Protein AF-0000000072579033 (afdb_homodimer)

InterPro domains:
  IPR009057 Homedomain-like superfamily [SSF46689] (209-259)
  IPR009057 Homedomain-like superfamily [SSF46689] (262-310)
  IPR018060 AraC-like, DNA binding HTH domain [PF12833] (231-309)
  IPR018060 AraC-like, DNA binding HTH domain [PS01124] (212-310)
  IPR018060 AraC-like, DNA binding HTH domain [SM00342] (225-308)
  IPR018062 HTH domain AraC-type, conserved site [PS00041] (262-304)
  IPR032783 AraC-type transcription regulator, ligand-binding domain [PF12852] (5-193)
  IPR050204 AraC/XylS family transcriptional regulators [PTHR46796] (37-311)

Organism: Streptomyces coelicolor (strain ATCC BAA-471 / A3(2) / M145) (NCBI:txid100226)

Solvent-accessible surface area (backbone atoms only — not comparable to full-atom values): 32380 Å² total; per-residue (Å²): 113,86,36,49,46,67,53,22,48,29,48,42,52,53,36,39,61,78,43,51,74,42,47,34,46,49,67,80,55,34,31,37,38,42,65,46,50,33,60,34,34,36,43,32,26,71,29,55,52,29,22,35,34,40,74,88,61,53,74,44,79,43,36,60,42,25,34,34,41,38,51,41,45,66,47,35,36,39,21,56,46,75,85,48,64,87,39,90,40,56,72,40,55,52,31,61,69,51,70,46,74,78,41,35,63,53,60,56,68,69,24,54,75,62,81,62,75,78,82,32,30,29,38,40,38,34,42,26,45,71,47,80,63,47,39,56,60,45,55,68,73,47,64,66,60,49,76,41,76,53,54,69,66,60,50,52,49,52,50,50,42,49,56,44,37,73,65,64,42,80,30,23,63,42,38,40,20,26,46,49,39,28,48,49,48,52,50,50,48,50,48,48,60,70,40,50,89,72,32,56,37,73,60,50,38,44,70,30,83,52,46,16,50,25,48,48,52,39,36,40,41,60,32,54,87,77,42,70,56,59,37,13,56,57,34,73,48,51,46,68,60,40,48,52,51,38,24,71,64,53,74,43,47,63,67,60,52,50,50,51,51,34,49,52,52,44,50,43,45,50,66,74,43,86,68,51,66,52,57,48,18,45,64,43,38,31,93,38,41,64,63,34,38,52,52,42,22,71,74,69,72,40,44,60,68,57,49,30,53,58,70,76,103,112,86,36,50,44,68,52,23,48,30,47,43,53,55,36,39,60,78,44,49,72,43,46,34,47,49,68,80,55,35,31,38,38,43,65,43,50,34,59,33,35,36,43,32,26,72,30,55,51,27,22,33,34,41,73,88,63,54,73,43,78,44,37,61,43,25,34,35,40,36,50,40,45,66,46,34,37,39,20,53,46,76,85,47,63,88,39,91,40,57,75,40,56,52,34,63,67,50,70,46,73,78,42,36,62,52,58,57,69,71,26,51,75,63,82,61,76,78,83,32,32,28,39,41,39,37,43,26,44,71,44,79,62,47,40,56,61,47,55,69,73,46,63,65,60,49,76,42,76,53,54,71,66,60,50,52,50,53,51,52,41,47,55,43,38,73,64,64,43,77,30,22,63,43,38,40,20,26,45,49,39,27,48,48,48,52,51,51,49,52,47,47,61,70,41,51,87,74,32,58,36,73,62,50,39,45,69,30,84,51,46,17,51,25,47,47,52,39,35,41,42,60,33,54,86,77,44,68,57,58,36,12,56,57,34,72,48,52,48,68,58,40,48,51,51,38,24,69,62,53,73,43,47,64,67,59,50,50,49,52,51,35,48,51,51,42,51,43,46,50,66,72,43,85,68,51,64,51,56,48,17,44,64,42,38,32,93,38,42,65,65,33,37,54,51,40,21,72,72,70,73,40,44,60,69,57,50,32,54,59,70,76,102

Nearest PDB structures (foldsee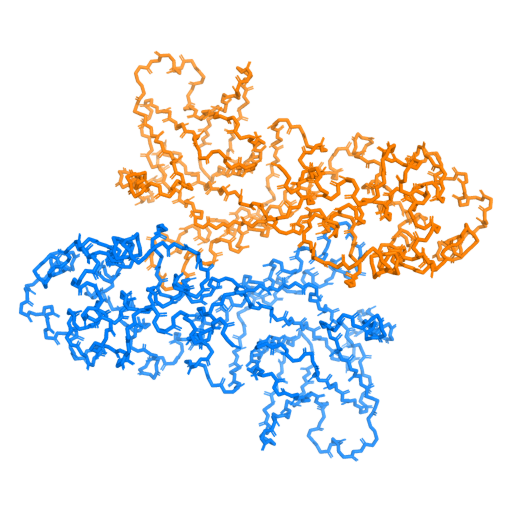k):
  3lsg-assembly1_A  TM=9.582E-01  e=4.135E-07  Fusobacterium nucleatum subsp. nucleatum
  6swi-assembly1_A  TM=9.623E-01  e=2.199E-06  Geobacillus stearothermophilus
  3oio-assembly1_A  TM=8.817E-01  e=1.012E-06  Chromobacterium violaceum
  3w6v-assembly1_A  TM=8.799E-01  e=3.895E-07  Streptomyces griseus
  1bl0-assembly1_A  TM=8.733E-01  e=1.002E-04  Escherichia coli

pLDDT: mean 82.52, std 15.99, range [35.56, 97.94]

Radius of gyration: 25.85 Å; Cα contacts (8 Å, |Δi|>4): 1168; chains: 2; bounding box: 72×71×66 Å

Sequence (626 aa):
MTGVDPLSSLLSGIRAEGSVVSHAVLTAPWTIRFTDGAPLTMVSVLRGGGTLLLPDGTPRAVGVGDTALVRGPAPFLLADRPATVDRPHTEYEIACFTADPECTAQDLGGIRWGTDPDGATALIVGAYRASGHRHERLLRTLPSVLVVNEDVEVRAWLETAAADAARLSAGSQALMDRLLDWALVCTLRNWFDQAGADAPSWYRGLADPVLGPALHAFHGRPAQPWTVASLAGRAGVSRALFAKRFTELMGRPPLAYLTECRMADAEALLIDTDLSIARIARAVGYADAFGFSAAFKRHRSQSPSTFRAEAAAMTGVDPLSSLLSGIRAEGSVVSHAVLTAPWTIRFTDGAPLTMVSVLRGGGTLLLPDGTPRAVGVGDTALVRGPAPFLLADRPATVDRPHTEYEIACFTADPECTAQDLGGIRWGTDPDGATALIVGAYRASGHRHERLLRTLPSVLVVNEDVEVRAWLETAAADAARLSAGSQALMDRLLDWALVCTLRNWFDQAGADAPSWYRGLADPVLGPALHAFHGRPAQPWTVASLAGRAGVSRALFAKRFTELMGRPPLAYLTECRMADAEALLIDTDLSIARIARAVGYADAFGFSAAFKRHRSQSPSTFRAEAAA

Secondary structure (DSSP, 8-state):
-----HHHHHTTTEEE-S-B------PSSEEEEE-S--SEEEEEEEESEEEEE-TTS-EEEEETTEEEEEE-SS-EEEESSGGGTTS--EEEEE--S-S-TTS----GGGS------SS--EEEEEEEEE-SSHHHHHHHHS-SEEEEE--HHHHHHHHHHHHHHHTT-TTHHHHHHHHHHHHHHHHHHHHHHHHGGGS-HHHHHHHSTTHHHHHHHHHH-TTS---HHHHHHHHTS-HHHHHHHHHHHHSS-HHHHHHHHHHHHHHHHHHH----HHHHHHHTT-SSHHHHHHHHHHHHSS-HHHHHHHHH-/-----HHHHHTTTEEE-S-EEE----PSSEEEEE-S--SEEEEEEEESEEEEE-TTS-EEEEETTEEEEEE-SS-EEEESSGGGTTS--EEEEE--S---TTS----GGGS------SS--EEEEEEEEE-SSHHHHHHHHS-SEEEEE--HHHHHHHHHHHHHHHTT-TTHHHHHHHHHHHHHHHHHHHHHHHHGGGS-HHHHHHHSTTHHHHHHHHHH-TTS---HHHHHHHHTS-HHHHHHHHHHHHSS-HHHHHHHHHHHHHHHHHHH----HHHHHHHTT-SSHHHHHHHHHHHHSS-HHHHHHHHH-

Foldseek 3Di:
DQFFALVVVLLPQKFFDQFDQQFAQFDPWAKEKEQQQFQKKKKAWQAAWWWKQFPVRDIDTDHHQKIKMAGDRDMIMTGNYPVCPVPDHPYHYQNRDDPPPVNPRPCSPVRPPDPPVPPGIGMTMTGIHGDFDSNVVVSVQDDRMDMDRHDPVLSVVLVVLSVQVVVVDVCSNVVNRVSVSVVVSVRVVVVLVVCVLPHALSNVQCVDLQSVQLSRVCSSPQQDPDDLQVSNVSSVHHSVVSQVVCCVRNVDGDVVVSLVVLLVQLLRCLAVHPDDLQVSCNRRHHPGSVVVQVSNCVVVVDGSVVSSVVNVD/DQFFALVVVLLPQKFFDQWDQQFAQFDPWAKEKEQQQFQKKKKAWQAAWWWKQFPVRDIDTDHHQKIKMAGDRDMIMTTNYPVCPVPDHPYHYQNRDDPPPVVPRPCSPVRDPDPPVPPGIGMTMTGIHGDFDSNVVVSVQDDRMDMDRHDPVLSVVLVVLSVQVVVVDVCSNVVNRVSVSVVVSVRVVVVLVVCVLPHALSNVQCVDLQSVQLSRVCSSPQQDPDDLQVSNVSSVHHSVVSQVVCCVRNVDGDVVVSLVVLLVQLLRCLAVHPDDLQVSCNRRHHPGSVVVQVSNCVVVVDGSVVSSVVNVD

Structure (mmCIF, N/CA/C/O backbone):
data_AF-0000000072579033-model_v1
#
loop_
_entity.id
_entity.type
_entity.pdbx_description
1 polymer 'AraC-like transcriptional regulator'
#
loop_
_atom_site.group_PDB
_atom_site.id
_atom_site.type_symbol
_atom_site.label_atom_id
_atom_site.label_alt_id
_atom_site.label_comp_id
_atom_site.label_asym_id
_atom_site.label_entity_id
_atom_site.label_seq_id
_atom_site.pdbx_PDB_ins_code
_atom_site.Cartn_x
_atom_site.Cartn_y
_atom_site.Cartn_z
_atom_site.occupancy
_atom_site.B_iso_or_equiv
_atom_site.auth_seq_id
_atom_site.auth_comp_id
_atom_site.auth_asym_id
_atom_site.auth_atom_id
_atom_site.pdbx_PDB_model_num
ATOM 1 N N . MET A 1 1 ? 7.199 -5.258 -17.031 1 42.25 1 MET A N 1
ATOM 2 C CA . MET A 1 1 ? 6.773 -5.414 -15.648 1 42.25 1 MET A CA 1
ATOM 3 C C . MET A 1 1 ? 7.453 -6.617 -15 1 42.25 1 MET A C 1
ATOM 5 O O . MET A 1 1 ? 7.445 -7.715 -15.562 1 42.25 1 MET A O 1
ATOM 9 N N . THR A 1 2 ? 8.531 -6.418 -14.258 1 51.38 2 THR A N 1
ATOM 10 C CA . THR A 1 2 ? 9.172 -7.551 -13.594 1 51.38 2 THR A CA 1
ATOM 11 C C . THR A 1 2 ? 8.133 -8.422 -12.891 1 51.38 2 THR A C 1
ATOM 13 O O . THR A 1 2 ? 7.242 -7.906 -12.211 1 51.38 2 THR A O 1
ATOM 16 N N . GLY A 1 3 ? 7.961 -9.648 -13.43 1 65.12 3 GLY A N 1
ATOM 17 C CA . GLY A 1 3 ? 6.969 -10.602 -12.961 1 65.12 3 GLY A CA 1
ATOM 18 C C . GLY A 1 3 ? 7.215 -11.062 -11.531 1 65.12 3 GLY A C 1
ATOM 19 O O . GLY A 1 3 ? 8.352 -11.055 -11.062 1 65.12 3 GLY A O 1
ATOM 20 N N . VAL A 1 4 ? 6.297 -11.055 -10.719 1 76.56 4 VAL A N 1
ATOM 21 C CA . VAL A 1 4 ? 6.316 -11.555 -9.352 1 76.56 4 VAL A CA 1
ATOM 22 C C . VAL A 1 4 ? 5.453 -12.812 -9.25 1 76.56 4 VAL A C 1
ATOM 24 O O . VAL A 1 4 ? 4.82 -13.219 -10.227 1 76.56 4 VAL A O 1
ATOM 27 N N . ASP A 1 5 ? 5.668 -13.492 -8.148 1 82.88 5 ASP A N 1
ATOM 28 C CA . ASP A 1 5 ? 4.875 -14.703 -7.941 1 82.88 5 ASP A CA 1
ATOM 29 C C . ASP A 1 5 ? 3.383 -14.398 -8.047 1 82.88 5 ASP A C 1
ATOM 31 O O . ASP A 1 5 ? 2.959 -13.258 -7.871 1 82.88 5 ASP A O 1
ATOM 35 N N . PRO A 1 6 ? 2.578 -15.438 -8.312 1 84.25 6 PRO A N 1
ATOM 36 C CA . PRO A 1 6 ? 1.157 -15.242 -8.609 1 84.25 6 PRO A CA 1
ATOM 37 C C . PRO A 1 6 ? 0.409 -14.539 -7.48 1 84.25 6 PRO A C 1
ATOM 39 O O . PRO A 1 6 ? -0.411 -13.656 -7.738 1 84.25 6 PRO A O 1
ATOM 42 N N . LEU A 1 7 ? 0.668 -14.945 -6.27 1 87.88 7 LEU A N 1
ATOM 43 C CA . LEU A 1 7 ? -0.062 -14.312 -5.18 1 87.88 7 LEU A CA 1
ATOM 44 C C . LEU A 1 7 ? 0.274 -12.828 -5.09 1 87.88 7 LEU A C 1
ATOM 46 O O . LEU A 1 7 ? -0.618 -11.992 -4.926 1 87.88 7 LEU A O 1
ATOM 50 N N . SER A 1 8 ? 1.531 -12.516 -5.141 1 88 8 SER A N 1
ATOM 51 C CA . SER A 1 8 ? 1.942 -11.117 -5.141 1 88 8 SER A CA 1
ATOM 52 C C . SER A 1 8 ? 1.294 -10.352 -6.289 1 88 8 SER A C 1
ATOM 54 O O . SER A 1 8 ? 0.864 -9.211 -6.113 1 88 8 SER A O 1
ATOM 56 N N . SER A 1 9 ? 1.241 -10.977 -7.395 1 85.5 9 SER A N 1
ATOM 57 C CA . SER A 1 9 ? 0.626 -10.352 -8.555 1 85.5 9 SER A CA 1
ATOM 58 C C . SER A 1 9 ? -0.86 -10.094 -8.328 1 85.5 9 SER A C 1
ATOM 60 O O . SER A 1 9 ? -1.363 -9.008 -8.633 1 85.5 9 SER A O 1
ATOM 62 N N . LEU A 1 10 ? -1.54 -11.094 -7.84 1 86.12 10 LEU A N 1
ATOM 63 C CA . LEU A 1 10 ? -2.979 -11 -7.613 1 86.12 10 LEU A CA 1
ATOM 64 C C . LEU A 1 10 ? -3.303 -9.938 -6.574 1 86.12 10 LEU A C 1
ATOM 66 O O . LEU A 1 10 ? -4.375 -9.328 -6.617 1 86.12 10 LEU A O 1
ATOM 70 N N . LEU A 1 11 ? -2.389 -9.711 -5.707 1 88.75 11 LEU A N 1
ATOM 71 C CA . LEU A 1 11 ? -2.605 -8.766 -4.621 1 88.75 11 LEU A CA 1
ATOM 72 C C . LEU A 1 11 ? -2.24 -7.348 -5.055 1 88.75 11 LEU A C 1
ATOM 74 O O . LEU A 1 11 ? -2.527 -6.383 -4.344 1 88.75 11 LEU A O 1
ATOM 78 N N . SER A 1 12 ? -1.705 -7.391 -6.266 1 82.75 12 SER A N 1
ATOM 79 C CA . SER A 1 12 ? -1.289 -6.078 -6.758 1 82.75 12 SER A CA 1
ATOM 80 C C . SER A 1 12 ? -2.486 -5.152 -6.945 1 82.75 12 SER A C 1
ATOM 82 O O . SER A 1 12 ? -3.551 -5.59 -7.391 1 82.75 12 SER A O 1
ATOM 84 N N . GLY A 1 13 ? -2.58 -4.008 -6.398 1 79.88 13 GLY A N 1
ATOM 85 C CA . GLY A 1 13 ? -3.611 -3 -6.598 1 79.88 13 GLY A CA 1
ATOM 86 C C . GLY A 1 13 ? -4.645 -2.975 -5.488 1 79.88 13 GLY A C 1
ATOM 87 O O . GLY A 1 13 ? -5.551 -2.141 -5.496 1 79.88 13 GLY A O 1
ATOM 88 N N . ILE A 1 14 ? -4.625 -4.074 -4.711 1 87.62 14 ILE A N 1
ATOM 89 C CA . ILE A 1 14 ? -5.539 -4.082 -3.576 1 87.62 14 ILE A CA 1
ATOM 90 C C . ILE A 1 14 ? -4.914 -3.334 -2.402 1 87.62 14 ILE A C 1
ATOM 92 O O . ILE A 1 14 ? -3.867 -3.734 -1.89 1 87.62 14 ILE A O 1
ATOM 96 N N . ARG A 1 15 ? -5.574 -2.283 -2.023 1 87.94 15 ARG A N 1
ATOM 97 C CA . ARG A 1 15 ? -5.012 -1.45 -0.967 1 87.94 15 ARG A CA 1
ATOM 98 C C . ARG A 1 15 ? -6.09 -0.996 0.008 1 87.94 15 ARG A C 1
ATOM 100 O O . ARG A 1 15 ? -7.238 -0.78 -0.386 1 87.94 15 ARG A O 1
ATOM 107 N N . ALA A 1 16 ? -5.539 -0.889 1.196 1 82.12 16 ALA A N 1
ATOM 108 C CA . ALA A 1 16 ? -6.387 -0.265 2.209 1 82.12 16 ALA A CA 1
ATOM 109 C C . ALA A 1 16 ? -6.297 1.257 2.141 1 82.12 16 ALA A C 1
ATOM 111 O O . ALA A 1 16 ? -5.203 1.813 2.002 1 82.12 16 ALA A O 1
ATOM 112 N N . GLU A 1 17 ? -7.277 1.931 1.793 1 72 17 GLU A N 1
ATOM 113 C CA . GLU A 1 17 ? -7.277 3.391 1.838 1 72 17 GLU A CA 1
ATOM 114 C C . GLU A 1 17 ? -8.477 3.92 2.613 1 72 17 GLU A C 1
ATOM 116 O O . GLU A 1 17 ? -9.625 3.613 2.275 1 72 17 GLU A O 1
ATOM 121 N N . GLY A 1 18 ? -8.156 4.762 3.557 1 62.44 18 GLY A N 1
ATOM 122 C CA . GLY A 1 18 ? -9.211 5.379 4.352 1 62.44 18 GLY A CA 1
ATOM 123 C C . GLY A 1 18 ? -9.891 4.406 5.297 1 62.44 18 GLY A C 1
ATOM 124 O O . GLY A 1 18 ? -11.102 4.477 5.5 1 62.44 18 GLY A O 1
ATOM 125 N N . SER A 1 19 ? -9.047 3.371 5.668 1 59.75 19 SER A N 1
ATOM 126 C CA . SER A 1 19 ? -9.578 2.346 6.555 1 59.75 19 SER A CA 1
ATOM 127 C C . SER A 1 19 ? -10 2.939 7.898 1 59.75 19 SER A C 1
ATOM 129 O O . SER A 1 19 ? -9.438 3.945 8.336 1 59.75 19 SER A O 1
ATOM 131 N N . VAL A 1 20 ? -11.203 2.488 8.234 1 56.16 20 VAL A N 1
ATOM 132 C CA . VAL A 1 20 ? -11.75 2.947 9.516 1 56.16 20 VAL A CA 1
ATOM 133 C C . VAL A 1 20 ? -11.266 2.033 10.641 1 56.16 20 VAL A C 1
ATOM 135 O O . VAL A 1 20 ? -11.242 0.81 10.484 1 56.16 20 VAL A O 1
ATOM 138 N N . VA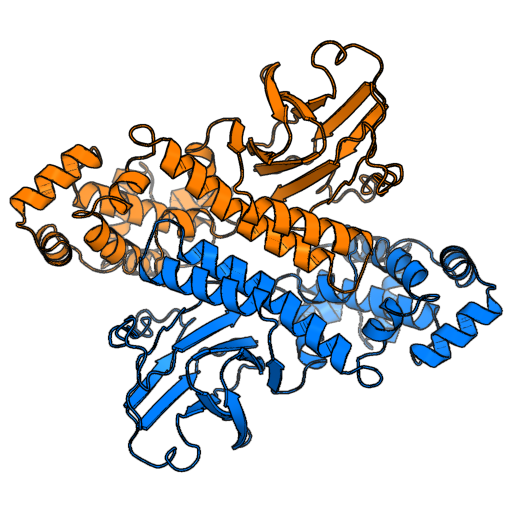L A 1 21 ? -10.242 2.496 11.438 1 55.91 21 VAL A N 1
ATOM 139 C CA . VAL A 1 21 ? -9.984 1.756 12.672 1 55.91 21 VAL A CA 1
ATOM 140 C C . VAL A 1 21 ? -11.031 2.123 13.719 1 55.91 21 VAL A C 1
ATOM 142 O O . VAL A 1 21 ? -11.242 3.303 14.008 1 55.91 21 VAL A O 1
ATOM 145 N N . SER A 1 22 ? -12.094 1.319 13.805 1 53.41 22 SER A N 1
ATOM 146 C CA . SER A 1 22 ? -13.109 1.629 14.805 1 53.41 22 SER A CA 1
ATOM 147 C C . SER A 1 22 ? -12.883 0.825 16.078 1 53.41 22 SER A C 1
ATOM 149 O O . SER A 1 22 ? -12.523 -0.352 16.031 1 53.41 22 SER A O 1
ATOM 151 N N . HIS A 1 23 ? -12.141 1.498 17.094 1 53.91 23 HIS A N 1
ATOM 152 C CA . HIS A 1 23 ? -12.289 0.891 18.406 1 53.91 23 HIS A CA 1
ATOM 153 C C . HIS A 1 23 ? -13.688 1.14 18.969 1 53.91 23 HIS A C 1
ATOM 155 O O . HIS A 1 23 ? -14.102 2.291 19.125 1 53.91 23 HIS A O 1
ATOM 161 N N . ALA A 1 24 ? -14.594 0.274 18.781 1 54.97 24 ALA A N 1
ATOM 162 C CA . ALA A 1 24 ? -15.953 0.502 19.281 1 54.97 24 ALA A CA 1
ATOM 163 C C . ALA A 1 24 ? -16.156 -0.144 20.641 1 54.97 24 ALA A C 1
ATOM 165 O O . ALA A 1 24 ? -15.664 -1.249 20.891 1 54.97 24 ALA A O 1
ATOM 166 N N . VAL A 1 25 ? -16.234 0.655 21.703 1 54.53 25 VAL A N 1
ATOM 167 C CA . VAL A 1 25 ? -16.766 0.095 22.938 1 54.53 25 VAL A CA 1
ATOM 168 C C . VAL A 1 25 ? -18.297 0.035 22.859 1 54.53 25 VAL A C 1
ATOM 170 O O . VAL A 1 25 ? -18.969 1.069 22.891 1 54.53 25 VAL A O 1
ATOM 173 N N . LEU A 1 26 ? -18.766 -1.105 22.406 1 60.38 26 LEU A N 1
ATOM 174 C CA . LEU A 1 26 ? -20.203 -1.297 22.203 1 60.38 26 LEU A CA 1
ATOM 175 C C . LEU A 1 26 ? -20.812 -2.109 23.344 1 60.38 26 LEU A C 1
ATOM 177 O O . LEU A 1 26 ? -20.25 -3.133 23.75 1 60.38 26 LEU A O 1
ATOM 181 N N . THR A 1 27 ? -21.594 -1.463 24.094 1 62.69 27 THR A N 1
ATOM 182 C CA . THR A 1 27 ? -22.375 -2.244 25.047 1 62.69 27 THR A CA 1
ATOM 183 C C . THR A 1 27 ? -23.469 -3.014 24.344 1 62.69 27 THR A C 1
ATOM 185 O O . THR A 1 27 ? -24.234 -2.439 23.547 1 62.69 27 THR A O 1
ATOM 188 N N . ALA A 1 28 ? -23.438 -4.328 24.562 1 70.75 28 ALA A N 1
ATOM 189 C CA . ALA A 1 28 ? -24.469 -5.156 23.938 1 70.75 28 ALA A CA 1
ATOM 190 C C . ALA A 1 28 ? -25.859 -4.711 24.375 1 70.75 28 ALA A C 1
ATOM 192 O O . ALA A 1 28 ? -26.047 -4.246 25.5 1 70.75 28 ALA A O 1
ATOM 193 N N . PRO A 1 29 ? -26.766 -4.758 23.406 1 75.19 29 PRO A N 1
ATOM 194 C CA . PRO A 1 29 ? -26.75 -5.359 22.078 1 75.19 29 PRO A CA 1
ATOM 195 C C . PRO A 1 29 ? -26.344 -4.363 20.984 1 75.19 29 PRO A C 1
ATOM 197 O O . PRO A 1 29 ? -26.719 -3.193 21.047 1 75.19 29 PRO A O 1
ATOM 200 N N . TRP A 1 30 ? -25.562 -4.781 20.094 1 76.62 30 TRP A N 1
ATOM 201 C CA . TRP A 1 30 ? -25.141 -3.918 19 1 76.62 30 TRP A CA 1
ATOM 202 C C . TRP A 1 30 ? -25.016 -4.711 17.703 1 76.62 30 TRP A C 1
ATOM 204 O O . TRP A 1 30 ? -24.859 -5.934 17.734 1 76.62 30 TRP A O 1
ATOM 214 N N . THR A 1 31 ? -25.281 -4.02 16.594 1 80.06 31 THR A N 1
ATOM 215 C CA . THR A 1 31 ? -25 -4.531 15.25 1 80.06 31 THR A CA 1
ATOM 216 C C . THR A 1 31 ? -24.234 -3.498 14.43 1 80.06 31 THR A C 1
ATOM 218 O O . THR A 1 31 ? -24.453 -2.295 14.562 1 80.06 31 THR A O 1
ATOM 221 N N . ILE A 1 32 ? -23.25 -3.967 13.805 1 80.25 32 ILE A N 1
ATOM 222 C CA . ILE A 1 32 ? -22.547 -3.131 12.836 1 80.25 32 ILE A CA 1
ATOM 223 C C . ILE A 1 32 ? -22.859 -3.6 11.422 1 80.25 32 ILE A C 1
ATOM 225 O O . ILE A 1 32 ? -22.656 -4.766 11.086 1 80.25 32 ILE A O 1
ATOM 229 N N . ARG A 1 33 ? -23.406 -2.689 10.633 1 83.81 33 ARG A N 1
ATOM 230 C CA . ARG A 1 33 ? -23.719 -2.992 9.234 1 83.81 33 ARG A CA 1
ATOM 231 C C . ARG A 1 33 ? -22.609 -2.486 8.32 1 83.81 33 ARG A C 1
ATOM 233 O O . ARG A 1 33 ? -22.156 -1.345 8.445 1 83.81 33 ARG A O 1
ATOM 240 N N . PHE A 1 34 ? -22.047 -3.352 7.496 1 83.12 34 PHE A N 1
ATOM 241 C CA . PHE A 1 34 ? -21.047 -2.986 6.504 1 83.12 34 PHE A CA 1
ATOM 242 C C . PHE A 1 34 ? -21.672 -2.83 5.125 1 83.12 34 PHE A C 1
ATOM 244 O O . PHE A 1 34 ? -22.078 -3.816 4.508 1 83.12 34 PHE A O 1
ATOM 251 N N . THR A 1 35 ? -21.75 -1.583 4.598 1 78.69 35 THR A N 1
ATOM 252 C CA . THR A 1 35 ? -22.438 -1.298 3.344 1 78.69 35 THR A CA 1
ATOM 253 C C . THR A 1 35 ? -21.531 -0.519 2.395 1 78.69 35 THR A C 1
ATOM 255 O O . THR A 1 35 ? -22.016 0.202 1.519 1 78.69 35 THR A O 1
ATOM 258 N N . ASP A 1 36 ? -20.25 -0.649 2.551 1 72.19 36 ASP A N 1
ATOM 259 C CA . ASP A 1 36 ? -19.312 0.182 1.801 1 72.19 36 ASP A CA 1
ATOM 260 C C . ASP A 1 36 ? -19.141 -0.323 0.369 1 72.19 36 ASP A C 1
ATOM 262 O O . ASP A 1 36 ? -18.625 0.389 -0.492 1 72.19 36 ASP A O 1
ATOM 266 N N . GLY A 1 37 ? -19.609 -1.568 0.057 1 79.38 37 GLY A N 1
ATOM 267 C CA . GLY A 1 37 ? -19.531 -2.115 -1.288 1 79.38 37 GLY A CA 1
ATOM 268 C C . GLY A 1 37 ? -18.109 -2.461 -1.703 1 79.38 37 GLY A C 1
ATOM 269 O O . GLY A 1 37 ? -17.844 -2.666 -2.887 1 79.38 37 GLY A O 1
ATOM 270 N N . ALA A 1 38 ? -17.219 -2.477 -0.742 1 84.19 38 ALA A N 1
ATOM 271 C CA . ALA A 1 38 ? -15.828 -2.82 -1.055 1 84.19 38 ALA A CA 1
ATOM 272 C C . ALA A 1 38 ? -15.711 -4.27 -1.521 1 84.19 38 ALA A C 1
ATOM 274 O O . ALA A 1 38 ? -16.438 -5.141 -1.031 1 84.19 38 ALA A O 1
ATOM 275 N N . PRO A 1 39 ? -14.836 -4.492 -2.51 1 88.88 39 PRO A N 1
ATOM 276 C CA . PRO A 1 39 ? -14.664 -5.875 -2.957 1 88.88 39 PRO A CA 1
ATOM 277 C C . PRO A 1 39 ? -14.164 -6.797 -1.847 1 88.88 39 PRO A C 1
ATOM 279 O O . PRO A 1 39 ? -14.398 -8.008 -1.894 1 88.88 39 PRO A O 1
ATOM 282 N N . LEU A 1 40 ? -13.492 -6.25 -0.88 1 91.31 40 LEU A N 1
ATOM 283 C CA . LEU A 1 40 ? -12.945 -7.027 0.226 1 91.31 40 LEU A CA 1
ATOM 284 C C . LEU A 1 40 ? -12.93 -6.207 1.511 1 91.31 40 LEU A C 1
ATOM 286 O O . LEU A 1 40 ? -12.555 -5.031 1.495 1 91.31 40 LEU A O 1
ATOM 290 N N . THR A 1 41 ? -13.367 -6.77 2.623 1 90.38 41 THR A N 1
ATOM 291 C CA . THR A 1 41 ? -13.336 -6.145 3.939 1 90.38 41 THR A CA 1
ATOM 292 C C . THR A 1 41 ? -12.656 -7.051 4.957 1 90.38 41 THR A C 1
ATOM 294 O O . THR A 1 41 ? -12.922 -8.258 5 1 90.38 41 THR A O 1
ATOM 297 N N . MET A 1 42 ? -11.781 -6.512 5.672 1 91.62 42 MET A N 1
ATOM 298 C CA . MET A 1 42 ? -11.102 -7.25 6.734 1 91.62 42 MET A CA 1
ATOM 299 C C . MET A 1 42 ? -11.586 -6.797 8.109 1 91.62 42 MET A C 1
ATOM 301 O O . MET A 1 42 ? -11.609 -5.598 8.398 1 91.62 42 MET A O 1
ATOM 305 N N . VAL A 1 43 ? -12 -7.715 8.961 1 89.5 43 VAL A N 1
ATOM 306 C CA . VAL A 1 43 ? -12.422 -7.465 10.336 1 89.5 43 VAL A CA 1
ATOM 307 C C . VAL A 1 43 ? -11.516 -8.227 11.305 1 89.5 43 VAL A C 1
ATOM 309 O O . VAL A 1 43 ? -11.539 -9.461 11.336 1 89.5 43 VAL A O 1
ATOM 312 N N . SER A 1 44 ? -10.773 -7.504 12.055 1 89.31 44 SER A N 1
ATOM 313 C CA . SER A 1 44 ? -9.898 -8.109 13.055 1 89.31 44 SER A CA 1
ATOM 314 C C . SER A 1 44 ? -10.406 -7.828 14.469 1 89.31 44 SER A C 1
ATOM 316 O O . SER A 1 44 ? -10.586 -6.668 14.852 1 89.31 44 SER A O 1
ATOM 318 N N . VAL A 1 45 ? -10.516 -8.898 15.25 1 87.94 45 VAL A N 1
ATOM 319 C CA . VAL A 1 45 ? -11.023 -8.766 16.609 1 87.94 45 VAL A CA 1
ATOM 320 C C . VAL A 1 45 ? -9.867 -8.68 17.594 1 87.94 45 VAL A C 1
ATOM 322 O O . VAL A 1 45 ? -9.117 -9.648 17.766 1 87.94 45 VAL A O 1
ATOM 325 N N . LEU A 1 46 ? -9.766 -7.582 18.172 1 82.62 46 LEU A N 1
ATOM 326 C CA . LEU A 1 46 ? -8.703 -7.383 19.156 1 82.62 46 LEU A CA 1
ATOM 327 C C . LEU A 1 46 ? -9.172 -7.781 20.547 1 82.62 46 LEU A C 1
ATOM 329 O O . LEU A 1 46 ? -8.391 -8.32 21.344 1 82.62 46 LEU A O 1
ATOM 333 N N . ARG A 1 47 ? -10.312 -7.547 20.875 1 81.69 47 ARG A N 1
ATOM 334 C CA . ARG A 1 47 ? -10.969 -7.898 22.125 1 81.69 47 ARG A CA 1
ATOM 335 C C . ARG A 1 47 ? -12.438 -8.25 21.906 1 81.69 47 ARG A C 1
ATOM 337 O O . ARG A 1 47 ? -13.07 -7.711 20.984 1 81.69 47 ARG A O 1
ATOM 344 N N . GLY A 1 48 ? -12.953 -9.156 22.766 1 82.69 48 GLY A N 1
ATOM 345 C CA . GLY A 1 48 ? -14.344 -9.555 22.656 1 82.69 48 GLY A CA 1
ATOM 346 C C . GLY A 1 48 ? -14.594 -10.516 21.5 1 82.69 48 GLY A C 1
ATOM 347 O O . GLY A 1 48 ? -13.906 -11.531 21.375 1 82.69 48 GLY A O 1
ATOM 348 N N . GLY A 1 49 ? -15.758 -10.203 20.812 1 85.94 49 GLY A N 1
ATOM 349 C CA . GLY A 1 49 ? -16.156 -11.062 19.703 1 85.94 49 GLY A CA 1
ATOM 350 C C . GLY A 1 49 ? -17.516 -10.719 19.141 1 85.94 49 GLY A C 1
ATOM 351 O O . GLY A 1 49 ? -18.016 -9.609 19.344 1 85.94 49 GLY A O 1
ATOM 352 N N . GLY A 1 50 ? -17.938 -11.617 18.297 1 89.06 50 GLY A N 1
ATOM 353 C CA . GLY A 1 50 ? -19.234 -11.453 17.656 1 89.06 50 GLY A CA 1
ATOM 354 C C . GLY A 1 50 ? -19.531 -12.516 16.609 1 89.06 50 GLY A C 1
ATOM 355 O O . GLY A 1 50 ? -18.859 -13.555 16.562 1 89.06 50 GLY A O 1
ATOM 356 N N . THR A 1 51 ? -20.656 -12.211 16.016 1 92.5 51 THR A N 1
ATOM 357 C CA . THR A 1 51 ? -21.047 -13.117 14.945 1 92.5 51 THR A CA 1
ATOM 358 C C . THR A 1 51 ? -21.281 -12.352 13.648 1 92.5 51 THR A C 1
ATOM 360 O O . THR A 1 51 ? -22.062 -11.398 13.609 1 92.5 51 THR A O 1
ATOM 363 N N . LEU A 1 52 ? -20.516 -12.766 12.648 1 93.38 52 LEU A N 1
ATOM 364 C CA . LEU A 1 52 ? -20.75 -12.227 11.312 1 93.38 52 LEU A CA 1
ATOM 365 C C . LEU A 1 52 ? -21.984 -12.859 10.68 1 93.38 52 LEU A C 1
ATOM 367 O O . LEU A 1 52 ? -22.172 -14.078 10.75 1 93.38 52 LEU A O 1
ATOM 371 N N . LEU A 1 53 ? -22.828 -12.062 10.156 1 92.5 53 LEU A N 1
ATOM 372 C CA . LEU A 1 53 ? -23.938 -12.539 9.328 1 92.5 53 LEU A CA 1
ATOM 373 C C . LEU A 1 53 ? -23.688 -12.203 7.855 1 92.5 53 LEU A C 1
ATOM 375 O O . LEU A 1 53 ? -23.828 -11.047 7.445 1 92.5 53 LEU A O 1
ATOM 379 N N . LEU A 1 54 ? -23.438 -13.195 7.086 1 93.44 54 LEU A N 1
ATOM 380 C CA . LEU A 1 54 ? -23.094 -13.031 5.68 1 93.44 54 LEU A CA 1
ATOM 381 C C . LEU A 1 54 ? -24.328 -12.734 4.84 1 93.44 54 LEU A C 1
ATOM 383 O O . LEU A 1 54 ? -25.453 -12.852 5.328 1 93.44 54 LEU A O 1
ATOM 387 N N . PRO A 1 55 ? -24.109 -12.336 3.627 1 88.5 55 PRO A N 1
ATOM 388 C CA . PRO A 1 55 ? -25.266 -11.977 2.789 1 88.5 55 PRO A CA 1
ATOM 389 C C . PRO A 1 55 ? -26.234 -13.141 2.584 1 88.5 55 PRO A C 1
ATOM 391 O O . PRO A 1 55 ? -27.422 -12.922 2.402 1 88.5 55 PRO A O 1
ATOM 394 N N . ASP A 1 56 ? -25.703 -14.281 2.568 1 90.19 56 ASP A N 1
ATOM 395 C CA . ASP A 1 56 ? -26.562 -15.438 2.355 1 90.19 56 ASP A CA 1
ATOM 396 C C . ASP A 1 56 ? -27.219 -15.891 3.662 1 90.19 56 ASP A C 1
ATOM 398 O O . ASP A 1 56 ? -27.906 -16.906 3.697 1 90.19 56 ASP A O 1
ATOM 402 N N . GLY A 1 57 ? -26.906 -15.227 4.715 1 87.38 57 GLY A N 1
ATOM 403 C CA . GLY A 1 57 ? -27.516 -15.523 5.996 1 87.38 57 GLY A CA 1
ATOM 404 C C . GLY A 1 57 ? -26.672 -16.422 6.875 1 87.38 57 GLY A C 1
ATOM 405 O O . GLY A 1 57 ? -27 -16.641 8.039 1 87.38 57 GLY A O 1
ATOM 406 N N . THR A 1 58 ? -25.594 -16.891 6.406 1 91 58 THR A N 1
ATOM 407 C CA . THR A 1 58 ? -24.734 -17.781 7.16 1 91 58 THR A CA 1
ATOM 408 C C . THR A 1 58 ? -24.016 -17.031 8.281 1 91 58 THR A C 1
ATOM 410 O O . THR A 1 58 ? -23.406 -15.984 8.039 1 91 58 THR A O 1
ATOM 413 N N . PRO A 1 59 ? -24.156 -17.609 9.484 1 92.94 59 PRO A N 1
ATOM 414 C CA . PRO A 1 59 ? -23.422 -16.984 10.594 1 92.94 59 PRO A CA 1
ATOM 415 C C . PRO A 1 59 ? -22 -17.547 10.75 1 92.94 59 PRO A C 1
ATOM 417 O O . PRO A 1 59 ? -21.781 -18.734 10.516 1 92.94 59 PRO A O 1
ATOM 420 N N . ARG A 1 60 ? -21.094 -16.688 11.094 1 94.5 60 ARG A N 1
ATOM 421 C CA . ARG A 1 60 ? -19.719 -17.062 11.406 1 94.5 60 ARG A CA 1
ATOM 422 C C . ARG A 1 60 ? -19.234 -16.375 12.672 1 94.5 60 ARG A C 1
ATOM 424 O O . ARG A 1 60 ? -19.094 -15.148 12.695 1 94.5 60 ARG A O 1
ATOM 431 N N . ALA A 1 61 ? -18.969 -17.172 13.688 1 94.06 61 ALA A N 1
ATOM 432 C CA . ALA A 1 61 ? -18.484 -16.594 14.938 1 94.06 61 ALA A CA 1
ATOM 433 C C . ALA A 1 61 ? -17.031 -16.141 14.805 1 94.06 61 ALA A C 1
ATOM 435 O O . ALA A 1 61 ? -16.219 -16.797 14.133 1 94.06 61 ALA A O 1
ATOM 436 N N . VAL A 1 62 ? -16.734 -15 15.43 1 93.94 62 VAL A N 1
ATOM 437 C CA . VAL A 1 62 ? -15.359 -14.508 15.5 1 93.94 62 VAL A CA 1
ATOM 438 C C . VAL A 1 62 ? -15.039 -14.086 16.938 1 93.94 62 VAL A C 1
ATOM 440 O O . VAL A 1 62 ? -15.898 -13.539 17.625 1 93.94 62 VAL A O 1
ATOM 443 N N . GLY A 1 63 ? -13.82 -14.383 17.375 1 91.19 63 GLY A N 1
ATOM 444 C CA . GLY A 1 63 ? -13.352 -14.023 18.703 1 91.19 63 GLY A CA 1
ATOM 445 C C . GLY A 1 63 ? -11.977 -13.383 18.688 1 91.19 63 GLY A C 1
ATOM 446 O O . GLY A 1 63 ? -11.438 -13.062 17.625 1 91.19 63 GLY A O 1
ATOM 447 N N . VAL A 1 64 ? -11.469 -13.219 19.906 1 86.75 64 VAL A N 1
ATOM 448 C CA . VAL A 1 64 ? -10.188 -12.539 20.094 1 86.75 64 VAL A CA 1
ATOM 449 C C . VAL A 1 64 ? -9.109 -13.234 19.25 1 86.75 64 VAL A C 1
ATOM 451 O O . VAL A 1 64 ? -8.945 -14.453 19.328 1 86.75 64 VAL A O 1
ATOM 454 N N . GLY A 1 65 ? -8.469 -12.375 18.391 1 89.69 65 GLY A N 1
ATOM 455 C CA . GLY A 1 65 ? -7.375 -12.906 17.594 1 89.69 65 GLY A CA 1
ATOM 456 C C . GLY A 1 65 ? -7.797 -13.336 16.203 1 89.69 65 GLY A C 1
ATOM 457 O O . GLY A 1 65 ? -6.949 -13.57 15.336 1 89.69 65 GLY A O 1
ATOM 458 N N . ASP A 1 66 ? -9.109 -13.383 15.984 1 94.19 66 ASP A N 1
ATOM 459 C CA . ASP A 1 66 ? -9.594 -13.766 14.664 1 94.19 66 ASP A CA 1
ATOM 460 C C . ASP A 1 66 ? -9.57 -12.57 13.703 1 94.19 66 ASP A C 1
ATOM 462 O O . ASP A 1 66 ? -9.898 -11.453 14.094 1 94.19 66 ASP A O 1
ATOM 466 N N . THR A 1 67 ? -9.164 -12.805 12.539 1 95.12 67 THR A N 1
ATOM 467 C CA . THR A 1 67 ? -9.336 -11.898 11.414 1 95.12 67 THR A CA 1
ATOM 468 C C . THR A 1 67 ? -10.203 -12.531 10.336 1 95.12 67 THR A C 1
ATOM 470 O O . THR A 1 67 ? -9.914 -13.633 9.867 1 95.12 67 THR A O 1
ATOM 473 N N . ALA A 1 68 ? -11.258 -11.867 10.008 1 95.94 68 ALA A N 1
ATOM 474 C CA . ALA A 1 68 ? -12.156 -12.336 8.953 1 95.94 68 ALA A CA 1
ATOM 475 C C . ALA A 1 68 ? -11.992 -11.484 7.691 1 95.94 68 ALA A C 1
ATOM 477 O O . ALA A 1 68 ? -11.891 -10.258 7.766 1 95.94 68 ALA A O 1
ATOM 478 N N . LEU A 1 69 ? -11.859 -12.102 6.586 1 95.56 69 LEU A N 1
ATOM 479 C CA . LEU A 1 69 ? -11.961 -11.461 5.277 1 95.56 69 LEU A CA 1
ATOM 480 C C . LEU A 1 69 ? -13.297 -11.789 4.613 1 95.56 69 LEU A C 1
ATOM 482 O O . LEU A 1 69 ? -13.617 -12.961 4.391 1 95.56 69 LEU A O 1
ATOM 486 N N . VAL A 1 70 ? -14.023 -10.781 4.352 1 94.44 70 VAL A N 1
ATOM 487 C CA . VAL A 1 70 ? -15.344 -10.953 3.756 1 94.44 70 VAL A CA 1
ATOM 488 C C . VAL A 1 70 ? -15.352 -10.391 2.336 1 94.44 70 VAL A C 1
ATOM 490 O O . VAL A 1 70 ? -15.008 -9.227 2.123 1 94.44 70 VAL A O 1
ATOM 493 N N . ARG A 1 71 ? -15.703 -11.227 1.444 1 93.69 71 ARG A N 1
ATOM 494 C CA . ARG A 1 71 ? -15.797 -10.797 0.054 1 93.69 71 ARG A CA 1
ATOM 495 C C . ARG A 1 71 ? -17.062 -9.977 -0.183 1 93.69 71 ARG A C 1
ATOM 497 O O . ARG A 1 71 ? -18.141 -10.336 0.288 1 93.69 71 ARG A O 1
ATOM 504 N N . GLY A 1 72 ? -16.906 -8.82 -0.788 1 89 72 GLY A N 1
ATOM 505 C CA . GLY A 1 72 ? -18.031 -7.98 -1.168 1 89 72 GLY A CA 1
ATOM 506 C C . GLY A 1 72 ? -18.5 -8.227 -2.588 1 89 72 GLY A C 1
ATOM 507 O O . GLY A 1 72 ? -18.203 -9.266 -3.178 1 89 72 GLY A O 1
ATOM 508 N N . PRO A 1 73 ? -19.328 -7.375 -3.064 1 88.62 73 PRO A N 1
ATOM 509 C CA . PRO A 1 73 ? -19.703 -6.066 -2.523 1 88.62 73 PRO A CA 1
ATOM 510 C C . PRO A 1 73 ? -20.969 -6.129 -1.668 1 88.62 73 PRO A C 1
ATOM 512 O O . PRO A 1 73 ? -21.422 -5.105 -1.148 1 88.62 73 PRO A O 1
ATOM 515 N N . ALA A 1 74 ? -21.594 -7.297 -1.54 1 90.75 74 ALA A N 1
ATOM 516 C CA . ALA A 1 74 ? -22.859 -7.398 -0.805 1 90.75 74 ALA A CA 1
ATOM 517 C C . ALA A 1 74 ? -22.672 -7 0.656 1 90.75 74 ALA A C 1
ATOM 519 O O . ALA A 1 74 ? -21.656 -7.332 1.274 1 90.75 74 ALA A O 1
ATOM 520 N N . PRO A 1 75 ? -23.656 -6.316 1.192 1 89.69 75 PRO A N 1
ATOM 521 C CA . PRO A 1 75 ? -23.562 -5.902 2.596 1 89.69 75 PRO A CA 1
ATOM 522 C C . PRO A 1 75 ? -23.625 -7.086 3.561 1 89.69 75 PRO A C 1
ATOM 524 O O . PRO A 1 75 ? -24.203 -8.125 3.236 1 89.69 75 PRO A O 1
ATOM 527 N N . PHE A 1 76 ? -23.047 -6.93 4.699 1 90.88 76 PHE A N 1
ATOM 528 C CA . PHE A 1 76 ? -23.078 -7.93 5.762 1 90.88 76 PHE A CA 1
ATOM 529 C C . PHE A 1 76 ? -23.078 -7.258 7.129 1 90.88 76 PHE A C 1
ATOM 531 O O . PHE A 1 76 ? -23.031 -6.031 7.227 1 90.88 76 PHE A O 1
ATOM 538 N N . LEU A 1 77 ? -23.266 -8.156 8.219 1 88.38 77 LEU A N 1
ATOM 539 C CA . LEU A 1 77 ? -23.406 -7.594 9.555 1 88.38 77 LEU A CA 1
ATOM 540 C C . LEU A 1 77 ? -22.484 -8.297 10.539 1 88.38 77 LEU A C 1
ATOM 542 O O . LEU A 1 77 ? -22.094 -9.445 10.32 1 88.38 77 LEU A O 1
ATOM 546 N N . LEU A 1 78 ? -22.109 -7.539 11.508 1 88.06 78 LEU A N 1
ATOM 547 C CA . LEU A 1 78 ? -21.5 -8.086 12.711 1 88.06 78 LEU A CA 1
ATOM 548 C C . LEU A 1 78 ? -22.359 -7.793 13.938 1 88.06 78 LEU A C 1
ATOM 550 O O . LEU A 1 78 ? -22.734 -6.641 14.18 1 88.06 78 LEU A O 1
ATOM 554 N N . ALA A 1 79 ? -22.734 -8.836 14.641 1 86.69 79 ALA A N 1
ATOM 555 C CA . ALA A 1 79 ? -23.578 -8.688 15.828 1 86.69 79 ALA A CA 1
ATOM 556 C C . ALA A 1 79 ? -22.875 -9.227 17.062 1 86.69 79 ALA A C 1
ATOM 558 O O . ALA A 1 79 ? -22 -10.086 16.969 1 86.69 79 ALA A O 1
ATOM 559 N N . ASP A 1 80 ? -23.172 -8.695 18.266 1 80.88 80 ASP A N 1
ATOM 560 C CA . ASP A 1 80 ? -22.609 -9.188 19.516 1 80.88 80 ASP A CA 1
ATOM 561 C C . ASP A 1 80 ? -23.016 -10.648 19.766 1 80.88 80 ASP A C 1
ATOM 563 O O . ASP A 1 80 ? -22.172 -11.477 20.109 1 80.88 80 ASP A O 1
ATOM 567 N N . ARG A 1 81 ? -24.375 -11.008 19.75 1 72.31 81 ARG A N 1
ATOM 568 C CA . ARG A 1 81 ? -24.906 -12.359 19.844 1 72.31 81 ARG A CA 1
ATOM 569 C C . ARG A 1 81 ? -25.891 -12.641 18.703 1 72.31 81 ARG A C 1
ATOM 571 O O . ARG A 1 81 ? -26.625 -11.75 18.281 1 72.31 81 ARG A O 1
ATOM 578 N N . PRO A 1 82 ? -25.578 -13.812 18.016 1 61.88 82 PRO A N 1
ATOM 579 C CA . PRO A 1 82 ? -26.516 -14.133 16.922 1 61.88 82 PRO A CA 1
ATOM 580 C C . PRO A 1 82 ? -27.969 -13.898 17.312 1 61.88 82 PRO A C 1
ATOM 582 O O . PRO A 1 82 ? -28.781 -13.484 16.469 1 61.88 82 PRO A O 1
ATOM 585 N N . ALA A 1 83 ? -28.25 -14.258 18.516 1 59.53 83 ALA A N 1
ATOM 586 C CA . ALA A 1 83 ? -29.672 -14.344 18.875 1 59.53 83 ALA A CA 1
ATOM 587 C C . ALA A 1 83 ? -30.312 -12.961 18.938 1 59.53 83 ALA A C 1
ATOM 589 O O . ALA A 1 83 ? -31.531 -12.836 18.922 1 59.53 83 ALA A O 1
ATOM 590 N N . THR A 1 84 ? -29.484 -11.977 19.062 1 56.28 84 THR A N 1
ATOM 591 C CA . THR A 1 84 ? -30.109 -10.688 19.312 1 56.28 84 THR A CA 1
ATOM 592 C C . THR A 1 84 ? -30.141 -9.852 18.031 1 56.28 84 THR A C 1
ATOM 594 O O . THR A 1 84 ? -30.391 -8.641 18.078 1 56.28 84 THR A O 1
ATOM 597 N N . VAL A 1 85 ? -29.828 -10.445 16.953 1 58.97 85 VAL A N 1
ATOM 598 C CA . VAL A 1 85 ? -29.766 -9.664 15.727 1 58.97 85 VAL A CA 1
ATOM 599 C C . VAL A 1 85 ? -31.141 -9.062 15.438 1 58.97 85 VAL A C 1
ATOM 601 O O . VAL A 1 85 ? -31.25 -7.945 14.914 1 58.97 85 VAL A O 1
ATOM 604 N N . ASP A 1 86 ? -32.156 -9.773 15.828 1 55.97 86 ASP A N 1
ATOM 605 C CA . ASP A 1 86 ? -33.531 -9.305 15.562 1 55.97 86 ASP A CA 1
ATOM 606 C C . ASP A 1 86 ? -33.969 -8.305 16.625 1 55.97 86 ASP A C 1
ATOM 608 O O . ASP A 1 86 ? -35.062 -7.75 16.531 1 55.97 86 ASP A O 1
ATOM 612 N N . ARG A 1 87 ? -33.125 -8.125 17.672 1 57.59 87 ARG A N 1
ATOM 613 C CA . ARG A 1 87 ? -33.531 -7.176 18.703 1 57.59 87 ARG A CA 1
ATOM 614 C C . ARG A 1 87 ? -32.969 -5.785 18.406 1 57.59 87 ARG A C 1
ATOM 616 O O . ARG A 1 87 ? -32.031 -5.637 17.609 1 57.59 87 ARG A O 1
ATOM 623 N N . PRO A 1 88 ? -33.719 -4.855 18.953 1 51.44 88 PRO A N 1
ATOM 624 C CA . PRO A 1 88 ? -33.219 -3.496 18.719 1 51.44 88 PRO A CA 1
ATOM 625 C C . PRO A 1 88 ? -31.75 -3.332 19.078 1 51.44 88 PRO A C 1
ATOM 627 O O . PRO A 1 88 ? -31.328 -3.727 20.172 1 51.44 88 PRO A O 1
ATOM 630 N N . HIS A 1 89 ? -30.906 -3.248 18.156 1 59.09 89 HIS A N 1
ATOM 631 C CA . HIS A 1 89 ? -29.469 -3.029 18.297 1 59.09 89 HIS A CA 1
ATOM 632 C C . HIS A 1 89 ? -29.109 -1.575 18.016 1 59.09 89 HIS A C 1
ATOM 634 O O . HIS A 1 89 ? -29.812 -0.882 17.281 1 59.09 89 HIS A O 1
ATOM 640 N N . THR A 1 90 ? -28.297 -1.145 19 1 57.94 90 THR A N 1
ATOM 641 C CA . THR A 1 90 ? -27.641 0.055 18.484 1 57.94 90 THR A CA 1
ATOM 642 C C . THR A 1 90 ? -26.953 -0.232 17.156 1 57.94 90 THR A C 1
ATOM 644 O O . THR A 1 90 ? -26.156 -1.167 17.047 1 57.94 90 THR A O 1
ATOM 647 N N . GLU A 1 91 ? -27.453 0.351 16.062 1 59.22 91 GLU A N 1
ATOM 648 C CA . GLU A 1 91 ? -26.953 0.105 14.703 1 59.22 91 GLU A CA 1
ATOM 649 C C . GLU A 1 91 ? -25.828 1.067 14.344 1 59.22 91 GLU A C 1
ATOM 651 O O . GLU A 1 91 ? -25.969 2.281 14.516 1 59.22 91 GLU A O 1
ATOM 656 N N . TYR A 1 92 ? -24.766 0.394 14.289 1 63.91 92 TYR A N 1
ATOM 657 C CA . TYR A 1 92 ? -23.656 1.176 13.75 1 63.91 92 TYR A CA 1
ATOM 658 C C . TYR A 1 92 ? -23.406 0.835 12.281 1 63.91 92 TYR A C 1
ATOM 660 O O . TYR A 1 92 ? -23.734 -0.262 11.828 1 63.91 92 TYR A O 1
ATOM 668 N N . GLU A 1 93 ? -23.141 1.979 11.445 1 60.16 93 GLU A N 1
ATOM 669 C CA . GLU A 1 93 ? -22.828 1.736 10.039 1 60.16 93 GLU A CA 1
ATOM 670 C C . GLU A 1 93 ? -21.406 2.182 9.703 1 60.16 93 GLU A C 1
ATOM 672 O O . GLU A 1 93 ? -20.969 3.254 10.133 1 60.16 93 GLU A O 1
ATOM 677 N N . ILE A 1 94 ? -20.656 1.322 9.508 1 57.78 94 ILE A N 1
ATOM 678 C CA . ILE A 1 94 ? -19.359 1.675 8.914 1 57.78 94 ILE A CA 1
ATOM 679 C C . ILE A 1 94 ? -19.531 1.829 7.402 1 57.78 94 ILE A C 1
ATOM 681 O O . ILE A 1 94 ? -19.812 0.857 6.699 1 57.78 94 ILE A O 1
ATOM 685 N N . ALA A 1 95 ? -19.859 3.086 6.934 1 48.22 95 ALA A N 1
ATOM 686 C CA . ALA A 1 95 ? -19.938 3.381 5.504 1 48.22 95 ALA A CA 1
ATOM 687 C C . ALA A 1 95 ? -18.609 3.918 4.98 1 48.22 95 ALA A C 1
ATOM 689 O O . ALA A 1 95 ? -18.203 5.023 5.336 1 48.22 95 ALA A O 1
ATOM 690 N N . CYS A 1 96 ? -17.688 3.129 5.16 1 47.31 96 CYS A N 1
ATOM 691 C CA . CYS A 1 96 ? -16.359 3.621 4.828 1 47.31 96 CYS A CA 1
ATOM 692 C C . CYS A 1 96 ? -16.406 4.531 3.609 1 47.31 96 CYS A C 1
ATOM 694 O O . CYS A 1 96 ? -15.906 5.66 3.652 1 47.31 96 CYS A O 1
ATOM 696 N N . PHE A 1 97 ? -16.406 4.016 2.293 1 39.53 97 PHE A N 1
ATOM 697 C CA . PHE A 1 97 ? -15.914 4.527 1.021 1 39.53 97 PHE A CA 1
ATOM 698 C C . PHE A 1 97 ? -16.938 5.449 0.374 1 39.53 97 PHE A C 1
ATOM 700 O O . PHE A 1 97 ? -16.844 5.762 -0.815 1 39.53 97 PHE A O 1
ATOM 707 N N . THR A 1 98 ? -18.031 5.766 0.895 1 36.84 98 THR A N 1
ATOM 708 C CA . THR A 1 98 ? -18.875 6.504 -0.034 1 36.84 98 THR A CA 1
ATOM 709 C C . THR A 1 98 ? -18.438 7.965 -0.126 1 36.84 98 THR A C 1
ATOM 711 O O . THR A 1 98 ? -17.859 8.508 0.82 1 36.84 98 THR A O 1
ATOM 714 N N . ALA A 1 99 ? -18.25 8.367 -1.345 1 38.47 99 ALA A N 1
ATOM 715 C CA . ALA A 1 99 ? -18.062 9.773 -1.681 1 38.47 99 ALA A CA 1
ATOM 716 C C . ALA A 1 99 ? -19.078 10.648 -0.958 1 38.47 99 ALA A C 1
ATOM 718 O O . ALA A 1 99 ? -19.062 11.875 -1.097 1 38.47 99 ALA A O 1
ATOM 719 N N . ASP A 1 100 ? -20.094 10.031 -0.642 1 35.59 100 ASP A N 1
ATOM 720 C CA . ASP A 1 100 ? -21.125 10.875 -0.051 1 35.59 100 ASP A CA 1
ATOM 721 C C . ASP A 1 100 ? -20.656 11.453 1.281 1 35.59 100 ASP A C 1
ATOM 723 O O . ASP A 1 100 ? -20.25 10.719 2.18 1 35.59 100 ASP A O 1
ATOM 727 N N . PRO A 1 101 ? -20.375 12.641 1.206 1 36.94 101 PRO A N 1
ATOM 728 C CA . PRO A 1 101 ? -20.031 13.406 2.408 1 36.94 101 PRO A CA 1
ATOM 729 C C . PRO A 1 101 ? -20.828 12.953 3.637 1 36.94 101 PRO A C 1
ATOM 731 O O . PRO A 1 101 ? -20.359 13.133 4.77 1 36.94 101 PRO A O 1
ATOM 734 N N . GLU A 1 102 ? -22.062 12.586 3.34 1 36.22 102 GLU A N 1
ATOM 735 C CA . GLU A 1 102 ? -22.906 12.188 4.457 1 36.22 102 GLU A CA 1
ATOM 736 C C . GLU A 1 102 ? -22.484 10.836 5.02 1 36.22 102 GLU A C 1
ATOM 738 O O . GLU A 1 102 ? -22.969 10.414 6.074 1 36.22 102 GLU A O 1
ATOM 743 N N . CYS A 1 103 ? -22.141 10.133 4.203 1 36.81 103 CYS A N 1
ATOM 744 C CA . CYS A 1 103 ? -21.625 8.875 4.73 1 36.81 103 CYS A CA 1
ATOM 745 C C . CYS A 1 103 ? -20.375 9.102 5.566 1 36.81 103 CYS A C 1
ATOM 747 O O . CYS A 1 103 ? -19.266 9.086 5.043 1 36.81 103 CYS A O 1
ATOM 749 N N . THR A 1 104 ? -20.297 10.367 5.965 1 35.91 104 THR A N 1
ATOM 750 C CA . THR A 1 104 ? -19.328 10.664 7.008 1 35.91 104 THR A CA 1
ATOM 751 C C . THR A 1 104 ? -19.062 9.438 7.871 1 35.91 104 THR A C 1
ATOM 753 O O . THR A 1 104 ? -19.953 8.602 8.062 1 35.91 104 THR A O 1
ATOM 756 N N . ALA A 1 105 ? -17.828 9.078 7.828 1 38.69 105 ALA A N 1
ATOM 757 C CA . ALA A 1 105 ? -17.5 8.203 8.953 1 38.69 105 ALA A CA 1
ATOM 758 C C . ALA A 1 105 ? -18.516 8.367 10.086 1 38.69 105 ALA A C 1
ATOM 760 O O . ALA A 1 105 ? -18.594 9.422 10.711 1 38.69 105 ALA A O 1
ATOM 761 N N . GLN A 1 106 ? -19.75 8.195 9.836 1 38.06 106 GLN A N 1
ATOM 762 C CA . GLN A 1 106 ? -20.375 8.172 11.156 1 38.06 106 GLN A CA 1
ATOM 763 C C . GLN A 1 106 ? -19.359 7.809 12.242 1 38.06 106 GLN A C 1
ATOM 765 O O . GLN A 1 106 ? -18.625 6.832 12.109 1 38.06 106 GLN A O 1
ATOM 770 N N . ASP A 1 107 ? -18.938 8.938 12.758 1 38.59 107 ASP A N 1
ATOM 771 C CA . ASP A 1 107 ? -18.125 8.977 13.969 1 38.59 107 ASP A CA 1
ATOM 772 C C . ASP A 1 107 ? -18.328 7.723 14.812 1 38.59 107 ASP A C 1
ATOM 774 O O . ASP A 1 107 ? -19.453 7.441 15.258 1 38.59 107 ASP A O 1
ATOM 778 N N . LEU A 1 108 ? -17.938 6.715 14.312 1 42.84 108 LEU A N 1
ATOM 779 C CA . LEU A 1 108 ? -17.797 5.844 15.477 1 42.84 108 LEU A CA 1
ATOM 780 C C . LEU A 1 108 ? -17.531 6.656 16.734 1 42.84 108 LEU A C 1
ATOM 782 O O . LEU A 1 108 ? -16.953 6.141 17.703 1 42.84 108 LEU A O 1
ATOM 786 N N . GLY A 1 109 ? -17.656 7.934 16.594 1 41.12 109 GLY A N 1
ATOM 787 C CA . GLY A 1 109 ? -17.422 8.914 17.641 1 41.12 109 GLY A CA 1
ATOM 788 C C . GLY A 1 109 ? -17.984 8.484 18.984 1 41.12 109 GLY A C 1
ATOM 789 O O . GLY A 1 109 ? -17.609 9.039 20.016 1 41.12 109 GLY A O 1
ATOM 790 N N . GLY A 1 110 ? -18.906 7.672 18.812 1 41.16 110 GLY A N 1
ATOM 791 C CA . GLY A 1 110 ? -19.344 7.238 20.125 1 41.16 110 GLY A CA 1
ATOM 792 C C . GLY A 1 110 ? -18.516 6.086 20.672 1 41.16 110 GLY A C 1
ATOM 793 O O . GLY A 1 110 ? -18.844 5.52 21.719 1 41.16 110 GLY A O 1
ATOM 794 N N . ILE A 1 111 ? -17.859 5.664 19.812 1 43.88 111 ILE A N 1
ATOM 795 C CA . ILE A 1 111 ? -16.984 4.598 20.266 1 43.88 111 ILE A CA 1
ATOM 796 C C . ILE A 1 111 ? -15.867 5.188 21.125 1 43.88 111 ILE A C 1
ATOM 798 O O . ILE A 1 111 ? -15.125 6.066 20.688 1 43.88 111 ILE A O 1
ATOM 802 N N . ARG A 1 112 ? -16.141 5.223 22.438 1 44.41 112 ARG A N 1
ATOM 803 C CA . ARG A 1 112 ? -15.078 5.559 23.391 1 44.41 112 ARG A CA 1
ATOM 804 C C . ARG A 1 112 ? -13.891 4.613 23.25 1 44.41 112 ARG A C 1
ATOM 806 O O . ARG A 1 112 ? -14.07 3.395 23.172 1 44.41 112 ARG A O 1
ATOM 813 N N . TRP A 1 113 ? -12.938 5.195 22.625 1 41.59 113 TRP A N 1
ATOM 814 C CA . TRP A 1 113 ? -11.625 4.559 22.672 1 41.59 113 TRP A CA 1
ATOM 815 C C . TRP A 1 113 ? -11.039 4.637 24.078 1 41.59 113 TRP A C 1
ATOM 817 O O . TRP A 1 113 ? -10.984 5.711 24.688 1 41.59 113 TRP A O 1
ATOM 827 N N . GLY A 1 114 ? -11.227 3.619 24.906 1 44.41 114 GLY A N 1
ATOM 828 C CA . GLY A 1 114 ? -10.695 3.543 26.266 1 44.41 114 GLY A CA 1
ATOM 829 C C . GLY A 1 114 ? -10.352 2.129 26.688 1 44.41 114 GLY A C 1
ATOM 830 O O . GLY A 1 114 ? -10.547 1.18 25.938 1 44.41 114 GLY A O 1
ATOM 831 N N . THR A 1 115 ? -9.312 2.125 27.438 1 44.28 115 THR A N 1
ATOM 832 C CA . THR A 1 115 ? -8.812 0.975 28.172 1 44.28 115 THR A CA 1
ATOM 833 C C . THR A 1 115 ? -9.922 0.325 28.984 1 44.28 115 THR A C 1
ATOM 835 O O . THR A 1 115 ? -9.656 -0.447 29.906 1 44.28 115 THR A O 1
ATOM 838 N N . ASP A 1 116 ? -10.992 0.743 28.703 1 47.06 116 ASP A N 1
ATOM 839 C CA . ASP A 1 116 ? -11.836 0.019 29.641 1 47.06 116 ASP A CA 1
ATOM 840 C C . ASP A 1 116 ? -11.906 -1.466 29.297 1 47.06 116 ASP A C 1
ATOM 842 O O . ASP A 1 116 ? -12.383 -1.837 28.234 1 47.06 116 ASP A O 1
ATOM 846 N N . PRO A 1 117 ? -11.023 -2.211 29.891 1 50.22 117 PRO A N 1
ATOM 847 C CA . PRO A 1 117 ? -10.914 -3.666 29.734 1 50.22 117 PRO A CA 1
ATOM 848 C C . PRO A 1 117 ? -12.273 -4.359 29.75 1 50.22 117 PRO A C 1
ATOM 850 O O . PRO A 1 117 ? -12.438 -5.43 29.156 1 50.22 117 PRO A O 1
ATOM 853 N N . ASP A 1 118 ? -13.195 -3.9 30.484 1 52.31 118 ASP A N 1
ATOM 854 C CA . ASP A 1 118 ? -14.289 -4.809 30.812 1 52.31 118 ASP A CA 1
ATOM 855 C C . ASP A 1 118 ? -15.406 -4.727 29.766 1 52.31 118 ASP A C 1
ATOM 857 O O . ASP A 1 118 ? -15.953 -3.652 29.516 1 52.31 118 ASP A O 1
ATOM 861 N N . GLY A 1 119 ? -15.742 -5.773 29.031 1 58.31 119 GLY A N 1
ATOM 862 C CA . GLY A 1 119 ? -16.875 -6.199 28.219 1 58.31 119 GLY A CA 1
ATOM 863 C C . GLY A 1 119 ? -16.891 -5.551 26.844 1 58.31 119 GLY A C 1
ATOM 864 O O . GLY A 1 119 ? -17.781 -5.828 26.047 1 58.31 119 GLY A O 1
ATOM 865 N N . ALA A 1 120 ? -15.852 -4.656 26.516 1 67.19 120 ALA A N 1
ATOM 866 C CA . ALA A 1 120 ? -15.984 -3.934 25.25 1 67.19 120 ALA A CA 1
ATOM 867 C C . ALA A 1 120 ? -15.273 -4.672 24.125 1 67.19 120 ALA A C 1
ATOM 869 O O . ALA A 1 120 ? -14.242 -5.316 24.344 1 67.19 120 ALA A O 1
ATOM 870 N N . THR A 1 121 ? -16.078 -4.793 22.984 1 77.38 121 THR A N 1
ATOM 871 C CA . THR A 1 121 ? -15.492 -5.34 21.766 1 77.38 121 THR A CA 1
ATOM 872 C C . THR A 1 121 ? -14.641 -4.293 21.062 1 77.38 121 THR A C 1
ATOM 874 O O . THR A 1 121 ? -15.055 -3.143 20.922 1 77.38 121 THR A O 1
ATOM 877 N N . ALA A 1 122 ? -13.344 -4.695 20.781 1 78.38 122 ALA A N 1
ATOM 878 C CA . ALA A 1 122 ? -12.445 -3.857 20 1 78.38 122 ALA A CA 1
ATOM 879 C C . ALA A 1 122 ? -12.094 -4.52 18.672 1 78.38 122 ALA A C 1
ATOM 881 O O . ALA A 1 122 ? -11.648 -5.668 18.641 1 78.38 122 ALA A O 1
ATOM 882 N N . LEU A 1 123 ? -12.367 -3.695 17.547 1 82.88 123 LEU A N 1
ATOM 883 C CA . LEU A 1 123 ? -12.148 -4.254 16.219 1 82.88 123 LEU A CA 1
ATOM 884 C C . LEU A 1 123 ? -11.391 -3.27 15.336 1 82.88 123 LEU A C 1
ATOM 886 O O . LEU A 1 123 ? -11.477 -2.057 15.539 1 82.88 123 LEU A O 1
ATOM 890 N N . ILE A 1 124 ? -10.664 -3.779 14.445 1 83.38 124 ILE A N 1
ATOM 891 C CA . ILE A 1 124 ? -10.125 -3.016 13.328 1 83.38 124 ILE A CA 1
ATOM 892 C C . ILE A 1 124 ? -10.773 -3.477 12.023 1 83.38 124 ILE A C 1
ATOM 894 O O . ILE A 1 124 ? -10.836 -4.676 11.75 1 83.38 124 ILE A O 1
ATOM 898 N N . VAL A 1 125 ? -11.32 -2.535 11.305 1 84.75 125 VAL A N 1
ATOM 899 C CA . VAL A 1 125 ? -11.945 -2.848 10.023 1 84.75 125 VAL A CA 1
ATOM 900 C C . VAL A 1 125 ? -11.195 -2.137 8.898 1 84.75 125 VAL A C 1
ATOM 902 O O . VAL A 1 125 ? -10.93 -0.938 8.984 1 84.75 125 VAL A O 1
ATOM 905 N N . GLY A 1 126 ? -10.812 -2.883 7.93 1 85.38 126 GLY A N 1
ATOM 906 C CA . GLY A 1 126 ? -10.234 -2.354 6.703 1 85.38 126 GLY A CA 1
ATOM 907 C C . GLY A 1 126 ? -11.023 -2.711 5.465 1 85.38 126 GLY A C 1
ATOM 908 O O . GLY A 1 126 ? -11.211 -3.893 5.16 1 85.38 126 GLY A O 1
ATOM 909 N N . ALA A 1 127 ? -11.516 -1.674 4.793 1 86.62 127 ALA A N 1
ATOM 910 C CA . ALA A 1 127 ? -12.125 -1.866 3.477 1 86.62 127 ALA A CA 1
ATOM 911 C C . ALA A 1 127 ? -11.102 -1.646 2.365 1 86.62 127 ALA A C 1
ATOM 913 O O . ALA A 1 127 ? -10.414 -0.619 2.336 1 86.62 127 ALA A O 1
ATOM 914 N N . TYR A 1 128 ? -10.992 -2.609 1.52 1 88.81 128 TYR A N 1
ATOM 915 C CA . TYR A 1 128 ? -9.969 -2.543 0.486 1 88.81 128 TYR A CA 1
ATOM 916 C C . TYR A 1 128 ? -10.562 -2.117 -0.85 1 88.81 128 TYR A C 1
ATOM 918 O O . TYR A 1 128 ? -11.617 -2.619 -1.257 1 88.81 128 TYR A O 1
ATOM 926 N N . ARG A 1 129 ? -9.812 -1.191 -1.383 1 84.75 129 ARG A N 1
ATOM 927 C CA . ARG A 1 129 ? -10.117 -0.815 -2.762 1 84.75 129 ARG A CA 1
ATOM 928 C C . ARG A 1 129 ? -9.273 -1.624 -3.744 1 84.75 129 ARG A C 1
ATOM 930 O O . ARG A 1 129 ? -8.211 -2.125 -3.391 1 84.75 129 ARG A O 1
ATOM 937 N N . ALA A 1 130 ? -9.844 -1.793 -4.871 1 85.06 130 ALA A N 1
ATOM 938 C CA . ALA A 1 130 ? -9.125 -2.543 -5.895 1 85.06 130 ALA A CA 1
ATOM 939 C C . ALA A 1 130 ? -9 -1.732 -7.18 1 85.06 130 ALA A C 1
ATOM 941 O O . ALA A 1 130 ? -9.945 -1.054 -7.59 1 85.06 130 ALA A O 1
ATOM 942 N N . SER A 1 131 ? -7.793 -1.65 -7.57 1 79.19 131 SER A N 1
ATOM 943 C CA . SER A 1 131 ? -7.539 -1.049 -8.875 1 79.19 131 SER A CA 1
ATOM 944 C C . SER A 1 131 ? -7.164 -2.105 -9.906 1 79.19 131 SER A C 1
ATOM 946 O O . SER A 1 131 ? -6.586 -3.139 -9.562 1 79.19 131 SER A O 1
ATOM 948 N N . GLY A 1 132 ? -7.594 -1.865 -11.086 1 76.12 132 GLY A N 1
ATOM 949 C CA . GLY A 1 132 ? -7.328 -2.83 -12.141 1 76.12 132 GLY A CA 1
ATOM 950 C C . GLY A 1 132 ? -8.25 -4.035 -12.094 1 76.12 132 GLY A C 1
ATOM 951 O O . GLY A 1 132 ? -9.344 -3.967 -11.523 1 76.12 132 GLY A O 1
ATOM 952 N N . HIS A 1 133 ? -7.812 -5.156 -12.836 1 76.44 133 HIS A N 1
ATOM 953 C CA . HIS A 1 133 ? -8.727 -6.285 -12.961 1 76.44 133 HIS A CA 1
ATOM 954 C C . HIS A 1 133 ? -8.125 -7.547 -12.344 1 76.44 133 HIS A C 1
ATOM 956 O O . HIS A 1 133 ? -8.812 -8.562 -12.219 1 76.44 133 HIS A O 1
ATOM 962 N N . ARG A 1 134 ? -6.945 -7.457 -11.891 1 78.62 134 ARG A N 1
ATOM 963 C CA . ARG A 1 134 ? -6.281 -8.633 -11.336 1 78.62 134 ARG A CA 1
ATOM 964 C C . ARG A 1 134 ? -6.945 -9.07 -10.031 1 78.62 134 ARG A C 1
ATOM 966 O O . ARG A 1 134 ? -6.961 -10.258 -9.703 1 78.62 134 ARG A O 1
ATOM 973 N N . HIS A 1 135 ? -7.566 -8.125 -9.328 1 82.06 135 HIS A N 1
ATOM 974 C CA . HIS A 1 135 ? -8.164 -8.438 -8.039 1 82.06 135 HIS A CA 1
ATOM 975 C C . HIS A 1 135 ? -9.32 -9.422 -8.195 1 82.06 135 HIS A C 1
ATOM 977 O O . HIS A 1 135 ? -9.602 -10.211 -7.285 1 82.06 135 HIS A O 1
ATOM 983 N N . GLU A 1 136 ? -9.898 -9.414 -9.32 1 83.38 136 GLU A N 1
ATOM 984 C CA . GLU A 1 136 ? -11.039 -10.305 -9.547 1 83.38 136 GLU A CA 1
ATOM 985 C C . GLU A 1 136 ? -10.609 -11.766 -9.531 1 83.38 136 GLU A C 1
ATOM 987 O O . GLU A 1 136 ? -11.344 -12.625 -9.039 1 83.38 136 GLU A O 1
ATOM 992 N N . ARG A 1 137 ? -9.477 -11.992 -10.047 1 82.38 137 ARG A N 1
ATOM 993 C CA . ARG A 1 137 ? -8.961 -13.352 -10.039 1 82.38 137 ARG A CA 1
ATOM 994 C C . ARG A 1 137 ? -8.688 -13.828 -8.617 1 82.38 137 ARG A C 1
ATOM 996 O O . ARG A 1 137 ? -8.945 -14.992 -8.289 1 82.38 137 ARG A O 1
ATOM 1003 N N . LEU A 1 138 ? -8.172 -12.977 -7.797 1 87.5 138 LEU A N 1
ATOM 1004 C CA . LEU A 1 138 ? -7.957 -13.32 -6.395 1 87.5 138 LEU A CA 1
ATOM 1005 C C . LEU A 1 138 ? -9.281 -13.617 -5.695 1 87.5 138 LEU A C 1
ATOM 1007 O O . LEU A 1 138 ? -9.414 -14.633 -5.016 1 87.5 138 LEU A O 1
ATOM 1011 N N . LEU A 1 139 ? -10.227 -12.75 -5.922 1 88.75 139 LEU A N 1
ATOM 1012 C CA . LEU A 1 139 ? -11.5 -12.859 -5.227 1 88.75 139 LEU A CA 1
ATOM 1013 C C . LEU A 1 139 ? -12.227 -14.133 -5.617 1 88.75 139 LEU A C 1
ATOM 1015 O O . LEU A 1 139 ? -12.922 -14.734 -4.793 1 88.75 139 LEU A O 1
ATOM 1019 N N . ARG A 1 140 ? -12 -14.578 -6.812 1 86.06 140 ARG A N 1
ATOM 1020 C CA . ARG A 1 140 ? -12.648 -15.805 -7.277 1 86.06 140 ARG A CA 1
ATOM 1021 C C . ARG A 1 140 ? -12.078 -17.031 -6.574 1 86.06 140 ARG A C 1
ATOM 1023 O O . ARG A 1 140 ? -12.719 -18.078 -6.516 1 86.06 140 ARG A O 1
ATOM 1030 N N . THR A 1 141 ? -10.93 -16.938 -6.129 1 86.75 141 THR A N 1
ATOM 1031 C CA . THR A 1 141 ? -10.281 -18.062 -5.449 1 86.75 141 THR A CA 1
ATOM 1032 C C . THR A 1 141 ? -10.68 -18.094 -3.977 1 86.75 141 THR A C 1
ATOM 1034 O O . THR A 1 141 ? -10.492 -19.109 -3.307 1 86.75 141 THR A O 1
ATOM 1037 N N . LEU A 1 142 ? -11.25 -17.062 -3.459 1 90.94 142 LEU A N 1
ATOM 1038 C CA . LEU A 1 142 ? -11.562 -16.953 -2.039 1 90.94 142 LEU A CA 1
ATOM 1039 C C . LEU A 1 142 ? -13.016 -17.344 -1.774 1 90.94 142 LEU A C 1
ATOM 1041 O O . LEU A 1 142 ? -13.891 -17.109 -2.613 1 90.94 142 LEU A O 1
ATOM 1045 N N . PRO A 1 143 ? -13.25 -18.016 -0.652 1 92.06 143 PRO A N 1
ATOM 1046 C CA . PRO A 1 143 ? -14.648 -18.172 -0.235 1 92.06 143 PRO A CA 1
ATOM 1047 C C . PRO A 1 143 ? -15.312 -16.844 0.129 1 92.06 143 PRO A C 1
ATOM 1049 O O . PRO A 1 143 ? -14.648 -15.805 0.142 1 92.06 143 PRO A O 1
ATOM 1052 N N . SER A 1 144 ? -16.625 -16.891 0.381 1 92.88 144 SER A N 1
ATOM 1053 C CA . SER A 1 144 ? -17.344 -15.688 0.75 1 92.88 144 SER A CA 1
ATOM 1054 C C . SER A 1 144 ? -16.781 -15.07 2.025 1 92.88 144 SER A C 1
ATOM 1056 O O . SER A 1 144 ? -16.797 -13.844 2.191 1 92.88 144 SER A O 1
ATOM 1058 N N . VAL A 1 145 ? -16.312 -16 2.926 1 95.56 145 VAL A N 1
ATOM 1059 C CA . VAL A 1 145 ? -15.648 -15.531 4.145 1 95.56 145 VAL A CA 1
ATOM 1060 C C . VAL A 1 145 ? -14.562 -16.531 4.559 1 95.56 145 VAL A C 1
ATOM 1062 O O . VAL A 1 145 ? -14.734 -17.734 4.422 1 95.56 145 VAL A O 1
ATOM 1065 N N . LEU A 1 146 ? -13.461 -16 4.934 1 95.06 146 LEU A N 1
ATOM 1066 C CA . LEU A 1 146 ? -12.453 -16.828 5.598 1 95.06 146 LEU A CA 1
ATOM 1067 C C . LEU A 1 146 ? -12.039 -16.203 6.93 1 95.06 146 LEU A C 1
ATOM 1069 O O . LEU A 1 146 ? -12.055 -14.977 7.082 1 95.06 146 LEU A O 1
ATOM 1073 N N . VAL A 1 147 ? -11.789 -17.047 7.918 1 95.75 147 VAL A N 1
ATOM 1074 C CA . VAL A 1 147 ? -11.367 -16.625 9.25 1 95.75 147 VAL A CA 1
ATOM 1075 C C . VAL A 1 147 ? -10.039 -17.281 9.609 1 95.75 147 VAL A C 1
ATOM 1077 O O . VAL A 1 147 ? -9.891 -18.5 9.484 1 95.75 147 VAL A O 1
ATOM 1080 N N . VAL A 1 148 ? -9.133 -16.438 9.961 1 95.12 148 VAL A N 1
ATOM 1081 C CA . VAL A 1 148 ? -7.824 -16.922 10.383 1 95.12 148 VAL A CA 1
ATOM 1082 C C . VAL A 1 148 ? -7.523 -16.422 11.797 1 95.12 148 VAL A C 1
ATOM 1084 O O . VAL A 1 148 ? -7.809 -15.266 12.125 1 95.12 148 VAL A O 1
ATOM 1087 N N . ASN A 1 149 ? -7.035 -17.312 12.578 1 93.06 149 ASN A N 1
ATOM 1088 C CA . ASN A 1 149 ? -6.496 -16.875 13.859 1 93.06 149 ASN A CA 1
ATOM 1089 C C . ASN A 1 149 ? -5.078 -16.328 13.719 1 93.06 149 ASN A C 1
ATOM 1091 O O . ASN A 1 149 ? -4.156 -17.078 13.375 1 93.06 149 ASN A O 1
ATOM 1095 N N . GLU A 1 150 ? -4.941 -15.039 13.906 1 87.31 150 GLU A N 1
ATOM 1096 C CA . GLU A 1 150 ? -3.664 -14.375 13.648 1 87.31 150 GLU A CA 1
ATOM 1097 C C . GLU A 1 150 ? -2.617 -14.781 14.68 1 87.31 150 GLU A C 1
ATOM 1099 O O . GLU A 1 150 ? -2.945 -15.031 15.844 1 87.31 150 GLU A O 1
ATOM 1104 N N . ASP A 1 151 ? -1.438 -14.789 14.227 1 82.81 151 ASP A N 1
ATOM 1105 C CA . ASP A 1 151 ? -0.35 -15.023 15.172 1 82.81 151 ASP A CA 1
ATOM 1106 C C . ASP A 1 151 ? -0.233 -13.883 16.172 1 82.81 151 ASP A C 1
ATOM 1108 O O . ASP A 1 151 ? -0.733 -12.781 15.922 1 82.81 151 ASP A O 1
ATOM 1112 N N . VAL A 1 152 ? 0.37 -14.102 17.234 1 80.25 152 VAL A N 1
ATOM 1113 C CA . VAL A 1 152 ? 0.486 -13.172 18.359 1 80.25 152 VAL A CA 1
ATOM 1114 C C . VAL A 1 152 ? 1.185 -11.898 17.906 1 80.25 152 VAL A C 1
ATOM 1116 O O . VAL A 1 152 ? 0.807 -10.797 18.328 1 80.25 152 VAL A O 1
ATOM 1119 N N . GLU A 1 153 ? 2.074 -12.062 17.047 1 76.25 153 GLU A N 1
ATOM 1120 C CA . GLU A 1 153 ? 2.855 -10.914 16.594 1 76.25 153 GLU A CA 1
ATOM 1121 C C . GLU A 1 153 ? 2.008 -9.969 15.758 1 76.25 153 GLU A C 1
ATOM 1123 O O . GLU A 1 153 ? 2.043 -8.75 15.961 1 76.25 153 GLU A O 1
ATOM 1128 N N . VAL A 1 154 ? 1.252 -10.508 14.859 1 79.31 154 VAL A N 1
ATOM 1129 C CA . VAL A 1 154 ? 0.389 -9.695 14.016 1 79.31 154 VAL A CA 1
ATOM 1130 C C . VAL A 1 154 ? -0.65 -8.977 14.867 1 79.31 154 VAL A C 1
ATOM 1132 O O . VAL A 1 154 ? -0.9 -7.781 14.68 1 79.31 154 VAL A O 1
ATOM 1135 N N . ARG A 1 155 ? -1.146 -9.664 15.789 1 82.12 155 ARG A N 1
ATOM 1136 C CA . ARG A 1 155 ? -2.141 -9.07 16.672 1 82.12 155 ARG A CA 1
ATOM 1137 C C . ARG A 1 155 ? -1.549 -7.902 17.469 1 82.12 155 ARG A C 1
ATOM 1139 O O . ARG A 1 155 ? -2.182 -6.852 17.594 1 82.12 155 ARG A O 1
ATOM 1146 N N . ALA A 1 156 ? -0.396 -8.094 17.984 1 81.25 156 ALA A N 1
ATOM 1147 C CA . ALA A 1 156 ? 0.273 -7.047 18.75 1 81.25 156 ALA A CA 1
ATOM 1148 C C . ALA A 1 156 ? 0.511 -5.809 17.891 1 81.25 156 ALA A C 1
ATOM 1150 O O . ALA A 1 156 ? 0.338 -4.68 18.359 1 81.25 156 ALA A O 1
ATOM 1151 N N . TRP A 1 157 ? 0.791 -6.023 16.719 1 80.88 157 TRP A N 1
ATOM 1152 C CA . TRP A 1 157 ? 1.05 -4.906 15.805 1 80.88 157 TRP A CA 1
ATOM 1153 C C . TRP A 1 157 ? -0.236 -4.148 15.492 1 80.88 157 TRP A C 1
ATOM 1155 O O . TRP A 1 157 ? -0.244 -2.916 15.461 1 80.88 157 TRP A O 1
ATOM 1165 N N . LEU A 1 158 ? -1.248 -4.871 15.266 1 81.44 158 LEU A N 1
ATOM 1166 C CA . LEU A 1 158 ? -2.535 -4.238 14.992 1 81.44 158 LEU A CA 1
ATOM 1167 C C . LEU A 1 158 ? -3.004 -3.424 16.188 1 81.44 158 LEU A C 1
ATOM 1169 O O . LEU A 1 158 ? -3.51 -2.312 16.031 1 81.44 158 LEU A O 1
ATOM 1173 N N . GLU A 1 159 ? -2.725 -3.947 17.344 1 80 159 GLU A N 1
ATOM 1174 C CA . GLU A 1 159 ? -3.1 -3.238 18.562 1 80 159 GLU A CA 1
ATOM 1175 C C . GLU A 1 159 ? -2.301 -1.947 18.719 1 80 159 GLU A C 1
ATOM 1177 O O . GLU A 1 159 ? -2.859 -0.903 19.062 1 80 159 GLU A O 1
ATOM 1182 N N . THR A 1 160 ? -1.063 -2.072 18.453 1 78.56 160 THR A N 1
ATOM 1183 C CA . THR A 1 160 ? -0.201 -0.899 18.547 1 78.56 160 THR A CA 1
ATOM 1184 C C . THR A 1 160 ? -0.609 0.157 17.531 1 78.56 160 THR A C 1
ATOM 1186 O O . THR A 1 160 ? -0.684 1.345 17.844 1 78.56 160 THR A O 1
ATOM 1189 N N . ALA A 1 161 ? -0.873 -0.266 16.391 1 78.38 161 ALA A N 1
ATOM 1190 C CA . ALA A 1 161 ? -1.283 0.661 15.336 1 78.38 161 ALA A CA 1
ATOM 1191 C C . ALA A 1 161 ? -2.625 1.308 15.672 1 78.38 161 ALA A C 1
ATOM 1193 O O . ALA A 1 161 ? -2.828 2.496 15.414 1 78.38 161 ALA A O 1
ATOM 1194 N N . ALA A 1 162 ? -3.471 0.507 16.219 1 76.5 162 ALA A N 1
ATOM 1195 C CA . ALA A 1 162 ? -4.773 1.033 16.625 1 76.5 162 ALA A CA 1
ATOM 1196 C C . ALA A 1 162 ? -4.625 2.092 17.703 1 76.5 162 ALA A C 1
ATOM 1198 O O . ALA A 1 162 ? -5.297 3.127 17.672 1 76.5 162 ALA A O 1
ATOM 1199 N N . ALA A 1 163 ? -3.777 1.843 18.656 1 76.81 163 ALA A N 1
ATOM 1200 C CA . ALA A 1 163 ? -3.521 2.805 19.719 1 76.81 163 ALA A CA 1
ATOM 1201 C C . ALA A 1 163 ? -2.941 4.102 19.172 1 76.81 163 ALA A C 1
ATOM 1203 O O . ALA A 1 163 ? -3.314 5.195 19.609 1 76.81 163 ALA A O 1
ATOM 1204 N N . ASP A 1 164 ? -2.121 3.994 18.25 1 77.88 164 ASP A N 1
ATOM 1205 C CA . ASP A 1 164 ? -1.526 5.168 17.609 1 77.88 164 ASP A CA 1
ATOM 1206 C C . ASP A 1 164 ? -2.572 5.953 16.828 1 77.88 164 ASP A C 1
ATOM 1208 O O . ASP A 1 164 ? -2.605 7.184 16.891 1 77.88 164 ASP A O 1
ATOM 1212 N N . ALA A 1 165 ? -3.373 5.293 16.125 1 75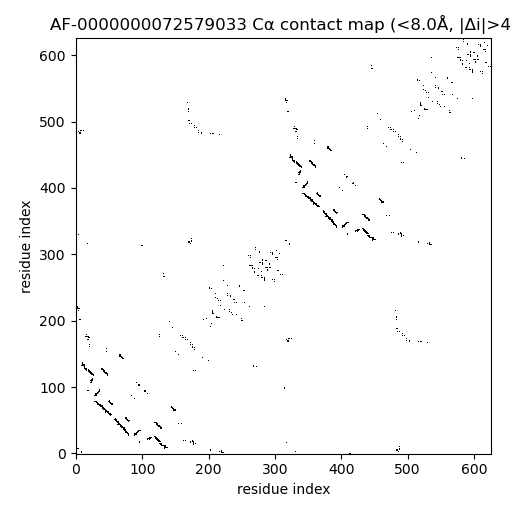.94 165 ALA A N 1
ATOM 1213 C CA . ALA A 1 165 ? -4.43 5.93 15.344 1 75.94 165 ALA A CA 1
ATOM 1214 C C . ALA A 1 165 ? -5.414 6.664 16.25 1 75.94 165 ALA A C 1
ATOM 1216 O O . ALA A 1 165 ? -5.91 7.738 15.898 1 75.94 165 ALA A O 1
ATOM 1217 N N . ALA A 1 166 ? -5.656 6.066 17.375 1 71.88 166 ALA A N 1
ATOM 1218 C CA . ALA A 1 166 ? -6.578 6.664 18.328 1 71.88 166 ALA A CA 1
ATOM 1219 C C . ALA A 1 166 ? -6.043 7.996 18.844 1 71.88 166 ALA A C 1
ATOM 1221 O O . ALA A 1 166 ? -6.82 8.875 19.234 1 71.88 166 ALA A O 1
ATOM 1222 N N . ARG A 1 167 ? -4.777 8.133 18.781 1 73.19 167 ARG A N 1
ATOM 1223 C CA . ARG A 1 167 ? -4.16 9.367 19.266 1 73.19 167 ARG A CA 1
ATOM 1224 C C . ARG A 1 167 ? -4.145 10.438 18.172 1 73.19 167 ARG A C 1
ATOM 1226 O O . ARG A 1 167 ? -3.695 11.555 18.391 1 73.19 167 ARG A O 1
ATOM 1233 N N . LEU A 1 168 ? -4.629 10.07 17 1 75.25 168 LEU A N 1
ATOM 1234 C CA . LEU A 1 168 ? -4.734 10.984 15.867 1 75.25 168 LEU A CA 1
ATOM 1235 C C . LEU A 1 168 ? -3.408 11.688 15.609 1 75.25 168 LEU A C 1
ATOM 1237 O O . LEU A 1 168 ? -3.385 12.891 15.328 1 75.25 168 LEU A O 1
ATOM 1241 N N . SER A 1 169 ? -2.342 10.992 15.766 1 80 169 SER A N 1
ATOM 1242 C CA . SER A 1 169 ? -1.022 11.555 15.508 1 80 169 SER A CA 1
ATOM 1243 C C . SER A 1 169 ? -0.765 11.703 14.016 1 80 169 SER A C 1
ATOM 1245 O O . SER A 1 169 ? -1.451 11.078 13.203 1 80 169 SER A O 1
ATOM 1247 N N . ALA A 1 170 ? 0.188 12.602 13.688 1 87 170 ALA A N 1
ATOM 1248 C CA . ALA A 1 170 ? 0.527 12.82 12.281 1 87 170 ALA A CA 1
ATOM 1249 C C . ALA A 1 170 ? 0.936 11.516 11.609 1 87 170 ALA A C 1
ATOM 1251 O O . ALA A 1 170 ? 1.775 10.781 12.125 1 87 170 ALA A O 1
ATOM 1252 N N . GLY A 1 171 ? 0.245 11.195 10.5 1 88.5 171 GLY A N 1
ATOM 1253 C CA . GLY A 1 171 ? 0.592 10.023 9.711 1 88.5 171 GLY A CA 1
ATOM 1254 C C . GLY A 1 171 ? -0.043 8.75 10.234 1 88.5 171 GLY A C 1
ATOM 1255 O O . GLY A 1 171 ? 0.185 7.672 9.68 1 88.5 171 GLY A O 1
ATOM 1256 N N . SER A 1 172 ? -0.791 8.828 11.312 1 84.62 172 SER A N 1
ATOM 1257 C CA . SER A 1 172 ? -1.315 7.633 11.953 1 84.62 172 SER A CA 1
ATOM 1258 C C . SER A 1 172 ? -2.246 6.867 11.016 1 84.62 172 SER A C 1
ATOM 1260 O O . SER A 1 172 ? -2.26 5.633 11.016 1 84.62 172 SER A O 1
ATOM 1262 N N . GLN A 1 173 ? -3.01 7.594 10.211 1 84.25 173 GLN A N 1
ATOM 1263 C CA . GLN A 1 173 ? -3.896 6.906 9.273 1 84.25 173 GLN A CA 1
ATOM 1264 C C . GLN A 1 173 ? -3.1 6.176 8.195 1 84.25 173 GLN A C 1
ATOM 1266 O O . GLN A 1 173 ? -3.412 5.031 7.855 1 84.25 173 GLN A O 1
ATOM 1271 N N . ALA A 1 174 ? -2.164 6.855 7.668 1 88.38 174 ALA A N 1
ATOM 1272 C CA . ALA A 1 174 ? -1.309 6.207 6.676 1 88.38 174 ALA A CA 1
ATOM 1273 C C . ALA A 1 174 ? -0.662 4.949 7.246 1 88.38 174 ALA A C 1
ATOM 1275 O O . ALA A 1 174 ? -0.604 3.914 6.578 1 88.38 174 ALA A O 1
ATOM 1276 N N . LEU A 1 175 ? -0.155 5.078 8.477 1 87.62 175 LEU A N 1
ATOM 1277 C CA . LEU A 1 175 ? 0.466 3.941 9.148 1 87.62 175 LEU A CA 1
ATOM 1278 C C . LEU A 1 175 ? -0.514 2.779 9.266 1 87.62 175 LEU A C 1
ATOM 1280 O O . LEU A 1 175 ? -0.163 1.634 8.969 1 87.62 175 LEU A O 1
ATOM 1284 N N . MET A 1 176 ? -1.659 3.068 9.609 1 84.81 176 MET A N 1
ATOM 1285 C CA . MET A 1 176 ? -2.693 2.047 9.758 1 84.81 176 MET A CA 1
ATOM 1286 C C . MET A 1 176 ? -3.029 1.409 8.414 1 84.81 176 MET A C 1
ATOM 1288 O O . MET A 1 176 ? -3.125 0.185 8.312 1 84.81 176 MET A O 1
ATOM 1292 N N . ASP A 1 177 ? -3.207 2.217 7.43 1 88.06 177 ASP A N 1
ATOM 1293 C CA . ASP A 1 177 ? -3.516 1.705 6.098 1 88.06 177 ASP A CA 1
ATOM 1294 C C . ASP A 1 177 ? -2.436 0.738 5.617 1 88.06 177 ASP A C 1
ATOM 1296 O O . ASP A 1 177 ? -2.744 -0.339 5.102 1 88.06 177 ASP A O 1
ATOM 1300 N N . ARG A 1 178 ? -1.2 1.125 5.758 1 90.12 178 ARG A N 1
ATOM 1301 C CA . ARG A 1 178 ? -0.093 0.286 5.312 1 90.12 178 ARG A CA 1
ATOM 1302 C C . ARG A 1 178 ? -0.025 -1.006 6.117 1 90.12 178 ARG A C 1
ATOM 1304 O O . ARG A 1 178 ? 0.293 -2.066 5.578 1 90.12 178 ARG A O 1
ATOM 1311 N N . LEU A 1 179 ? -0.281 -0.884 7.379 1 87.31 179 LEU A N 1
ATOM 1312 C CA . LEU A 1 179 ? -0.275 -2.072 8.227 1 87.31 179 LEU A CA 1
ATOM 1313 C C . LEU A 1 179 ? -1.376 -3.043 7.809 1 87.31 179 LEU A C 1
ATOM 1315 O O . LEU A 1 179 ? -1.164 -4.258 7.789 1 87.31 179 LEU A O 1
ATOM 1319 N N . LEU A 1 180 ? -2.482 -2.535 7.504 1 89.06 180 LEU A N 1
ATOM 1320 C CA . LEU A 1 180 ? -3.588 -3.377 7.059 1 89.06 180 LEU A CA 1
ATOM 1321 C C . LEU A 1 180 ? -3.26 -4.051 5.73 1 89.06 180 LEU A C 1
ATOM 1323 O O . LEU A 1 180 ? -3.619 -5.207 5.512 1 89.06 180 LEU A O 1
ATOM 1327 N N . ASP A 1 181 ? -2.641 -3.316 4.855 1 90.88 181 ASP A N 1
ATOM 1328 C CA . ASP A 1 181 ? -2.186 -3.924 3.609 1 90.88 181 ASP A CA 1
ATOM 1329 C C . ASP A 1 181 ? -1.255 -5.105 3.883 1 90.88 181 ASP A C 1
ATOM 1331 O O . ASP A 1 181 ? -1.381 -6.16 3.26 1 90.88 181 ASP A O 1
ATOM 1335 N N . TRP A 1 182 ? -0.349 -4.859 4.754 1 89.31 182 TRP A N 1
ATOM 1336 C CA . TRP A 1 182 ? 0.583 -5.914 5.145 1 89.31 182 TRP A CA 1
ATOM 1337 C C . TRP A 1 182 ? -0.154 -7.086 5.781 1 89.31 182 TRP A C 1
ATOM 1339 O O . TRP A 1 182 ? 0.091 -8.242 5.438 1 89.31 182 TRP A O 1
ATOM 1349 N N . ALA A 1 183 ? -1.016 -6.82 6.691 1 89.75 183 ALA A N 1
ATOM 1350 C CA . ALA A 1 183 ? -1.778 -7.844 7.398 1 89.75 183 ALA A CA 1
ATOM 1351 C C . ALA A 1 183 ? -2.615 -8.672 6.43 1 89.75 183 ALA A C 1
ATOM 1353 O O . ALA A 1 183 ? -2.807 -9.875 6.633 1 89.75 183 ALA A O 1
ATOM 1354 N N . LEU A 1 184 ? -3.102 -8.039 5.43 1 92.94 184 LEU A N 1
ATOM 1355 C CA . LEU A 1 184 ? -3.883 -8.758 4.434 1 92.94 184 LEU A CA 1
ATOM 1356 C C . LEU A 1 184 ? -3.051 -9.859 3.781 1 92.94 184 LEU A C 1
ATOM 1358 O O . LEU A 1 184 ? -3.51 -10.992 3.65 1 92.94 184 LEU A O 1
ATOM 1362 N N . VAL A 1 185 ? -1.877 -9.508 3.379 1 92.5 185 VAL A N 1
ATOM 1363 C CA . VAL A 1 185 ? -1.003 -10.492 2.75 1 92.5 185 VAL A CA 1
ATOM 1364 C C . VAL A 1 185 ? -0.722 -11.633 3.727 1 92.5 185 VAL A C 1
ATOM 1366 O O . VAL A 1 185 ? -0.812 -12.805 3.363 1 92.5 185 VAL A O 1
ATOM 1369 N N . CYS A 1 186 ? -0.427 -11.305 4.961 1 90.44 186 CYS A N 1
ATOM 1370 C CA . CYS A 1 186 ? -0.146 -12.305 5.988 1 90.44 186 CYS A CA 1
ATOM 1371 C C . CYS A 1 186 ? -1.336 -13.242 6.18 1 90.44 186 CYS A C 1
ATOM 1373 O O . CYS A 1 186 ? -1.174 -14.461 6.207 1 90.44 186 CYS A O 1
ATOM 1375 N N . THR A 1 187 ? -2.484 -12.664 6.285 1 92.5 187 THR A N 1
ATOM 1376 C CA . THR A 1 187 ? -3.703 -13.43 6.52 1 92.5 187 THR A CA 1
ATOM 1377 C C . THR A 1 187 ? -3.965 -14.398 5.367 1 92.5 187 THR A C 1
ATOM 1379 O O . THR A 1 187 ? -4.258 -15.578 5.59 1 92.5 187 THR A O 1
ATOM 1382 N N . LEU A 1 188 ? -3.826 -13.922 4.188 1 93.81 188 LEU A N 1
ATOM 1383 C CA . LEU A 1 188 ? -4.094 -14.758 3.023 1 93.81 188 LEU A CA 1
ATOM 1384 C C . LEU A 1 188 ? -3.055 -15.875 2.908 1 93.81 188 LEU A C 1
ATOM 1386 O O . LEU A 1 188 ? -3.398 -17.016 2.617 1 93.81 188 LEU A O 1
ATOM 1390 N N . ARG A 1 189 ? -1.831 -15.531 3.109 1 90.62 189 ARG A N 1
ATOM 1391 C CA . ARG A 1 189 ? -0.797 -16.562 3.082 1 90.62 189 ARG A CA 1
ATOM 1392 C C . ARG A 1 189 ? -1.077 -17.656 4.117 1 90.62 189 ARG A C 1
ATOM 1394 O O . ARG A 1 189 ? -0.958 -18.844 3.822 1 90.62 189 ARG A O 1
ATOM 1401 N N . ASN A 1 190 ? -1.414 -17.188 5.312 1 89.69 190 ASN A N 1
ATOM 1402 C CA . ASN A 1 190 ? -1.741 -18.125 6.371 1 89.69 190 ASN A CA 1
ATOM 1403 C C . ASN A 1 190 ? -2.916 -19.016 5.984 1 89.69 190 ASN A C 1
ATOM 1405 O O . ASN A 1 190 ? -2.883 -20.234 6.215 1 89.69 190 ASN A O 1
ATOM 1409 N N . TRP A 1 191 ? -3.869 -18.484 5.426 1 92.62 191 TRP A N 1
ATOM 1410 C CA . TRP A 1 191 ? -5.051 -19.234 5.023 1 92.62 191 TRP A CA 1
ATOM 1411 C C . TRP A 1 191 ? -4.707 -20.25 3.939 1 92.62 191 TRP A C 1
ATOM 1413 O O . TRP A 1 191 ? -5.102 -21.422 4.023 1 92.62 191 TRP A O 1
ATOM 1423 N N . PHE A 1 192 ? -4 -19.797 2.938 1 91.19 192 PHE A N 1
ATOM 1424 C CA . PHE A 1 192 ? -3.619 -20.703 1.856 1 91.19 192 PHE A CA 1
ATOM 1425 C C . PHE A 1 192 ? -2.754 -21.844 2.381 1 91.19 192 PHE A C 1
ATOM 1427 O O . PHE A 1 192 ? -2.891 -22.984 1.939 1 91.19 192 PHE A O 1
ATOM 1434 N N . ASP A 1 193 ? -1.901 -21.516 3.309 1 87.69 193 ASP A N 1
ATOM 1435 C CA . ASP A 1 193 ? -1.051 -22.547 3.9 1 87.69 193 ASP A CA 1
ATOM 1436 C C . ASP A 1 193 ? -1.882 -23.578 4.664 1 87.69 193 ASP A C 1
ATOM 1438 O O . ASP A 1 193 ? -1.603 -24.781 4.609 1 87.69 193 ASP A O 1
ATOM 1442 N N . GLN A 1 194 ? -2.848 -23.109 5.34 1 88.62 194 GLN A N 1
ATOM 1443 C CA . GLN A 1 194 ? -3.701 -23.984 6.141 1 88.62 194 GLN A CA 1
ATOM 1444 C C . GLN A 1 194 ? -4.609 -24.828 5.25 1 88.62 194 GLN A C 1
ATOM 1446 O O . GLN A 1 194 ? -5.027 -25.906 5.641 1 88.62 194 GLN A O 1
ATOM 1451 N N . ALA A 1 195 ? -4.938 -24.328 4.117 1 88.06 195 ALA A N 1
ATOM 1452 C CA . ALA A 1 195 ? -5.801 -25.062 3.195 1 88.06 195 ALA A CA 1
ATOM 1453 C C . ALA A 1 195 ? -5.129 -26.344 2.709 1 88.06 195 ALA A C 1
ATOM 1455 O O . ALA A 1 195 ? -5.805 -27.297 2.35 1 88.06 195 ALA A O 1
ATOM 1456 N N . GLY A 1 196 ? -3.842 -26.344 2.77 1 83.94 196 GLY A N 1
ATOM 1457 C CA . GLY A 1 196 ? -3.121 -27.547 2.381 1 83.94 196 GLY A CA 1
ATOM 1458 C C . GLY A 1 196 ? -3.477 -28.031 0.988 1 83.94 196 GLY A C 1
ATOM 1459 O O . GLY A 1 196 ? -3.346 -27.297 0.013 1 83.94 196 GLY A O 1
ATOM 1460 N N . ALA A 1 197 ? -4.113 -29.188 0.929 1 84.69 197 ALA A N 1
ATOM 1461 C CA . ALA A 1 197 ? -4.449 -29.828 -0.345 1 84.69 197 ALA A CA 1
ATOM 1462 C C . ALA A 1 197 ? -5.617 -29.125 -1.021 1 84.69 197 ALA A C 1
ATOM 1464 O O . ALA A 1 197 ? -5.812 -29.25 -2.232 1 84.69 197 ALA A O 1
ATOM 1465 N N . ASP A 1 198 ? -6.324 -28.312 -0.282 1 86.88 198 ASP A N 1
ATOM 1466 C CA . ASP A 1 198 ? -7.508 -27.656 -0.825 1 86.88 198 ASP A CA 1
ATOM 1467 C C . ASP A 1 198 ? -7.152 -26.281 -1.403 1 86.88 198 ASP A C 1
ATOM 1469 O O . ASP A 1 198 ? -7.996 -25.625 -2.012 1 86.88 198 ASP A O 1
ATOM 1473 N N . ALA A 1 199 ? -5.91 -25.938 -1.224 1 88.69 199 ALA A N 1
ATOM 1474 C CA . ALA A 1 199 ? -5.477 -24.672 -1.802 1 88.69 199 ALA A CA 1
ATOM 1475 C C . ALA A 1 199 ? -5.453 -24.75 -3.326 1 88.69 199 ALA A C 1
ATOM 1477 O O . ALA A 1 199 ? -5.34 -25.828 -3.902 1 88.69 199 ALA A O 1
ATOM 1478 N N . PRO A 1 200 ? -5.605 -23.609 -3.975 1 88.19 200 PRO A N 1
ATOM 1479 C CA . PRO A 1 200 ? -5.473 -23.609 -5.434 1 88.19 200 PRO A CA 1
ATOM 1480 C C . PRO A 1 200 ? -4.148 -24.203 -5.902 1 88.19 200 PRO A C 1
ATOM 1482 O O . PRO A 1 200 ? -3.137 -24.094 -5.207 1 88.19 200 PRO A O 1
ATOM 1485 N N . SER A 1 201 ? -4.191 -24.734 -7.102 1 89.12 201 SER A N 1
ATOM 1486 C CA . SER A 1 201 ? -3.033 -25.453 -7.617 1 89.12 201 SER A CA 1
ATOM 1487 C C . SER A 1 201 ? -1.833 -24.531 -7.773 1 89.12 201 SER A C 1
ATOM 1489 O O . SER A 1 201 ? -0.696 -24.922 -7.516 1 89.12 201 SER A O 1
ATOM 1491 N N . TRP A 1 202 ? -2.121 -23.359 -8.227 1 86.88 202 TRP A N 1
ATOM 1492 C CA . TRP A 1 202 ? -1.002 -22.453 -8.438 1 86.88 202 TRP A CA 1
ATOM 1493 C C . TRP A 1 202 ? -0.295 -22.141 -7.121 1 86.88 202 TRP A C 1
ATOM 1495 O O . TRP A 1 202 ? 0.914 -21.906 -7.102 1 86.88 202 TRP A O 1
ATOM 1505 N N . TYR A 1 203 ? -0.989 -22.094 -6.031 1 89.75 203 TYR A N 1
ATOM 1506 C CA . TYR A 1 203 ? -0.38 -21.859 -4.727 1 89.75 203 TYR A CA 1
ATOM 1507 C C . TYR A 1 203 ? 0.399 -23.078 -4.258 1 89.75 203 TYR A C 1
ATOM 1509 O O . TYR A 1 203 ? 1.531 -22.953 -3.787 1 89.75 203 TYR A O 1
ATOM 1517 N N . ARG A 1 204 ? -0.153 -24.188 -4.469 1 90.5 204 ARG A N 1
ATOM 1518 C CA . ARG A 1 204 ? 0.504 -25.438 -4.098 1 90.5 204 ARG A CA 1
ATOM 1519 C C . ARG A 1 204 ? 1.757 -25.672 -4.938 1 90.5 204 ARG A C 1
ATOM 1521 O O . ARG A 1 204 ? 2.77 -26.156 -4.434 1 90.5 204 ARG A O 1
ATOM 1528 N N . GLY A 1 205 ? 1.603 -25.359 -6.18 1 92.25 205 GLY A N 1
ATOM 1529 C CA . GLY A 1 205 ? 2.752 -25.5 -7.062 1 92.25 205 GLY A CA 1
ATOM 1530 C C . GLY A 1 205 ? 3.938 -24.656 -6.629 1 92.25 205 GLY A C 1
ATOM 1531 O O . GLY A 1 205 ? 5.078 -25.125 -6.664 1 92.25 205 GLY A O 1
ATOM 1532 N N . LEU A 1 206 ? 3.682 -23.516 -6.203 1 89.25 206 LEU A N 1
ATOM 1533 C CA . LEU A 1 206 ? 4.75 -22.609 -5.781 1 89.25 206 LEU A CA 1
ATOM 1534 C C . LEU A 1 206 ? 5.422 -23.125 -4.512 1 89.25 206 LEU A C 1
ATOM 1536 O O . LEU A 1 206 ? 6.609 -22.875 -4.285 1 89.25 206 LEU A O 1
ATOM 1540 N N . ALA A 1 207 ? 4.688 -23.812 -3.744 1 88.44 207 ALA A N 1
ATOM 1541 C CA . ALA A 1 207 ? 5.207 -24.328 -2.48 1 88.44 207 ALA A CA 1
ATOM 1542 C C . ALA A 1 207 ? 5.938 -25.656 -2.686 1 88.44 207 ALA A C 1
ATOM 1544 O O . ALA A 1 207 ? 6.656 -26.125 -1.795 1 88.44 207 ALA A O 1
ATOM 1545 N N . ASP A 1 208 ? 5.742 -26.266 -3.893 1 92.38 208 ASP A N 1
ATOM 1546 C CA . ASP A 1 208 ? 6.363 -27.547 -4.188 1 92.38 208 ASP A CA 1
ATOM 1547 C C . ASP A 1 208 ? 7.863 -27.391 -4.445 1 92.38 208 ASP A C 1
ATOM 1549 O O . ASP A 1 208 ? 8.273 -26.531 -5.227 1 92.38 208 ASP A O 1
ATOM 1553 N N . PRO A 1 209 ? 8.641 -28.188 -3.816 1 91.19 209 PRO A N 1
ATOM 1554 C CA . PRO A 1 209 ? 10.094 -28.031 -3.93 1 91.19 209 PRO A CA 1
ATOM 1555 C C . PRO A 1 209 ? 10.594 -28.219 -5.359 1 91.19 209 PRO A C 1
ATOM 1557 O O . PRO A 1 209 ? 11.633 -27.672 -5.727 1 91.19 209 PRO A O 1
ATOM 1560 N N . VAL A 1 210 ? 9.945 -28.969 -6.137 1 94.06 210 VAL A N 1
ATOM 1561 C CA . VAL A 1 210 ? 10.375 -29.219 -7.508 1 94.06 210 VAL A CA 1
ATOM 1562 C C . VAL A 1 210 ? 9.805 -28.141 -8.43 1 94.06 210 VAL A C 1
ATOM 1564 O O . VAL A 1 210 ? 10.539 -27.531 -9.211 1 94.06 210 VAL A O 1
ATOM 1567 N N . LEU A 1 211 ? 8.547 -27.828 -8.289 1 95.19 211 LEU A N 1
ATOM 1568 C CA . LEU A 1 211 ? 7.891 -26.906 -9.211 1 95.19 211 LEU A CA 1
ATOM 1569 C C . LEU A 1 211 ? 8.211 -25.469 -8.844 1 95.19 211 LEU A C 1
ATOM 1571 O O . LEU A 1 211 ? 8.234 -24.594 -9.711 1 95.19 211 LEU A O 1
ATOM 1575 N N . GLY A 1 212 ? 8.422 -25.234 -7.594 1 92.12 212 GLY A N 1
ATOM 1576 C CA . GLY A 1 212 ? 8.609 -23.891 -7.07 1 92.12 212 GLY A CA 1
ATOM 1577 C C . GLY A 1 212 ? 9.625 -23.078 -7.855 1 92.12 212 GLY A C 1
ATOM 1578 O O . GLY A 1 212 ? 9.297 -22.031 -8.406 1 92.12 212 GLY A O 1
ATOM 1579 N N . PRO A 1 213 ? 10.812 -23.609 -7.977 1 88.88 213 PRO A N 1
ATOM 1580 C CA . PRO A 1 213 ? 11.867 -22.891 -8.695 1 88.88 213 PRO A CA 1
ATOM 1581 C C . PRO A 1 213 ? 11.492 -22.609 -10.156 1 88.88 213 PRO A C 1
ATOM 1583 O O . PRO A 1 213 ? 11.789 -21.531 -10.672 1 88.88 213 PRO A O 1
ATOM 1586 N N . ALA A 1 214 ? 10.891 -23.547 -10.766 1 93.38 214 ALA A N 1
ATOM 1587 C CA . ALA A 1 214 ? 10.484 -23.375 -12.156 1 93.38 214 ALA A CA 1
ATOM 1588 C C . ALA A 1 214 ? 9.375 -22.344 -12.289 1 93.38 214 ALA A C 1
ATOM 1590 O O . ALA A 1 214 ? 9.398 -21.516 -13.203 1 93.38 214 ALA A O 1
ATOM 1591 N N . LEU A 1 215 ? 8.453 -22.375 -11.383 1 92.94 215 LEU A N 1
ATOM 1592 C CA . LEU A 1 215 ? 7.332 -21.438 -11.414 1 92.94 215 LEU A CA 1
ATOM 1593 C C . LEU A 1 215 ? 7.801 -20.016 -11.109 1 92.94 215 LEU A C 1
ATOM 1595 O O . LEU A 1 215 ? 7.324 -19.062 -11.719 1 92.94 215 LEU A O 1
ATOM 1599 N N . HIS A 1 216 ? 8.68 -19.922 -10.219 1 87.25 216 HIS A N 1
ATOM 1600 C CA . HIS A 1 216 ? 9.258 -18.625 -9.938 1 87.25 216 HIS A CA 1
ATOM 1601 C C . HIS A 1 216 ? 9.977 -18.062 -11.164 1 87.25 216 HIS A C 1
ATOM 1603 O O . HIS A 1 216 ? 9.852 -16.875 -11.469 1 87.25 216 HIS A O 1
ATOM 1609 N N . ALA A 1 217 ? 10.688 -18.922 -11.766 1 86.88 217 ALA A N 1
ATOM 1610 C CA . ALA A 1 217 ? 11.406 -18.5 -12.969 1 86.88 217 ALA A CA 1
ATOM 1611 C C . ALA A 1 217 ? 10.438 -18.016 -14.039 1 86.88 217 ALA A C 1
ATOM 1613 O O . ALA A 1 217 ? 10.641 -16.938 -14.617 1 86.88 217 ALA A O 1
ATOM 1614 N N . PHE A 1 218 ? 9.43 -18.719 -14.227 1 89.81 218 PHE A N 1
ATOM 1615 C CA . PHE A 1 218 ? 8.461 -18.359 -15.25 1 89.81 218 PHE A CA 1
ATOM 1616 C C . PHE A 1 218 ? 7.754 -17.062 -14.891 1 89.81 218 PHE A C 1
ATOM 1618 O O . PHE A 1 218 ? 7.652 -16.156 -15.727 1 89.81 218 PHE A O 1
ATOM 1625 N N . HIS A 1 219 ? 7.223 -16.953 -13.703 1 87.81 219 HIS A N 1
ATOM 1626 C CA . HIS A 1 219 ? 6.445 -15.773 -13.312 1 87.81 219 HIS A CA 1
ATOM 1627 C C . HIS A 1 219 ? 7.32 -14.531 -13.242 1 87.81 219 HIS A C 1
ATOM 1629 O O . HIS A 1 219 ? 6.84 -13.414 -13.453 1 87.81 219 HIS A O 1
ATOM 1635 N N . GLY A 1 220 ? 8.547 -14.742 -13.031 1 81.69 220 GLY A N 1
ATOM 1636 C CA . GLY A 1 220 ? 9.492 -13.641 -13.039 1 81.69 220 GLY A CA 1
ATOM 1637 C C . GLY A 1 220 ? 9.773 -13.102 -14.43 1 81.69 220 GLY A C 1
ATOM 1638 O O . GLY A 1 220 ? 10.133 -11.938 -14.594 1 81.69 220 GLY A O 1
ATOM 1639 N N . ARG A 1 221 ? 9.672 -14.039 -15.445 1 86.44 221 ARG A N 1
ATOM 1640 C CA . ARG A 1 221 ? 9.945 -13.68 -16.828 1 86.44 221 ARG A CA 1
ATOM 1641 C C . ARG A 1 221 ? 8.945 -14.344 -17.766 1 86.44 221 ARG A C 1
ATOM 1643 O O . ARG A 1 221 ? 9.32 -15.164 -18.609 1 86.44 221 ARG A O 1
ATOM 1650 N N . PRO A 1 222 ? 7.754 -13.828 -17.75 1 85.94 222 PRO A N 1
ATOM 1651 C CA . PRO A 1 222 ? 6.707 -14.531 -18.5 1 85.94 222 PRO A CA 1
ATOM 1652 C C . PRO A 1 222 ? 6.91 -14.469 -20 1 85.94 222 PRO A C 1
ATOM 1654 O O . PRO A 1 222 ? 6.418 -15.336 -20.734 1 85.94 222 PRO A O 1
ATOM 1657 N N . ALA A 1 223 ? 7.645 -13.531 -20.453 1 89.38 223 ALA A N 1
ATOM 1658 C CA . ALA A 1 223 ? 7.801 -13.328 -21.891 1 89.38 223 ALA A CA 1
ATOM 1659 C C . ALA A 1 223 ? 8.883 -14.242 -22.453 1 89.38 223 ALA A C 1
ATOM 1661 O O . ALA A 1 223 ? 9 -14.391 -23.672 1 89.38 223 ALA A O 1
ATOM 1662 N N . GLN A 1 224 ? 9.703 -14.82 -21.625 1 90.81 224 GLN A N 1
ATOM 1663 C CA . GLN A 1 224 ? 10.758 -15.719 -22.094 1 90.81 224 GLN A CA 1
ATOM 1664 C C . GLN A 1 224 ? 10.164 -16.953 -22.781 1 90.81 224 GLN A C 1
ATOM 1666 O O . GLN A 1 224 ? 9.102 -17.438 -22.391 1 90.81 224 GLN A O 1
ATOM 1671 N N . PRO A 1 225 ? 10.844 -17.438 -23.766 1 92.44 225 PRO A N 1
ATOM 1672 C CA . PRO A 1 225 ? 10.352 -18.625 -24.453 1 92.44 225 PRO A CA 1
ATOM 1673 C C . PRO A 1 225 ? 10.609 -19.906 -23.672 1 92.44 225 PRO A C 1
ATOM 1675 O O . PRO A 1 225 ? 11.406 -20.75 -24.094 1 92.44 225 PRO A O 1
ATOM 1678 N N . TRP A 1 226 ? 9.898 -20.109 -22.719 1 94.75 226 TRP A N 1
ATOM 1679 C CA . TRP A 1 226 ? 10.055 -21.25 -21.828 1 94.75 226 TRP A CA 1
ATOM 1680 C C . TRP A 1 226 ? 9.633 -22.547 -22.516 1 94.75 226 TRP A C 1
ATOM 1682 O O . TRP A 1 226 ? 8.648 -22.562 -23.266 1 94.75 226 TRP A O 1
ATOM 1692 N N . THR A 1 227 ? 10.422 -23.578 -22.266 1 96.62 227 THR A N 1
ATOM 1693 C CA . THR A 1 227 ? 10.094 -24.938 -22.656 1 96.62 227 THR A CA 1
ATOM 1694 C C . THR A 1 227 ? 10.023 -25.859 -21.438 1 96.62 227 THR A C 1
ATOM 1696 O O . THR A 1 227 ? 10.453 -25.469 -20.344 1 96.62 227 THR A O 1
ATOM 1699 N N . VAL A 1 228 ? 9.406 -27.016 -21.719 1 97.38 228 VAL A N 1
ATOM 1700 C CA . VAL A 1 228 ? 9.367 -27.969 -20.625 1 97.38 228 VAL A CA 1
ATOM 1701 C C . VAL A 1 228 ? 10.789 -28.297 -20.172 1 97.38 228 VAL A C 1
ATOM 1703 O O . VAL A 1 228 ? 11.062 -28.406 -18.969 1 97.38 228 VAL A O 1
ATOM 1706 N N . ALA A 1 229 ? 11.656 -28.312 -21.094 1 97.44 229 ALA A N 1
ATOM 1707 C CA . ALA A 1 229 ? 13.047 -28.656 -20.797 1 97.44 229 ALA A CA 1
ATOM 1708 C C . ALA A 1 229 ? 13.719 -27.547 -19.984 1 97.44 229 ALA A C 1
ATOM 1710 O O . ALA A 1 229 ? 14.422 -27.828 -19 1 97.44 229 ALA A O 1
ATOM 1711 N N . SER A 1 230 ? 13.539 -26.344 -20.375 1 97.06 230 SER A N 1
ATOM 1712 C CA . SER A 1 230 ? 14.18 -25.25 -19.656 1 97.06 230 SER A CA 1
ATOM 1713 C C . SER A 1 230 ? 13.609 -25.094 -18.25 1 97.06 230 SER A C 1
ATOM 1715 O O . SER A 1 230 ? 14.336 -24.781 -17.312 1 97.06 230 SER A O 1
ATOM 1717 N N . LEU A 1 231 ? 12.352 -25.359 -18.109 1 96.94 231 LEU A N 1
ATOM 1718 C CA . LEU A 1 231 ? 11.727 -25.297 -16.797 1 96.94 231 LEU A CA 1
ATOM 1719 C C . LEU A 1 231 ? 12.219 -26.453 -15.914 1 96.94 231 LEU A C 1
ATOM 1721 O O . LEU A 1 231 ? 12.5 -26.25 -14.727 1 96.94 231 LEU A O 1
ATOM 1725 N N . ALA A 1 232 ? 12.297 -27.594 -16.484 1 97.62 232 ALA A N 1
ATOM 1726 C CA . ALA A 1 232 ? 12.852 -28.734 -15.773 1 97.62 232 ALA A CA 1
ATOM 1727 C C . ALA A 1 232 ? 14.273 -28.453 -15.305 1 97.62 232 ALA A C 1
ATOM 1729 O O . ALA A 1 232 ? 14.664 -28.859 -14.203 1 97.62 232 ALA A O 1
ATOM 1730 N N . GLY A 1 233 ? 14.992 -27.812 -16.141 1 97.06 233 GLY A N 1
ATOM 1731 C CA . GLY A 1 233 ? 16.344 -27.406 -15.773 1 97.06 233 GLY A CA 1
ATOM 1732 C C . GLY A 1 233 ? 16.375 -26.5 -14.547 1 97.06 233 GLY A C 1
ATOM 1733 O O . GLY A 1 233 ? 17.219 -26.672 -13.672 1 97.06 233 GLY A O 1
ATOM 1734 N N . ARG A 1 234 ? 15.461 -25.609 -14.484 1 93.69 234 ARG A N 1
ATOM 1735 C CA . ARG A 1 234 ? 15.367 -24.734 -13.328 1 93.69 234 ARG A CA 1
ATOM 1736 C C . ARG A 1 234 ? 15 -25.516 -12.07 1 93.69 234 ARG A C 1
ATOM 1738 O O . ARG A 1 234 ? 15.406 -25.156 -10.969 1 93.69 234 ARG A O 1
ATOM 1745 N N . ALA A 1 235 ? 14.273 -26.547 -12.242 1 95 235 ALA A N 1
ATOM 1746 C CA . ALA A 1 235 ? 13.812 -27.391 -11.141 1 95 235 ALA A CA 1
ATOM 1747 C C . ALA A 1 235 ? 14.875 -28.406 -10.742 1 95 235 ALA A C 1
ATOM 1749 O O . ALA A 1 235 ? 14.789 -29.031 -9.688 1 95 235 ALA A O 1
ATOM 1750 N N . GLY A 1 236 ? 15.812 -28.594 -11.609 1 96.56 236 GLY A N 1
ATOM 1751 C CA . GLY A 1 236 ? 16.891 -29.531 -11.344 1 96.56 236 GLY A CA 1
ATOM 1752 C C . GLY A 1 236 ? 16.469 -30.984 -11.492 1 96.56 236 GLY A C 1
ATOM 1753 O O . GLY A 1 236 ? 16.938 -31.859 -10.75 1 96.56 236 GLY A O 1
ATOM 1754 N N . VAL A 1 237 ? 15.5 -31.266 -12.305 1 97.56 237 VAL A N 1
ATOM 1755 C CA . VAL A 1 237 ? 15.031 -32.625 -12.516 1 97.56 237 VAL A CA 1
ATOM 1756 C C . VAL A 1 237 ? 14.938 -32.906 -14.008 1 97.56 237 VAL A C 1
ATOM 1758 O O . VAL A 1 237 ? 15.18 -32.031 -14.836 1 97.56 237 VAL A O 1
ATOM 1761 N N . SER A 1 238 ? 14.633 -34.156 -14.312 1 97.69 238 SER A N 1
ATOM 1762 C CA . SER A 1 238 ? 14.477 -34.531 -15.719 1 97.69 238 SER A CA 1
ATOM 1763 C C . SER A 1 238 ? 13.195 -33.969 -16.312 1 97.69 238 SER A C 1
ATOM 1765 O O . SER A 1 238 ? 12.25 -33.656 -15.57 1 97.69 238 SER A O 1
ATOM 1767 N N . ARG A 1 239 ? 13.172 -33.781 -17.562 1 97.44 239 ARG A N 1
ATOM 1768 C CA . ARG A 1 239 ? 12.008 -33.281 -18.281 1 97.44 239 ARG A CA 1
ATOM 1769 C C . ARG A 1 239 ? 10.781 -34.125 -18.016 1 97.44 239 ARG A C 1
ATOM 1771 O O . ARG A 1 239 ? 9.688 -33.625 -17.781 1 97.44 239 ARG A O 1
ATOM 1778 N N . ALA A 1 240 ? 11 -35.406 -18.047 1 97.56 240 ALA A N 1
ATOM 1779 C CA . ALA A 1 240 ? 9.898 -36.375 -17.859 1 97.56 240 ALA A CA 1
ATOM 1780 C C . ALA A 1 240 ? 9.328 -36.25 -16.438 1 97.56 240 ALA A C 1
ATOM 1782 O O . ALA A 1 240 ? 8.102 -36.188 -16.266 1 97.56 240 ALA A O 1
ATOM 1783 N N . LEU A 1 241 ? 10.156 -36.281 -15.492 1 97.38 241 LEU A N 1
ATOM 1784 C CA . LEU A 1 241 ? 9.734 -36.156 -14.102 1 97.38 241 LEU A CA 1
ATOM 1785 C C . LEU A 1 241 ? 9.031 -34.812 -13.867 1 97.38 241 LEU A C 1
ATOM 1787 O O . LEU A 1 241 ? 8.008 -34.75 -13.172 1 97.38 241 LEU A O 1
ATOM 1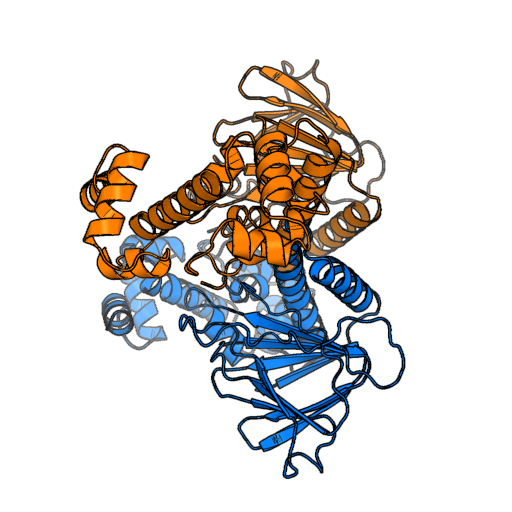791 N N . PHE A 1 242 ? 9.609 -33.781 -14.422 1 97.75 242 PHE A N 1
ATOM 1792 C CA . PHE A 1 242 ? 9.016 -32.469 -14.266 1 97.75 242 PHE A CA 1
ATOM 1793 C C . PHE A 1 242 ? 7.609 -32.438 -14.844 1 97.75 242 PHE A C 1
ATOM 1795 O O . PHE A 1 242 ? 6.672 -31.969 -14.18 1 97.75 242 PHE A O 1
ATOM 1802 N N . ALA A 1 243 ? 7.457 -32.875 -16.016 1 97.81 243 ALA A N 1
ATOM 1803 C CA . ALA A 1 243 ? 6.168 -32.844 -16.703 1 97.81 243 ALA A CA 1
ATOM 1804 C C . ALA A 1 243 ? 5.125 -33.656 -15.945 1 97.81 243 ALA A C 1
ATOM 1806 O O . ALA A 1 243 ? 3.984 -33.219 -15.781 1 97.81 243 ALA A O 1
ATOM 1807 N N . LYS A 1 244 ? 5.535 -34.781 -15.508 1 97.81 244 LYS A N 1
ATOM 1808 C CA . LYS A 1 244 ? 4.625 -35.656 -14.781 1 97.81 244 LYS A CA 1
ATOM 1809 C C . LYS A 1 244 ? 4.168 -35 -13.469 1 97.81 244 LYS A C 1
ATOM 1811 O O . LYS A 1 244 ? 2.969 -34.906 -13.211 1 97.81 244 LYS A O 1
ATOM 1816 N N . ARG A 1 245 ? 5.051 -34.562 -12.711 1 97.12 245 ARG A N 1
ATOM 1817 C CA . ARG A 1 245 ? 4.73 -33.969 -11.422 1 97.12 245 ARG A CA 1
ATOM 1818 C C . ARG A 1 245 ? 3.9 -32.688 -11.594 1 97.12 245 ARG A C 1
ATOM 1820 O O . ARG A 1 245 ? 2.971 -32.438 -10.82 1 97.12 245 ARG A O 1
ATOM 1827 N N . PHE A 1 246 ? 4.316 -31.938 -12.539 1 97.94 246 PHE A N 1
ATOM 1828 C CA . PHE A 1 246 ? 3.578 -30.703 -12.812 1 97.94 246 PHE A CA 1
ATOM 1829 C C . PHE A 1 246 ? 2.111 -31 -13.109 1 97.94 246 PHE A C 1
ATOM 1831 O O . PHE A 1 246 ? 1.218 -30.406 -12.508 1 97.94 246 PHE A O 1
ATOM 1838 N N . THR A 1 247 ? 1.902 -31.906 -13.984 1 97.44 247 THR A N 1
ATOM 1839 C CA . THR A 1 247 ? 0.542 -32.25 -14.391 1 97.44 247 THR A CA 1
ATOM 1840 C C . THR A 1 247 ? -0.249 -32.812 -13.219 1 97.44 247 THR A C 1
ATOM 1842 O O . THR A 1 247 ? -1.426 -32.5 -13.039 1 97.44 247 THR A O 1
ATOM 1845 N N . GLU A 1 248 ? 0.372 -33.594 -12.461 1 96.38 248 GLU A N 1
ATOM 1846 C CA . GLU A 1 248 ? -0.279 -34.219 -11.305 1 96.38 248 GLU A CA 1
ATOM 1847 C C . GLU A 1 248 ? -0.682 -33.156 -10.281 1 96.38 248 GLU A C 1
ATOM 1849 O O . GLU A 1 248 ? -1.802 -33.188 -9.766 1 96.38 248 GLU A O 1
ATOM 1854 N N . LEU A 1 249 ? 0.186 -32.25 -10.039 1 94.81 249 LEU A N 1
ATOM 1855 C CA . LEU A 1 249 ? -0.028 -31.281 -8.977 1 94.81 249 LEU A CA 1
ATOM 1856 C C . LEU A 1 249 ? -0.882 -30.109 -9.469 1 94.81 249 LEU A C 1
ATOM 1858 O O . LEU A 1 249 ? -1.735 -29.609 -8.734 1 94.81 249 LEU A O 1
ATOM 1862 N N . MET A 1 250 ? -0.646 -29.75 -10.711 1 94.69 250 MET A N 1
ATOM 1863 C CA . MET A 1 250 ? -1.269 -28.531 -11.227 1 94.69 250 MET A CA 1
ATOM 1864 C C . MET A 1 250 ? -2.578 -28.859 -11.938 1 94.69 250 MET A C 1
ATOM 1866 O O . MET A 1 250 ? -3.385 -27.953 -12.195 1 94.69 250 MET A O 1
ATOM 1870 N N . GLY A 1 251 ? -2.754 -30.031 -12.352 1 94.75 251 GLY A N 1
ATOM 1871 C CA . GLY A 1 251 ? -3.965 -30.453 -13.039 1 94.75 251 GLY A CA 1
ATOM 1872 C C . GLY A 1 251 ? -3.93 -30.156 -14.531 1 94.75 251 GLY A C 1
ATOM 1873 O O . GLY A 1 251 ? -4.926 -30.359 -15.227 1 94.75 251 GLY A O 1
ATOM 1874 N N . ARG A 1 252 ? -2.818 -29.672 -15.047 1 95.31 252 ARG A N 1
ATOM 1875 C CA . ARG A 1 252 ? -2.586 -29.391 -16.469 1 95.31 252 ARG A CA 1
ATOM 1876 C C . ARG A 1 252 ? -1.096 -29.406 -16.781 1 95.31 252 ARG A C 1
ATOM 1878 O O . ARG A 1 252 ? -0.258 -29.25 -15.898 1 95.31 252 ARG A O 1
ATOM 1885 N N . PRO A 1 253 ? -0.822 -29.578 -18.047 1 96.88 253 PRO A N 1
ATOM 1886 C CA . PRO A 1 253 ? 0.592 -29.594 -18.422 1 96.88 253 PRO A CA 1
ATOM 1887 C C . PRO A 1 253 ? 1.267 -28.234 -18.281 1 96.88 253 PRO A C 1
ATOM 1889 O O . PRO A 1 253 ? 0.592 -27.203 -18.281 1 96.88 253 PRO A O 1
ATOM 1892 N N . PRO A 1 254 ? 2.617 -28.25 -18.203 1 96.38 254 PRO A N 1
ATOM 1893 C CA . PRO A 1 254 ? 3.375 -27.016 -17.953 1 96.38 254 PRO A CA 1
ATOM 1894 C C . PRO A 1 254 ? 3.096 -25.922 -18.984 1 96.38 254 PRO A C 1
ATOM 1896 O O . PRO A 1 254 ? 2.801 -24.781 -18.609 1 96.38 254 PRO A O 1
ATOM 1899 N N . LEU A 1 255 ? 3.104 -26.234 -20.219 1 94.94 255 LEU A N 1
ATOM 1900 C CA . LEU A 1 255 ? 2.984 -25.203 -21.234 1 94.94 255 LEU A CA 1
ATOM 1901 C C . LEU A 1 255 ? 1.554 -24.688 -21.328 1 94.94 255 LEU A C 1
ATOM 1903 O O . LEU A 1 255 ? 1.328 -23.531 -21.688 1 94.94 255 LEU A O 1
ATOM 1907 N N . ALA A 1 256 ? 0.614 -25.578 -21.031 1 95.38 256 ALA A N 1
ATOM 1908 C CA . ALA A 1 256 ? -0.769 -25.125 -20.938 1 95.38 256 ALA A CA 1
ATOM 1909 C C . ALA A 1 256 ? -0.929 -24.078 -19.844 1 95.38 256 ALA A C 1
ATOM 1911 O O . ALA A 1 256 ? -1.599 -23.062 -20.031 1 95.38 256 ALA A O 1
ATOM 1912 N N . TYR A 1 257 ? -0.33 -24.359 -18.734 1 94.69 257 TYR A N 1
ATOM 1913 C CA . TYR A 1 257 ? -0.355 -23.422 -17.625 1 94.69 257 TYR A CA 1
ATOM 1914 C C . TYR A 1 257 ? 0.268 -22.094 -18.016 1 94.69 257 TYR A C 1
ATOM 1916 O O . TYR A 1 257 ? -0.282 -21.031 -17.703 1 94.69 257 TYR A O 1
ATOM 1924 N N . LEU A 1 258 ? 1.382 -22.141 -18.688 1 94.06 258 LEU A N 1
ATOM 1925 C CA . LEU A 1 258 ? 2.094 -20.938 -19.078 1 94.06 258 LEU A CA 1
ATOM 1926 C C . LEU A 1 258 ? 1.243 -20.094 -20.031 1 94.06 258 LEU A C 1
ATOM 1928 O O . LEU A 1 258 ? 1.178 -18.875 -19.875 1 94.06 258 LEU A O 1
ATOM 1932 N N . THR A 1 259 ? 0.669 -20.734 -20.906 1 93.88 259 THR A N 1
ATOM 1933 C CA . THR A 1 259 ? -0.187 -20.047 -21.859 1 93.88 259 THR A CA 1
ATOM 1934 C C . THR A 1 259 ? -1.339 -19.344 -21.141 1 93.88 259 THR A C 1
ATOM 1936 O O . THR A 1 259 ? -1.654 -18.188 -21.438 1 93.88 259 THR A O 1
ATOM 1939 N N . GLU A 1 260 ? -1.938 -20 -20.25 1 92.88 260 GLU A N 1
ATOM 1940 C CA . GLU A 1 260 ? -3.037 -19.422 -19.484 1 92.88 260 GLU A CA 1
ATOM 1941 C C . GLU A 1 260 ? -2.586 -18.188 -18.719 1 92.88 260 GLU A C 1
ATOM 1943 O O . GLU A 1 260 ? -3.309 -17.188 -18.672 1 92.88 260 GLU A O 1
ATOM 1948 N N . CYS A 1 261 ? -1.433 -18.266 -18.125 1 91.44 261 CYS A N 1
ATOM 1949 C CA . CYS A 1 261 ? -0.889 -17.125 -17.391 1 91.44 261 CYS A CA 1
ATOM 1950 C C . CYS A 1 261 ? -0.641 -15.945 -18.312 1 91.44 261 CYS A C 1
ATOM 1952 O O . CYS A 1 261 ? -0.987 -14.812 -17.984 1 91.44 261 CYS A O 1
ATOM 1954 N N . ARG A 1 262 ? -0.047 -16.25 -19.422 1 92.75 262 ARG A N 1
ATOM 1955 C CA . ARG A 1 262 ? 0.233 -15.203 -20.391 1 92.75 262 ARG A CA 1
ATOM 1956 C C . ARG A 1 262 ? -1.056 -14.547 -20.875 1 92.75 262 ARG A C 1
ATOM 1958 O O . ARG A 1 262 ? -1.116 -13.328 -21.031 1 92.75 262 ARG A O 1
ATOM 1965 N N . MET A 1 263 ? -2.074 -15.32 -21.078 1 93.81 263 MET A N 1
ATOM 1966 C CA . MET A 1 263 ? -3.359 -14.797 -21.516 1 93.81 263 MET A CA 1
ATOM 1967 C C . MET A 1 263 ? -4 -13.93 -20.438 1 93.81 263 MET A C 1
ATOM 1969 O O . MET A 1 263 ? -4.605 -12.898 -20.734 1 93.81 263 MET A O 1
ATOM 1973 N N . ALA A 1 264 ? -3.895 -14.398 -19.266 1 89.69 264 ALA A N 1
ATOM 1974 C CA . ALA A 1 264 ? -4.418 -13.609 -18.156 1 89.69 264 ALA A CA 1
ATOM 1975 C C . ALA A 1 264 ? -3.717 -12.258 -18.062 1 89.69 264 ALA A C 1
ATOM 1977 O O . ALA A 1 264 ? -4.363 -11.227 -17.844 1 89.69 264 ALA A O 1
ATOM 1978 N N . ASP A 1 265 ? -2.453 -12.273 -18.203 1 89.25 265 ASP A N 1
ATOM 1979 C CA . ASP A 1 265 ? -1.682 -11.031 -18.203 1 89.25 265 ASP A CA 1
ATOM 1980 C C . ASP A 1 265 ? -2.094 -10.133 -19.375 1 89.25 265 ASP A C 1
ATOM 1982 O O . ASP A 1 265 ? -2.209 -8.922 -19.203 1 89.25 265 ASP A O 1
ATOM 1986 N N . ALA A 1 266 ? -2.266 -10.742 -20.438 1 93.06 266 ALA A N 1
ATOM 1987 C CA . ALA A 1 266 ? -2.699 -10 -21.625 1 93.06 266 ALA A CA 1
ATOM 1988 C C . ALA A 1 266 ? -4.055 -9.336 -21.391 1 93.06 266 ALA A C 1
ATOM 1990 O O . ALA A 1 266 ? -4.266 -8.188 -21.766 1 93.06 266 ALA A O 1
ATOM 1991 N N . GLU A 1 267 ? -4.922 -10.086 -20.828 1 92.38 267 GLU A N 1
ATOM 1992 C CA . GLU A 1 267 ? -6.238 -9.539 -20.5 1 92.38 267 GLU A CA 1
ATOM 1993 C C . GLU A 1 267 ? -6.125 -8.289 -19.641 1 92.38 267 GLU A C 1
ATOM 1995 O O . GLU A 1 267 ? -6.785 -7.281 -19.906 1 92.38 267 GLU A O 1
ATOM 2000 N N . ALA A 1 268 ? -5.34 -8.352 -18.703 1 86.5 268 ALA A N 1
ATOM 2001 C CA . ALA A 1 268 ? -5.141 -7.211 -17.812 1 86.5 268 ALA A CA 1
ATOM 2002 C C . ALA A 1 268 ? -4.594 -6.008 -18.578 1 86.5 268 ALA A C 1
ATOM 2004 O O . ALA A 1 268 ? -5.059 -4.883 -18.375 1 86.5 268 ALA A O 1
ATOM 2005 N N . LEU A 1 269 ? -3.625 -6.266 -19.422 1 89.06 269 LEU A N 1
ATOM 2006 C CA . LEU A 1 269 ? -3.02 -5.195 -20.203 1 89.06 269 LEU A CA 1
ATOM 2007 C C . LEU A 1 269 ? -4.031 -4.59 -21.172 1 89.06 269 LEU A C 1
ATOM 2009 O O . LEU A 1 269 ? -4.055 -3.373 -21.375 1 89.06 269 LEU A O 1
ATOM 2013 N N . LEU A 1 270 ? -4.84 -5.438 -21.75 1 92.62 270 LEU A N 1
ATOM 2014 C CA . LEU A 1 270 ? -5.855 -4.988 -22.703 1 92.62 270 LEU A CA 1
ATOM 2015 C C . LEU A 1 270 ? -6.863 -4.066 -22.016 1 92.62 270 LEU A C 1
ATOM 2017 O O . LEU A 1 270 ? -7.332 -3.102 -22.625 1 92.62 270 LEU A O 1
ATOM 2021 N N . ILE A 1 271 ? -7.117 -4.336 -20.812 1 89.31 271 ILE A N 1
ATOM 2022 C CA . ILE A 1 271 ? -8.148 -3.605 -20.078 1 89.31 271 ILE A CA 1
ATOM 2023 C C . ILE A 1 271 ? -7.535 -2.359 -19.438 1 89.31 271 ILE A C 1
ATOM 2025 O O . ILE A 1 271 ? -8.133 -1.28 -19.484 1 89.31 271 ILE A O 1
ATOM 2029 N N . ASP A 1 272 ? -6.387 -2.451 -18.906 1 84.94 272 ASP A N 1
ATOM 2030 C CA . ASP A 1 272 ? -5.855 -1.446 -18 1 84.94 272 ASP A CA 1
ATOM 2031 C C . ASP A 1 272 ? -4.949 -0.458 -18.734 1 84.94 272 ASP A C 1
ATOM 2033 O O . ASP A 1 272 ? -4.523 0.544 -18.156 1 84.94 272 ASP A O 1
ATOM 2037 N N . THR A 1 273 ? -4.609 -0.769 -20 1 87.06 273 THR A N 1
ATOM 2038 C CA . THR A 1 273 ? -3.688 0.099 -20.734 1 87.06 273 THR A CA 1
ATOM 2039 C C . THR A 1 273 ? -4.215 0.403 -22.125 1 87.06 273 THR A C 1
ATOM 2041 O O . THR A 1 273 ? -5.18 -0.218 -22.578 1 87.06 273 THR A O 1
ATOM 2044 N N . ASP A 1 274 ? -3.521 1.354 -22.766 1 89.62 274 ASP A N 1
ATOM 2045 C CA . ASP A 1 274 ? -3.838 1.677 -24.156 1 89.62 274 ASP A CA 1
ATOM 2046 C C . ASP A 1 274 ? -2.756 1.154 -25.094 1 89.62 274 ASP A C 1
ATOM 2048 O O . ASP A 1 274 ? -2.598 1.662 -26.219 1 89.62 274 ASP A O 1
ATOM 2052 N N . LEU A 1 275 ? -2.037 0.194 -24.641 1 92.69 275 LEU A N 1
ATOM 2053 C CA . LEU A 1 275 ? -0.978 -0.376 -25.469 1 92.69 275 LEU A CA 1
ATOM 2054 C C . LEU A 1 275 ? -1.553 -1.024 -26.719 1 92.69 275 LEU A C 1
ATOM 2056 O O . LEU A 1 275 ? -2.645 -1.596 -26.672 1 92.69 275 LEU A O 1
ATOM 2060 N N . SER A 1 276 ? -0.734 -0.915 -27.766 1 95.88 276 SER A N 1
ATOM 2061 C CA . SER A 1 276 ? -1.156 -1.599 -28.984 1 95.88 276 SER A CA 1
ATOM 2062 C C . SER A 1 276 ? -1.138 -3.113 -28.797 1 95.88 276 SER A C 1
ATOM 2064 O O . SER A 1 276 ? -0.453 -3.629 -27.906 1 95.88 276 SER A O 1
ATOM 2066 N N . ILE A 1 277 ? -1.841 -3.789 -29.672 1 96.25 277 ILE A N 1
ATOM 2067 C CA . ILE A 1 277 ? -1.895 -5.246 -29.641 1 96.25 277 ILE A CA 1
ATOM 2068 C C . ILE A 1 277 ? -0.491 -5.82 -29.812 1 96.25 277 ILE A C 1
ATOM 2070 O O . ILE A 1 277 ? -0.128 -6.809 -29.188 1 96.25 277 ILE A O 1
ATOM 2074 N N . ALA A 1 278 ? 0.28 -5.211 -30.641 1 95.38 278 ALA A N 1
ATOM 2075 C CA . ALA A 1 278 ? 1.643 -5.664 -30.906 1 95.38 278 ALA A CA 1
ATOM 2076 C C . ALA A 1 278 ? 2.514 -5.543 -29.656 1 95.38 278 ALA A C 1
ATOM 2078 O O . ALA A 1 278 ? 3.314 -6.43 -29.359 1 95.38 278 ALA A O 1
ATOM 2079 N N . ARG A 1 279 ? 2.373 -4.5 -28.984 1 93.94 279 ARG A N 1
ATOM 2080 C CA . ARG A 1 279 ? 3.154 -4.293 -27.766 1 93.94 279 ARG A CA 1
ATOM 2081 C C . ARG A 1 279 ? 2.744 -5.277 -26.672 1 93.94 279 ARG A C 1
ATOM 2083 O O . ARG A 1 279 ? 3.592 -5.781 -25.938 1 93.94 279 ARG A O 1
ATOM 2090 N N . ILE A 1 280 ? 1.47 -5.535 -26.625 1 94.88 280 ILE A N 1
ATOM 2091 C CA . ILE A 1 280 ? 0.975 -6.492 -25.641 1 94.88 280 ILE A CA 1
ATOM 2092 C C . ILE A 1 280 ? 1.48 -7.891 -25.984 1 94.88 280 ILE A C 1
ATOM 2094 O O . ILE A 1 280 ? 1.9 -8.641 -25.094 1 94.88 280 ILE A O 1
ATOM 2098 N N . ALA A 1 281 ? 1.438 -8.195 -27.219 1 95.19 281 ALA A N 1
ATOM 2099 C CA . ALA A 1 281 ? 1.943 -9.484 -27.672 1 95.19 281 ALA A CA 1
ATOM 2100 C C . ALA A 1 281 ? 3.377 -9.711 -27.203 1 95.19 281 ALA A C 1
ATOM 2102 O O . ALA A 1 281 ? 3.693 -10.75 -26.625 1 95.19 281 ALA A O 1
ATOM 2103 N N . ARG A 1 282 ? 4.18 -8.75 -27.359 1 91.31 282 ARG A N 1
ATOM 2104 C CA . ARG A 1 282 ? 5.582 -8.836 -26.969 1 91.31 282 ARG A CA 1
ATOM 2105 C C . ARG A 1 282 ? 5.719 -8.922 -25.453 1 91.31 282 ARG A C 1
ATOM 2107 O O . ARG A 1 282 ? 6.551 -9.672 -24.938 1 91.31 282 ARG A O 1
ATOM 2114 N N . ALA A 1 283 ? 4.902 -8.266 -24.844 1 87.94 283 ALA A N 1
ATOM 2115 C CA . ALA A 1 283 ? 4.965 -8.195 -23.391 1 87.94 283 ALA A CA 1
ATOM 2116 C C . ALA A 1 283 ? 4.66 -9.555 -22.766 1 87.94 283 ALA A C 1
ATOM 2118 O O . ALA A 1 283 ? 5.176 -9.883 -21.688 1 87.94 283 ALA A O 1
ATOM 2119 N N . VAL A 1 284 ? 3.906 -10.258 -23.484 1 91.62 284 VAL A N 1
ATOM 2120 C CA . VAL A 1 284 ? 3.516 -11.531 -22.891 1 91.62 284 VAL A CA 1
ATOM 2121 C C . VAL A 1 284 ? 4.262 -12.68 -23.562 1 91.62 284 VAL A C 1
ATOM 2123 O O . VAL A 1 284 ? 3.971 -13.852 -23.312 1 91.62 284 VAL A O 1
ATOM 2126 N N . GLY A 1 285 ? 5.211 -12.367 -24.438 1 91.31 285 GLY A N 1
ATOM 2127 C CA . GLY A 1 285 ? 6.164 -13.367 -24.891 1 91.31 285 GLY A CA 1
ATOM 2128 C C . GLY A 1 285 ? 5.875 -13.883 -26.281 1 91.31 285 GLY A C 1
ATOM 2129 O O . GLY A 1 285 ? 6.414 -14.914 -26.688 1 91.31 285 GLY A O 1
ATOM 2130 N N . TYR A 1 286 ? 5.031 -13.25 -27 1 94.12 286 TYR A N 1
ATOM 2131 C CA . TYR A 1 286 ? 4.781 -13.664 -28.391 1 94.12 286 TYR A CA 1
ATOM 2132 C C . TYR A 1 286 ? 5.629 -12.852 -29.359 1 94.12 286 TYR A C 1
ATOM 2134 O O . TYR A 1 286 ? 5.895 -11.672 -29.125 1 94.12 286 TYR A O 1
ATOM 2142 N N . ALA A 1 287 ? 5.926 -13.461 -30.359 1 91.88 287 ALA A N 1
ATOM 2143 C CA . ALA A 1 287 ? 6.812 -12.852 -31.344 1 91.88 287 ALA A CA 1
ATOM 2144 C C . ALA A 1 287 ? 6.07 -11.805 -32.188 1 91.88 287 ALA A C 1
ATOM 2146 O O . ALA A 1 287 ? 6.676 -10.844 -32.656 1 91.88 287 ALA A O 1
ATOM 2147 N N . ASP A 1 288 ? 4.797 -12.039 -32.375 1 92.94 288 ASP A N 1
ATOM 2148 C CA . ASP A 1 288 ? 4.051 -11.086 -33.188 1 92.94 288 ASP A CA 1
ATOM 2149 C C . ASP A 1 288 ? 2.578 -11.055 -32.812 1 92.94 288 ASP A C 1
ATOM 2151 O O . ASP A 1 288 ? 2.111 -11.914 -32.062 1 92.94 288 ASP A O 1
ATOM 2155 N N . ALA A 1 289 ? 1.91 -10.031 -33.375 1 95.69 289 ALA A N 1
ATOM 2156 C CA . ALA A 1 289 ? 0.515 -9.773 -33 1 95.69 289 ALA A CA 1
ATOM 2157 C C . ALA A 1 289 ? -0.395 -10.875 -33.562 1 95.69 289 ALA A C 1
ATOM 2159 O O . ALA A 1 289 ? -1.406 -11.211 -32.938 1 95.69 289 ALA A O 1
ATOM 2160 N N . PHE A 1 290 ? -0.025 -11.422 -34.656 1 95 290 PHE A N 1
ATOM 2161 C CA . PHE A 1 290 ? -0.864 -12.438 -35.281 1 95 290 PHE A CA 1
ATOM 2162 C C . PHE A 1 290 ? -0.91 -13.695 -34.406 1 95 290 PHE A C 1
ATOM 2164 O O . PHE A 1 290 ? -1.99 -14.211 -34.125 1 95 290 PHE A O 1
ATOM 2171 N N . GLY A 1 291 ? 0.271 -14.203 -34.094 1 95.5 291 GLY A N 1
ATOM 2172 C CA . GLY A 1 291 ? 0.33 -15.375 -33.219 1 95.5 291 GLY A CA 1
ATOM 2173 C C . GLY A 1 291 ? -0.36 -15.164 -31.891 1 95.5 291 GLY A C 1
ATOM 2174 O O . GLY A 1 291 ? -1.057 -16.047 -31.391 1 95.5 291 GLY A O 1
ATOM 2175 N N . PHE A 1 292 ? -0.141 -14.039 -31.359 1 96.62 292 PHE A N 1
ATOM 2176 C CA . PHE A 1 292 ? -0.791 -13.688 -30.094 1 96.62 292 PHE A CA 1
ATOM 2177 C C . PHE A 1 292 ? -2.307 -13.672 -30.266 1 96.62 292 PHE A C 1
ATOM 2179 O O . PHE A 1 292 ? -3.027 -14.273 -29.453 1 96.62 292 PHE A O 1
ATOM 2186 N N . SER A 1 293 ? -2.758 -12.984 -31.266 1 97.12 293 SER A N 1
ATOM 2187 C CA . SER A 1 293 ? -4.195 -12.844 -31.484 1 97.12 293 SER A CA 1
ATOM 2188 C C . SER A 1 293 ? -4.859 -14.203 -31.672 1 97.12 293 SER A C 1
ATOM 2190 O O . SER A 1 293 ? -5.957 -14.445 -31.156 1 97.12 293 SER A O 1
ATOM 2192 N N . ALA A 1 294 ? -4.238 -15.07 -32.344 1 96.25 294 ALA A N 1
ATOM 2193 C CA . ALA A 1 294 ? -4.758 -16.422 -32.562 1 96.25 294 ALA A CA 1
ATOM 2194 C C . ALA A 1 294 ? -4.855 -17.172 -31.234 1 96.25 294 ALA A C 1
ATOM 2196 O O . ALA A 1 294 ? -5.867 -17.828 -30.969 1 96.25 294 ALA A O 1
ATOM 2197 N N . ALA A 1 295 ? -3.826 -17.109 -30.531 1 95.31 295 ALA A N 1
ATOM 2198 C CA . ALA A 1 295 ? -3.797 -17.797 -29.25 1 95.31 295 ALA A CA 1
ATOM 2199 C C . ALA A 1 295 ? -4.859 -17.234 -28.312 1 95.31 295 ALA A C 1
ATOM 2201 O O . ALA A 1 295 ? -5.523 -17.984 -27.594 1 95.31 295 ALA A O 1
ATOM 2202 N N . PHE A 1 296 ? -4.965 -15.922 -28.312 1 97.25 296 PHE A N 1
ATOM 2203 C CA . PHE A 1 296 ? -5.945 -15.258 -27.453 1 97.25 296 PHE A CA 1
ATOM 2204 C C . PHE A 1 296 ? -7.363 -15.672 -27.844 1 97.25 296 PHE A C 1
ATOM 2206 O O . PHE A 1 296 ? -8.18 -15.977 -26.969 1 97.25 296 PHE A O 1
ATOM 2213 N N . LYS A 1 297 ? -7.602 -15.719 -29.047 1 96.12 297 LYS A N 1
ATOM 2214 C CA . LYS A 1 297 ? -8.914 -16.141 -29.531 1 96.12 297 LYS A CA 1
ATOM 2215 C C . LYS A 1 297 ? -9.227 -17.578 -29.125 1 96.12 297 LYS A C 1
ATOM 2217 O O . LYS A 1 297 ? -10.359 -17.891 -28.766 1 96.12 297 LYS A O 1
ATOM 2222 N N . ARG A 1 298 ? -8.281 -18.422 -29.219 1 95 298 ARG A N 1
ATOM 2223 C CA . ARG A 1 298 ? -8.461 -19.797 -28.797 1 95 298 ARG A CA 1
ATOM 2224 C C . ARG A 1 298 ? -8.789 -19.875 -27.312 1 95 298 ARG A C 1
ATOM 2226 O O . ARG A 1 298 ? -9.578 -20.719 -26.891 1 95 298 ARG A O 1
ATOM 2233 N N . HIS A 1 299 ? -8.156 -18.984 -26.594 1 93.25 299 HIS A N 1
ATOM 2234 C CA . HIS A 1 299 ? -8.289 -19 -25.141 1 93.25 299 HIS A CA 1
ATOM 2235 C C . HIS A 1 299 ? -9.594 -18.344 -24.703 1 93.25 299 HIS A C 1
ATOM 2237 O O . HIS A 1 299 ? -10.266 -18.844 -23.797 1 93.25 299 HIS A O 1
ATOM 2243 N N . ARG A 1 300 ? -10.039 -17.234 -25.281 1 92.06 300 ARG A N 1
ATOM 2244 C CA . ARG A 1 300 ? -11.164 -16.438 -24.797 1 92.06 300 ARG A CA 1
ATOM 2245 C C . ARG A 1 300 ? -12.328 -16.484 -25.797 1 92.06 300 ARG A C 1
ATOM 2247 O O . ARG A 1 300 ? -13.383 -15.898 -25.531 1 92.06 300 ARG A O 1
ATOM 2254 N N . SER A 1 301 ? -12.078 -17.094 -26.891 1 93.69 301 SER A N 1
ATOM 2255 C CA . SER A 1 301 ? -13.086 -17.234 -27.938 1 93.69 301 SER A CA 1
ATOM 2256 C C . SER A 1 301 ? -13.438 -15.891 -28.562 1 93.69 301 SER A C 1
ATOM 2258 O O . SER A 1 301 ? -14.539 -15.719 -29.094 1 93.69 301 SER A O 1
ATOM 2260 N N . GLN A 1 302 ? -12.633 -14.922 -28.375 1 94.25 302 GLN A N 1
ATOM 2261 C CA . GLN A 1 302 ? -12.742 -13.625 -29.047 1 94.25 302 GLN A CA 1
ATOM 2262 C C . GLN A 1 302 ? -11.375 -13 -29.266 1 94.25 302 GLN A C 1
ATOM 2264 O O . GLN A 1 302 ? -10.398 -13.367 -28.594 1 94.25 302 GLN A O 1
ATOM 2269 N N . SER A 1 303 ? -11.359 -12.07 -30.203 1 96.12 303 SER A N 1
ATOM 2270 C CA . SER A 1 303 ? -10.086 -11.414 -30.5 1 96.12 303 SER A CA 1
ATOM 2271 C C . SER A 1 303 ? -9.703 -10.43 -29.391 1 96.12 303 SER A C 1
ATOM 2273 O O . SER A 1 303 ? -10.562 -9.969 -28.641 1 96.12 303 SER A O 1
ATOM 2275 N N . PRO A 1 304 ? -8.391 -10.133 -29.297 1 96.31 304 PRO A N 1
ATOM 2276 C CA . PRO A 1 304 ? -7.965 -9.141 -28.312 1 96.31 304 PRO A CA 1
ATOM 2277 C C . PRO A 1 304 ? -8.664 -7.789 -28.484 1 96.31 304 PRO A C 1
ATOM 2279 O O . PRO A 1 304 ? -9.055 -7.164 -27.5 1 96.31 304 PRO A O 1
ATOM 2282 N N . SER A 1 305 ? -8.797 -7.359 -29.703 1 95.31 305 SER A N 1
ATOM 2283 C CA . SER A 1 305 ? -9.422 -6.07 -29.969 1 95.31 305 SER A CA 1
ATOM 2284 C C . SER A 1 305 ? -10.883 -6.059 -29.531 1 95.31 305 SER A C 1
ATOM 2286 O O . SER A 1 305 ? -11.352 -5.078 -28.953 1 95.31 305 SER A O 1
ATOM 2288 N N . THR A 1 306 ? -11.594 -7.105 -29.828 1 95.19 306 THR A N 1
ATOM 2289 C CA . THR A 1 306 ? -12.992 -7.227 -29.422 1 95.19 306 THR A CA 1
ATOM 2290 C C . THR A 1 306 ? -13.109 -7.254 -27.906 1 95.19 306 THR A C 1
ATOM 2292 O O . THR A 1 306 ? -13.984 -6.598 -27.328 1 95.19 306 THR A O 1
ATOM 2295 N N . PHE A 1 307 ? -12.25 -8.008 -27.359 1 94.44 307 PHE A N 1
ATOM 2296 C CA . PHE A 1 307 ? -12.242 -8.109 -25.891 1 94.44 307 PHE A CA 1
ATOM 2297 C C . PHE A 1 307 ? -12.062 -6.742 -25.25 1 94.44 307 PHE A C 1
ATOM 2299 O O . PHE A 1 307 ? -12.781 -6.391 -24.312 1 94.44 307 PHE A O 1
ATOM 2306 N N . ARG A 1 308 ? -11.078 -6.016 -25.688 1 94.06 308 ARG A N 1
ATOM 2307 C CA . ARG A 1 308 ? -10.812 -4.672 -25.172 1 94.06 308 ARG A CA 1
ATOM 2308 C C . ARG A 1 308 ? -12.031 -3.771 -25.344 1 94.06 308 ARG A C 1
ATOM 2310 O O . ARG A 1 308 ? -12.391 -3.021 -24.438 1 94.06 308 ARG A O 1
ATOM 2317 N N . ALA A 1 309 ? -12.586 -3.814 -26.469 1 92.38 309 ALA A N 1
ATOM 2318 C CA . ALA A 1 309 ? -13.75 -2.986 -26.75 1 92.38 309 ALA A CA 1
ATOM 2319 C C . ALA A 1 309 ? -14.906 -3.309 -25.812 1 92.38 309 ALA A C 1
ATOM 2321 O O . ALA A 1 309 ? -15.617 -2.408 -25.359 1 92.38 309 ALA A O 1
ATOM 2322 N N . GLU A 1 310 ? -15.078 -4.555 -25.531 1 89.56 310 GLU A N 1
ATOM 2323 C CA . GLU A 1 310 ? -16.156 -4.996 -24.641 1 89.56 310 GLU A CA 1
ATOM 2324 C C . GLU A 1 310 ? -15.898 -4.562 -23.203 1 89.56 310 GLU A C 1
ATOM 2326 O O . GLU A 1 310 ? -16.828 -4.223 -22.484 1 89.56 310 GLU A O 1
ATOM 2331 N N . ALA A 1 311 ? -14.695 -4.586 -22.828 1 83.75 311 ALA A N 1
ATOM 2332 C CA . ALA A 1 311 ? -14.336 -4.199 -21.469 1 83.75 311 ALA A CA 1
ATOM 2333 C C . ALA A 1 311 ? -14.523 -2.699 -21.25 1 83.75 311 ALA A C 1
ATOM 2335 O O . ALA A 1 311 ? -14.805 -2.252 -20.141 1 83.75 311 ALA A O 1
ATOM 2336 N N . ALA A 1 312 ? -14.242 -1.946 -22.281 1 76.81 312 ALA A N 1
ATOM 2337 C CA . ALA A 1 312 ? -14.375 -0.493 -22.219 1 76.81 312 ALA A CA 1
ATOM 2338 C C . ALA A 1 312 ? -15.844 -0.078 -22.266 1 76.81 312 ALA A C 1
ATOM 2340 O O . ALA A 1 312 ? -16.188 1.039 -21.875 1 76.81 312 ALA A O 1
ATOM 2341 N N . ALA A 1 313 ? -16.781 -0.935 -22.844 1 71.56 313 ALA A N 1
ATOM 2342 C CA . ALA A 1 313 ? -18.203 -0.621 -22.953 1 71.56 313 ALA A CA 1
ATOM 2343 C C . ALA A 1 313 ? -18.922 -0.837 -21.625 1 71.56 313 ALA A C 1
ATOM 2345 O O . ALA A 1 313 ? -19.828 -0.087 -21.281 1 71.56 313 ALA A O 1
ATOM 2346 N N . MET B 1 1 ? -14.078 12.734 -0.12 1 41.84 1 MET B N 1
ATOM 2347 C CA . MET B 1 1 ? -12.867 12.062 0.35 1 41.84 1 MET B CA 1
ATOM 2348 C C . MET B 1 1 ? -12.633 12.336 1.832 1 41.84 1 MET B C 1
ATOM 2350 O O . MET B 1 1 ? -12.656 13.484 2.268 1 41.84 1 MET B O 1
ATOM 2354 N N . THR B 1 2 ? -13.023 11.438 2.719 1 51.19 2 THR B N 1
ATOM 2355 C CA . THR B 1 2 ? -12.773 11.648 4.141 1 51.19 2 THR B CA 1
ATOM 2356 C C . THR B 1 2 ? -11.336 12.102 4.375 1 51.19 2 THR B C 1
ATOM 2358 O O . THR B 1 2 ? -10.398 11.539 3.793 1 51.19 2 THR B O 1
ATOM 2361 N N . GLY B 1 3 ? -11.203 13.391 4.785 1 64.81 3 GLY B N 1
ATOM 2362 C CA . GLY B 1 3 ? -9.914 14.039 4.984 1 64.81 3 GLY B CA 1
ATOM 2363 C C . GLY B 1 3 ? -9.086 13.391 6.082 1 64.81 3 GLY B C 1
ATOM 2364 O O . GLY B 1 3 ? -9.633 12.797 7.012 1 64.81 3 GLY B O 1
ATOM 2365 N N . VAL B 1 4 ? -7.938 13.094 5.887 1 76.81 4 VAL B N 1
ATOM 2366 C CA . VAL B 1 4 ? -6.965 12.578 6.848 1 76.81 4 VAL B CA 1
ATOM 2367 C C . VAL B 1 4 ? -5.918 13.648 7.148 1 76.81 4 VAL B C 1
ATOM 2369 O O . VAL B 1 4 ? -5.949 14.734 6.57 1 76.81 4 VAL B O 1
ATOM 2372 N N . ASP B 1 5 ? -5.195 13.398 8.219 1 82.88 5 ASP B N 1
ATOM 2373 C CA . ASP B 1 5 ? -4.152 14.352 8.578 1 82.88 5 ASP B CA 1
ATOM 2374 C C . ASP B 1 5 ? -3.207 14.602 7.41 1 82.88 5 ASP B C 1
ATOM 2376 O O . ASP B 1 5 ? -3.098 13.773 6.504 1 82.88 5 ASP B O 1
ATOM 2380 N N . PRO B 1 6 ? -2.512 15.742 7.438 1 84.38 6 PRO B N 1
ATOM 2381 C CA . PRO B 1 6 ? -1.713 16.172 6.289 1 84.38 6 PRO B CA 1
ATOM 2382 C C . PRO B 1 6 ? -0.649 15.156 5.891 1 84.38 6 PRO B C 1
ATOM 2384 O O . PRO B 1 6 ? -0.447 14.898 4.699 1 84.38 6 PRO B O 1
ATOM 2387 N N . LEU B 1 7 ? 0.026 14.609 6.867 1 87.94 7 LEU B N 1
ATOM 2388 C CA . LEU B 1 7 ? 1.069 13.656 6.508 1 87.94 7 LEU B CA 1
ATOM 2389 C C . LEU B 1 7 ? 0.474 12.438 5.82 1 87.94 7 LEU B C 1
ATOM 2391 O O . LEU B 1 7 ? 1.004 11.969 4.809 1 87.94 7 LEU B O 1
ATOM 2395 N N . SER B 1 8 ? -0.559 11.898 6.387 1 88 8 SER B N 1
ATOM 2396 C CA . SER B 1 8 ? -1.237 10.773 5.754 1 88 8 SER B CA 1
ATOM 2397 C C . SER B 1 8 ? -1.688 11.117 4.34 1 88 8 SER B C 1
ATOM 2399 O O . SER B 1 8 ? -1.571 10.297 3.428 1 88 8 SER B O 1
ATOM 2401 N N . SER B 1 9 ? -2.178 12.289 4.203 1 85.56 9 SER B N 1
ATOM 2402 C CA . SER B 1 9 ? -2.625 12.734 2.891 1 85.56 9 SER B CA 1
ATOM 2403 C C . SER B 1 9 ? -1.463 12.812 1.905 1 85.56 9 SER B C 1
ATOM 2405 O O . SER B 1 9 ? -1.579 12.352 0.766 1 85.56 9 SER B O 1
ATOM 2407 N N . LEU B 1 10 ? -0.389 13.414 2.33 1 86.31 10 LEU B N 1
ATOM 2408 C CA . LEU B 1 10 ? 0.779 13.602 1.475 1 86.31 10 LEU B CA 1
ATOM 2409 C C . LEU B 1 10 ? 1.375 12.258 1.071 1 86.31 10 LEU B C 1
ATOM 2411 O O . LEU B 1 10 ? 1.964 12.133 -0.005 1 86.31 10 LEU B O 1
ATOM 2415 N N . LEU B 1 11 ? 1.186 11.305 1.897 1 88.88 11 LEU B N 1
ATOM 2416 C CA . LEU B 1 11 ? 1.766 9.984 1.656 1 88.88 11 LEU B CA 1
ATOM 2417 C C . LEU B 1 11 ? 0.839 9.133 0.796 1 88.88 11 LEU B C 1
ATOM 2419 O O . LEU B 1 11 ? 1.229 8.055 0.334 1 88.88 11 LEU B O 1
ATOM 2423 N N . SER B 1 12 ? -0.289 9.797 0.605 1 82.62 12 SER B N 1
ATOM 2424 C CA . SER B 1 12 ? -1.257 9.047 -0.185 1 82.62 12 SER B CA 1
ATOM 2425 C C . SER B 1 12 ? -0.75 8.812 -1.604 1 82.62 12 SER B C 1
ATOM 2427 O O . SER B 1 12 ? -0.091 9.68 -2.184 1 82.62 12 SER B O 1
ATOM 2429 N N . GLY B 1 13 ? -0.636 7.668 -2.141 1 79.81 13 GLY B N 1
ATOM 2430 C CA . GLY B 1 13 ? -0.28 7.336 -3.512 1 79.81 13 GLY B CA 1
ATOM 2431 C C . GLY B 1 13 ? 1.162 6.891 -3.662 1 79.81 13 GLY B C 1
ATOM 2432 O O . GLY B 1 13 ? 1.596 6.539 -4.762 1 79.81 13 GLY B O 1
ATOM 2433 N N . ILE B 1 14 ? 1.931 7.199 -2.607 1 87.81 14 ILE B N 1
ATOM 2434 C CA . ILE B 1 14 ? 3.312 6.73 -2.656 1 87.81 14 ILE B CA 1
ATOM 2435 C C . ILE B 1 14 ? 3.381 5.273 -2.205 1 87.81 14 ILE B C 1
ATOM 2437 O O . ILE B 1 14 ? 3.039 4.953 -1.064 1 87.81 14 ILE B O 1
ATOM 2441 N N . ARG B 1 15 ? 3.812 4.461 -3.104 1 88.12 15 ARG B N 1
ATOM 2442 C CA . ARG B 1 15 ? 3.832 3.033 -2.805 1 88.12 15 ARG B CA 1
ATOM 2443 C C . ARG B 1 15 ? 5.113 2.383 -3.316 1 88.12 15 ARG B C 1
ATOM 2445 O O . ARG B 1 15 ? 5.652 2.789 -4.348 1 88.12 15 ARG B O 1
ATOM 2452 N N . ALA B 1 16 ? 5.426 1.408 -2.494 1 82.31 16 ALA B N 1
ATOM 2453 C CA . ALA B 1 16 ? 6.52 0.552 -2.949 1 82.31 16 ALA B CA 1
ATOM 2454 C C . ALA B 1 16 ? 6.012 -0.524 -3.904 1 82.31 16 ALA B C 1
ATOM 2456 O O . ALA B 1 16 ? 4.961 -1.125 -3.67 1 82.31 16 ALA B O 1
ATOM 2457 N N . GLU B 1 17 ? 6.422 -0.556 -5.082 1 71.31 17 GLU B N 1
ATOM 2458 C CA . GLU B 1 17 ? 6.07 -1.643 -5.992 1 71.31 17 GLU B CA 1
ATOM 2459 C C . GLU B 1 17 ? 7.312 -2.213 -6.676 1 71.31 17 GLU B C 1
ATOM 2461 O O . GLU B 1 17 ? 8.078 -1.475 -7.301 1 71.31 17 GLU B O 1
ATOM 2466 N N . GLY B 1 18 ? 7.391 -3.51 -6.559 1 62.5 18 GLY B N 1
ATOM 2467 C CA . GLY B 1 18 ? 8.484 -4.207 -7.215 1 62.5 18 GLY B CA 1
ATOM 2468 C C . GLY B 1 18 ? 9.828 -3.945 -6.566 1 62.5 18 GLY B C 1
ATOM 2469 O O . GLY B 1 18 ? 10.844 -3.83 -7.258 1 62.5 18 GLY B O 1
ATOM 2470 N N . SER B 1 19 ? 9.695 -3.656 -5.219 1 60.16 19 SER B N 1
ATOM 2471 C CA . SER B 1 19 ? 10.914 -3.348 -4.469 1 60.16 19 SER B CA 1
ATOM 2472 C C . SER B 1 19 ? 11.891 -4.52 -4.488 1 60.16 19 SER B C 1
ATOM 2474 O O . SER B 1 19 ? 11.469 -5.68 -4.559 1 60.16 19 SER B O 1
ATOM 2476 N N . VAL B 1 20 ? 13.109 -4.117 -4.773 1 57 20 VAL B N 1
ATOM 2477 C CA . VAL B 1 20 ? 14.188 -5.102 -4.844 1 57 20 VAL B CA 1
ATOM 2478 C C . VAL B 1 20 ? 14.812 -5.277 -3.465 1 57 20 VAL B C 1
ATOM 2480 O O . VAL B 1 20 ? 15.039 -4.297 -2.748 1 57 20 VAL B O 1
ATOM 2483 N N . VAL B 1 21 ? 14.477 -6.41 -2.771 1 56.66 21 VAL B N 1
ATOM 2484 C CA . VAL B 1 21 ? 15.281 -6.727 -1.599 1 56.66 21 VAL B CA 1
ATOM 2485 C C . VAL B 1 21 ? 16.609 -7.352 -2.037 1 56.66 21 VAL B C 1
ATOM 2487 O O . VAL B 1 21 ? 16.625 -8.336 -2.779 1 56.66 21 VAL B O 1
ATOM 2490 N N . SER B 1 22 ? 17.625 -6.512 -2.17 1 53.38 22 SER B N 1
ATOM 2491 C CA . SER B 1 22 ? 18.906 -7.074 -2.58 1 53.38 22 SER B CA 1
ATOM 2492 C C . SER B 1 22 ? 19.797 -7.375 -1.373 1 53.38 22 SER B C 1
ATOM 2494 O O . SER B 1 22 ? 19.844 -6.59 -0.425 1 53.38 22 SER B O 1
ATOM 2496 N N . HIS B 1 23 ? 19.672 -8.703 -0.88 1 53.69 23 HIS B N 1
ATOM 2497 C CA . HIS B 1 23 ? 20.797 -9.07 -0.025 1 53.69 23 HIS B CA 1
ATOM 2498 C C . HIS B 1 23 ? 22.094 -9.188 -0.829 1 53.69 23 HIS B C 1
ATOM 2500 O O . HIS B 1 23 ? 22.188 -10.008 -1.744 1 53.69 23 HIS B O 1
ATOM 2506 N N . ALA B 1 24 ? 22.812 -8.172 -0.936 1 54.5 24 ALA B N 1
ATOM 2507 C CA . ALA B 1 24 ? 24.047 -8.242 -1.712 1 54.5 24 ALA B CA 1
ATOM 2508 C C . ALA B 1 24 ? 25.234 -8.594 -0.822 1 54.5 24 ALA B C 1
ATOM 2510 O O . ALA B 1 24 ? 25.359 -8.094 0.298 1 54.5 24 ALA B O 1
ATOM 2511 N N . VAL B 1 25 ? 25.719 -9.82 -0.877 1 54.09 25 VAL B N 1
ATOM 2512 C CA . VAL B 1 25 ? 27.031 -10.055 -0.299 1 54.09 25 VAL B CA 1
ATOM 2513 C C . VAL B 1 25 ? 28.125 -9.539 -1.248 1 54.09 25 VAL B C 1
ATOM 2515 O O . VAL B 1 25 ? 28.359 -10.125 -2.305 1 54.09 25 VAL B O 1
ATOM 2518 N N . LEU B 1 26 ? 28.453 -8.297 -1.024 1 60.12 26 LEU B N 1
ATOM 2519 C CA . LEU B 1 26 ? 29.422 -7.633 -1.888 1 60.12 26 LEU B CA 1
ATOM 2520 C C . LEU B 1 26 ? 30.797 -7.594 -1.233 1 60.12 26 LEU B C 1
ATOM 2522 O O . LEU B 1 26 ? 30.922 -7.246 -0.057 1 60.12 26 LEU B O 1
ATOM 2526 N N . THR B 1 27 ? 31.688 -8.344 -1.766 1 62.78 27 THR B N 1
ATOM 2527 C CA . THR B 1 27 ? 33.062 -8.164 -1.323 1 62.78 27 THR B CA 1
ATOM 2528 C C . THR B 1 27 ? 33.625 -6.852 -1.847 1 62.78 27 THR B C 1
ATOM 2530 O O . THR B 1 27 ? 33.531 -6.559 -3.041 1 62.78 27 THR B O 1
ATOM 2533 N N . ALA B 1 28 ? 34.062 -6.055 -0.876 1 70.44 28 ALA B N 1
ATOM 2534 C CA . ALA B 1 28 ? 34.656 -4.777 -1.276 1 70.44 28 ALA B CA 1
ATOM 2535 C C . ALA B 1 28 ? 35.844 -4.988 -2.23 1 70.44 28 ALA B C 1
ATOM 2537 O O . ALA B 1 28 ? 36.562 -5.988 -2.133 1 70.44 28 ALA B O 1
ATOM 2538 N N . PRO B 1 29 ? 35.875 -4.113 -3.195 1 75 29 PRO B N 1
ATOM 2539 C CA . PRO B 1 29 ? 35.188 -2.838 -3.406 1 75 29 PRO B CA 1
ATOM 2540 C C . PRO B 1 29 ? 33.938 -2.977 -4.285 1 75 29 PRO B C 1
ATOM 2542 O O . PRO B 1 29 ? 33.938 -3.758 -5.242 1 75 29 PRO B O 1
ATOM 2545 N N . TRP B 1 30 ? 32.938 -2.318 -3.939 1 76.44 30 TRP B N 1
ATOM 2546 C CA . TRP B 1 30 ? 31.703 -2.354 -4.738 1 76.44 30 TRP B CA 1
ATOM 2547 C C . TRP B 1 30 ? 31.016 -0.993 -4.742 1 76.44 30 TRP B C 1
ATOM 2549 O O . TRP B 1 30 ? 31.25 -0.169 -3.855 1 76.44 30 TRP B O 1
ATOM 2559 N N . THR B 1 31 ? 30.328 -0.728 -5.859 1 79.94 31 THR B N 1
ATOM 2560 C CA . THR B 1 31 ? 29.422 0.412 -5.965 1 79.94 31 THR B CA 1
ATOM 2561 C C . THR B 1 31 ? 28.062 -0.021 -6.52 1 79.94 31 THR B C 1
ATOM 2563 O O . THR B 1 31 ? 28 -0.913 -7.367 1 79.94 31 THR B O 1
ATOM 2566 N N . ILE B 1 32 ? 27.062 0.455 -5.891 1 80.19 32 ILE B N 1
ATOM 2567 C CA . ILE B 1 32 ? 25.719 0.271 -6.418 1 80.19 32 ILE B CA 1
ATOM 2568 C C . ILE B 1 32 ? 25.203 1.597 -6.969 1 80.19 32 ILE B C 1
ATOM 2570 O O . ILE B 1 32 ? 25.156 2.602 -6.254 1 80.19 32 ILE B O 1
ATOM 2574 N N . ARG B 1 33 ? 24.844 1.584 -8.258 1 83.94 33 ARG B N 1
ATOM 2575 C CA . ARG B 1 33 ? 24.266 2.77 -8.891 1 83.94 33 ARG B CA 1
ATOM 2576 C C . ARG B 1 33 ? 22.75 2.682 -8.93 1 83.94 33 ARG B C 1
ATOM 2578 O O . ARG B 1 33 ? 22.188 1.653 -9.32 1 83.94 33 ARG B O 1
ATOM 2585 N N . PHE B 1 34 ? 22.062 3.672 -8.406 1 83.31 34 PHE B N 1
ATOM 2586 C CA . PHE B 1 34 ? 20.609 3.762 -8.461 1 83.31 34 PHE B CA 1
ATOM 2587 C C . PHE B 1 34 ? 20.156 4.695 -9.578 1 83.31 34 PHE B C 1
ATOM 2589 O O . PHE B 1 34 ? 20.328 5.914 -9.484 1 83.31 34 PHE B O 1
ATOM 2596 N N . THR B 1 35 ? 19.547 4.164 -10.664 1 78.81 35 THR B N 1
ATOM 2597 C CA . THR B 1 35 ? 19.203 4.941 -11.844 1 78.81 35 THR B CA 1
ATOM 2598 C C . THR B 1 35 ? 17.734 4.738 -12.219 1 78.81 35 THR B C 1
ATOM 2600 O O . THR B 1 35 ? 17.344 4.918 -13.375 1 78.81 35 THR B O 1
ATOM 2603 N N . ASP B 1 36 ? 16.922 4.379 -11.258 1 72.5 36 ASP B N 1
ATOM 2604 C CA . ASP B 1 36 ? 15.539 4 -11.555 1 72.5 36 ASP B CA 1
ATOM 2605 C C . ASP B 1 36 ? 14.664 5.234 -11.773 1 72.5 36 ASP B C 1
ATOM 2607 O O . ASP B 1 36 ? 13.555 5.129 -12.297 1 72.5 36 ASP B O 1
ATOM 2611 N N . GLY B 1 37 ? 15.148 6.438 -11.414 1 79.44 37 GLY B N 1
ATOM 2612 C CA . GLY B 1 37 ? 14.398 7.668 -11.617 1 79.44 37 GLY B CA 1
ATOM 2613 C C . GLY B 1 37 ? 13.195 7.793 -10.695 1 79.44 37 GLY B C 1
ATOM 2614 O O . GLY B 1 37 ? 12.312 8.617 -10.938 1 79.44 37 GLY B O 1
ATOM 2615 N N . ALA B 1 38 ? 13.148 6.941 -9.688 1 84.31 38 ALA B N 1
ATOM 2616 C CA . ALA B 1 38 ? 12.039 7.012 -8.742 1 84.31 38 ALA B CA 1
ATOM 2617 C C . ALA B 1 38 ? 12.062 8.328 -7.965 1 84.31 38 ALA B C 1
ATOM 2619 O O . ALA B 1 38 ? 13.133 8.844 -7.633 1 84.31 38 ALA B O 1
ATOM 2620 N N . PRO B 1 39 ? 10.867 8.883 -7.723 1 88.94 39 PRO B N 1
ATOM 2621 C CA . PRO B 1 39 ? 10.836 10.125 -6.941 1 88.94 39 PRO B CA 1
ATOM 2622 C C . PRO B 1 39 ? 11.422 9.953 -5.539 1 88.94 39 PRO B C 1
ATOM 2624 O O . PRO B 1 39 ? 11.891 10.922 -4.941 1 88.94 39 PRO B O 1
ATOM 2627 N N . LEU B 1 40 ? 11.375 8.758 -5.031 1 91.31 40 LEU B N 1
ATOM 2628 C CA . LEU B 1 40 ? 11.875 8.469 -3.691 1 91.31 40 LEU B CA 1
ATOM 2629 C C . LEU B 1 40 ? 12.438 7.059 -3.611 1 91.31 40 LEU B C 1
ATOM 2631 O O . LEU B 1 40 ? 11.836 6.113 -4.133 1 91.31 40 LEU B O 1
ATOM 2635 N N . THR B 1 41 ? 13.617 6.887 -3.02 1 90.44 41 THR B N 1
ATOM 2636 C CA . THR B 1 41 ? 14.25 5.59 -2.799 1 90.44 41 THR B CA 1
ATOM 2637 C C . THR B 1 41 ? 14.633 5.418 -1.333 1 90.44 41 THR B C 1
ATOM 2639 O O . THR B 1 41 ? 15.18 6.336 -0.717 1 90.44 41 THR B O 1
ATOM 2642 N N . MET B 1 42 ? 14.297 4.336 -0.803 1 91.75 42 MET B N 1
ATOM 2643 C CA . MET B 1 42 ? 14.656 4.012 0.574 1 91.75 42 MET B CA 1
ATOM 2644 C C . MET B 1 42 ? 15.742 2.943 0.611 1 91.75 42 MET B C 1
ATOM 2646 O O . MET B 1 42 ? 15.617 1.896 -0.026 1 91.75 42 MET B O 1
ATOM 2650 N N . VAL B 1 43 ? 16.844 3.184 1.326 1 89.5 43 VAL B N 1
ATOM 2651 C CA . VAL B 1 43 ? 17.938 2.244 1.532 1 89.5 43 VAL B CA 1
ATOM 2652 C C . VAL B 1 43 ? 18.094 1.938 3.021 1 89.5 43 VAL B C 1
ATOM 2654 O O . VAL B 1 43 ? 18.453 2.814 3.807 1 89.5 43 VAL B O 1
ATOM 2657 N N . SER B 1 44 ? 17.812 0.721 3.367 1 89.31 44 SER B N 1
ATOM 2658 C CA . SER B 1 44 ? 17.969 0.287 4.754 1 89.31 44 SER B CA 1
ATOM 2659 C C . SER B 1 44 ? 19.141 -0.676 4.902 1 89.31 44 SER B C 1
ATOM 2661 O O . SER B 1 44 ? 19.188 -1.709 4.23 1 89.31 44 SER B O 1
ATOM 2663 N N . VAL B 1 45 ? 20 -0.363 5.867 1 87.94 45 VAL B N 1
ATOM 2664 C CA . VAL B 1 45 ? 21.188 -1.179 6.082 1 87.94 45 VAL B CA 1
ATOM 2665 C C . VAL B 1 45 ? 20.938 -2.182 7.207 1 87.94 45 VAL B C 1
ATOM 2667 O O . VAL B 1 45 ? 20.766 -1.794 8.359 1 87.94 45 VAL B O 1
ATOM 2670 N N . LEU B 1 46 ? 20.922 -3.375 6.828 1 82.38 46 LEU B N 1
ATOM 2671 C CA . LEU B 1 46 ? 20.703 -4.43 7.812 1 82.38 46 LEU B CA 1
ATOM 2672 C C . LEU B 1 46 ? 22.031 -4.898 8.406 1 82.38 46 LEU B C 1
ATOM 2674 O O . LEU B 1 46 ? 22.094 -5.23 9.594 1 82.38 46 LEU B O 1
ATOM 2678 N N . ARG B 1 47 ? 23.016 -4.957 7.688 1 81.56 47 ARG B N 1
ATOM 2679 C CA . ARG B 1 47 ? 24.375 -5.32 8.07 1 81.56 47 ARG B CA 1
ATOM 2680 C C . ARG B 1 47 ? 25.391 -4.523 7.266 1 81.56 47 ARG B C 1
ATOM 2682 O O . ARG B 1 47 ? 25.141 -4.16 6.117 1 81.56 47 ARG B O 1
ATOM 2689 N N . GLY B 1 48 ? 26.562 -4.289 7.906 1 82.75 48 GLY B N 1
ATOM 2690 C CA . GLY B 1 48 ? 27.609 -3.545 7.23 1 82.75 48 GLY B CA 1
ATOM 2691 C C . GLY B 1 48 ? 27.344 -2.055 7.156 1 82.75 48 GLY B C 1
ATOM 2692 O O . GLY B 1 48 ? 27.031 -1.425 8.164 1 82.75 48 GLY B O 1
ATOM 2693 N N . GLY B 1 49 ? 27.672 -1.528 5.914 1 85.69 49 GLY B N 1
ATOM 2694 C CA . GLY B 1 49 ? 27.516 -0.099 5.707 1 85.69 49 GLY B CA 1
ATOM 2695 C C . GLY B 1 49 ? 28.047 0.38 4.375 1 85.69 49 GLY B C 1
ATOM 2696 O O . GLY B 1 49 ? 28.25 -0.417 3.455 1 85.69 49 GLY B O 1
ATOM 2697 N N . GLY B 1 50 ? 28.078 1.698 4.309 1 89 50 GLY B N 1
ATOM 2698 C CA . GLY B 1 50 ? 28.578 2.338 3.107 1 89 50 GLY B CA 1
ATOM 2699 C C . GLY B 1 50 ? 28.422 3.846 3.121 1 89 50 GLY B C 1
ATOM 2700 O O . GLY B 1 50 ? 28.188 4.441 4.176 1 89 50 GLY B O 1
ATOM 2701 N N . THR B 1 51 ? 28.797 4.312 1.952 1 92.44 51 THR B N 1
ATOM 2702 C CA . THR B 1 51 ? 28.656 5.754 1.786 1 92.44 51 THR B CA 1
ATOM 2703 C C . THR B 1 51 ? 27.812 6.082 0.568 1 92.44 51 THR B C 1
ATOM 2705 O O . THR B 1 51 ? 28.094 5.633 -0.542 1 92.44 51 THR B O 1
ATOM 2708 N N . LEU B 1 52 ? 26.734 6.801 0.861 1 93.31 52 LEU B N 1
ATOM 2709 C CA . LEU B 1 52 ? 25.922 7.32 -0.232 1 93.31 52 LEU B CA 1
ATOM 2710 C C . LEU B 1 52 ? 26.609 8.516 -0.893 1 93.31 52 LEU B C 1
ATOM 2712 O O . LEU B 1 52 ? 27.109 9.406 -0.206 1 93.31 52 LEU B O 1
ATOM 2716 N N . LEU B 1 53 ? 26.688 8.508 -2.17 1 92.31 53 LEU B N 1
ATOM 2717 C CA . LEU B 1 53 ? 27.109 9.672 -2.938 1 92.31 53 LEU B CA 1
ATOM 2718 C C . LEU B 1 53 ? 25.922 10.297 -3.664 1 92.31 53 LEU B C 1
ATOM 2720 O O . LEU B 1 53 ? 25.453 9.766 -4.676 1 92.31 53 LEU B O 1
ATOM 2724 N N . LEU B 1 54 ? 25.516 11.438 -3.238 1 93.38 54 LEU B N 1
ATOM 2725 C CA . LEU B 1 54 ? 24.344 12.117 -3.764 1 93.38 54 LEU B CA 1
ATOM 2726 C C . LEU B 1 54 ? 24.641 12.773 -5.105 1 93.38 54 LEU B C 1
ATOM 2728 O O . LEU B 1 54 ? 25.797 12.844 -5.52 1 93.38 54 LEU B O 1
ATOM 2732 N N . PRO B 1 55 ? 23.625 13.188 -5.777 1 88.44 55 PRO B N 1
ATOM 2733 C CA . PRO B 1 55 ? 23.828 13.773 -7.105 1 88.44 55 PRO B CA 1
ATOM 2734 C C . PRO B 1 55 ? 24.734 15.008 -7.07 1 88.44 55 PRO B C 1
ATOM 2736 O O . PRO B 1 55 ? 25.438 15.289 -8.039 1 88.44 55 PRO B O 1
ATOM 2739 N N . ASP B 1 56 ? 24.641 15.719 -6.023 1 90.25 56 ASP B N 1
ATOM 2740 C CA . ASP B 1 56 ? 25.453 16.922 -5.926 1 90.25 56 ASP B CA 1
ATOM 2741 C C . ASP B 1 56 ? 26.859 16.609 -5.445 1 90.25 56 ASP B C 1
ATOM 2743 O O . ASP B 1 56 ? 27.672 17.516 -5.219 1 90.25 56 ASP B O 1
ATOM 2747 N N . GLY B 1 57 ? 27.125 15.375 -5.203 1 87.5 57 GLY B N 1
ATOM 2748 C CA . GLY B 1 57 ? 28.469 14.945 -4.816 1 87.5 57 GLY B CA 1
ATOM 2749 C C . GLY B 1 57 ? 28.641 14.805 -3.316 1 87.5 57 GLY B C 1
ATOM 2750 O O . GLY B 1 57 ? 29.672 14.32 -2.846 1 87.5 57 GLY B O 1
ATOM 2751 N N . THR B 1 58 ? 27.672 15.148 -2.557 1 91.06 58 THR B N 1
ATOM 2752 C CA . THR B 1 58 ? 27.75 15.086 -1.102 1 91.06 58 THR B CA 1
ATOM 2753 C C . THR B 1 58 ? 27.719 13.641 -0.621 1 91.06 58 THR B C 1
ATOM 2755 O O . THR B 1 58 ? 26.859 12.859 -1.024 1 91.06 58 THR B O 1
ATOM 2758 N N . PRO B 1 59 ? 28.734 13.328 0.211 1 92.81 59 PRO B N 1
ATOM 2759 C CA . PRO B 1 59 ? 28.734 11.977 0.784 1 92.81 59 PRO B CA 1
ATOM 2760 C C . PRO B 1 59 ? 27.938 11.898 2.092 1 92.81 59 PRO B C 1
ATOM 2762 O O . PRO B 1 59 ? 27.953 12.844 2.883 1 92.81 59 PRO B O 1
ATOM 2765 N N . ARG B 1 60 ? 27.266 10.797 2.273 1 94.44 60 ARG B N 1
ATOM 2766 C CA . ARG B 1 60 ? 26.562 10.508 3.52 1 94.44 60 ARG B CA 1
ATOM 2767 C C . ARG B 1 60 ? 26.797 9.07 3.963 1 94.44 60 ARG B C 1
ATOM 2769 O O . ARG B 1 60 ? 26.375 8.125 3.287 1 94.44 60 ARG B O 1
ATOM 2776 N N . ALA B 1 61 ? 27.453 8.93 5.086 1 94.06 61 ALA B N 1
ATOM 2777 C CA . ALA B 1 61 ? 27.734 7.586 5.602 1 94.06 61 ALA B CA 1
ATOM 2778 C C . ALA B 1 61 ? 26.469 6.949 6.164 1 94.06 61 ALA B C 1
ATOM 2780 O O . ALA B 1 61 ? 25.641 7.629 6.773 1 94.06 61 ALA B O 1
ATOM 2781 N N . VAL B 1 62 ? 26.328 5.633 5.906 1 93.94 62 VAL B N 1
ATOM 2782 C CA . VAL B 1 62 ? 25.234 4.855 6.484 1 93.94 62 VAL B CA 1
ATOM 2783 C C . VAL B 1 62 ? 25.781 3.553 7.066 1 93.94 62 VAL B C 1
ATOM 2785 O O . VAL B 1 62 ? 26.703 2.947 6.5 1 93.94 62 VAL B O 1
ATOM 2788 N N . GLY B 1 63 ? 25.234 3.17 8.219 1 91.12 63 GLY B N 1
ATOM 2789 C CA . GLY B 1 63 ? 25.625 1.94 8.891 1 91.12 63 GLY B CA 1
ATOM 2790 C C . GLY B 1 63 ? 24.438 1.111 9.352 1 91.12 63 GLY B C 1
ATOM 2791 O O . GLY B 1 63 ? 23.297 1.414 9.008 1 91.12 63 GLY B O 1
ATOM 2792 N N . VAL B 1 64 ? 24.781 0.075 10.117 1 86.88 64 VAL B N 1
ATOM 2793 C CA . VAL B 1 64 ? 23.781 -0.88 10.57 1 86.88 64 VAL B CA 1
ATOM 2794 C C . VAL B 1 64 ? 22.672 -0.145 11.312 1 86.88 64 VAL B C 1
ATOM 2796 O O . VAL B 1 64 ? 22.938 0.646 12.219 1 86.88 64 VAL B O 1
ATOM 2799 N N . GLY B 1 65 ? 21.422 -0.376 10.781 1 89.69 65 GLY B N 1
ATOM 2800 C CA . GLY B 1 65 ? 20.266 0.215 11.445 1 89.69 65 GLY B CA 1
ATOM 2801 C C . GLY B 1 65 ? 19.828 1.521 10.82 1 89.69 65 GLY B C 1
ATOM 2802 O O . GLY B 1 65 ? 18.734 2.01 11.109 1 89.69 65 GLY B O 1
ATOM 2803 N N . ASP B 1 66 ? 20.656 2.037 9.914 1 94.12 66 ASP B N 1
ATOM 2804 C CA . ASP B 1 66 ? 20.281 3.283 9.25 1 94.12 66 ASP B CA 1
ATOM 2805 C C . ASP B 1 66 ? 19.344 3.02 8.078 1 94.12 66 ASP B C 1
ATOM 2807 O O . ASP B 1 66 ? 19.531 2.047 7.34 1 94.12 66 ASP B O 1
ATOM 2811 N N . THR B 1 67 ? 18.391 3.812 7.957 1 95.12 67 THR B N 1
ATOM 2812 C CA . THR B 1 67 ? 17.562 3.914 6.758 1 95.12 67 THR B CA 1
ATOM 2813 C C . THR B 1 67 ? 17.703 5.297 6.129 1 95.12 67 THR B C 1
ATOM 2815 O O . THR B 1 67 ? 17.484 6.312 6.793 1 95.12 67 THR B O 1
ATOM 2818 N N . ALA B 1 68 ? 18.094 5.312 4.895 1 95.94 68 ALA B N 1
ATOM 2819 C CA . ALA B 1 68 ? 18.203 6.562 4.148 1 95.94 68 ALA B CA 1
ATOM 2820 C C . ALA B 1 68 ? 17.062 6.707 3.139 1 95.94 68 ALA B C 1
ATOM 2822 O O . ALA B 1 68 ? 16.703 5.742 2.467 1 95.94 68 ALA B O 1
ATOM 2823 N N . LEU B 1 69 ? 16.453 7.828 3.109 1 95.62 69 LEU B N 1
ATOM 2824 C CA . LEU B 1 69 ? 15.531 8.219 2.047 1 95.62 69 LEU B CA 1
ATOM 2825 C C . LEU B 1 69 ? 16.188 9.234 1.116 1 95.62 69 LEU B C 1
ATOM 2827 O O . LEU B 1 69 ? 16.594 10.312 1.557 1 95.62 69 LEU B O 1
ATOM 2831 N N . VAL B 1 70 ? 16.297 8.875 -0.1 1 94.44 70 VAL B N 1
ATOM 2832 C CA . VAL B 1 70 ? 16.938 9.734 -1.09 1 94.44 70 VAL B CA 1
ATOM 2833 C C . VAL B 1 70 ? 15.891 10.227 -2.094 1 94.44 70 VAL B C 1
ATOM 2835 O O . VAL B 1 70 ? 15.195 9.43 -2.717 1 94.44 70 VAL B O 1
ATOM 2838 N N . ARG B 1 71 ? 15.812 11.5 -2.186 1 93.75 71 ARG B N 1
ATOM 2839 C CA . ARG B 1 71 ? 14.891 12.094 -3.145 1 93.75 71 ARG B CA 1
ATOM 2840 C C . ARG B 1 71 ? 15.438 12 -4.566 1 93.75 71 ARG B C 1
ATOM 2842 O O . ARG B 1 71 ? 16.625 12.258 -4.801 1 93.75 71 ARG B O 1
ATOM 2849 N N . GLY B 1 72 ? 14.625 11.492 -5.48 1 89.06 72 GLY B N 1
ATOM 2850 C CA . GLY B 1 72 ? 14.977 11.438 -6.891 1 89.06 72 GLY B CA 1
ATOM 2851 C C . GLY B 1 72 ? 14.5 12.648 -7.672 1 89.06 72 GLY B C 1
ATOM 2852 O O . GLY B 1 72 ? 14.195 13.688 -7.09 1 89.06 72 GLY B O 1
ATOM 2853 N N . PRO B 1 73 ? 14.562 12.547 -8.953 1 88.56 73 PRO B N 1
ATOM 2854 C CA . PRO B 1 73 ? 14.82 11.367 -9.773 1 88.56 73 PRO B CA 1
ATOM 2855 C C . PRO B 1 73 ? 16.297 11.211 -10.141 1 88.56 73 PRO B C 1
ATOM 2857 O O . PRO B 1 73 ? 16.672 10.258 -10.828 1 88.56 73 PRO B O 1
ATOM 2860 N N . ALA B 1 74 ? 17.156 12.156 -9.734 1 90.81 74 ALA B N 1
ATOM 2861 C CA . ALA B 1 74 ? 18.562 12.102 -10.125 1 90.81 74 ALA B CA 1
ATOM 2862 C C . ALA B 1 74 ? 19.234 10.836 -9.602 1 90.81 74 ALA B C 1
ATOM 2864 O O . ALA B 1 74 ? 18.969 10.406 -8.477 1 90.81 74 ALA B O 1
ATOM 2865 N N . PRO B 1 75 ? 20.094 10.258 -10.406 1 89.56 75 PRO B N 1
ATOM 2866 C CA . PRO B 1 75 ? 20.797 9.047 -9.969 1 89.56 75 PRO B CA 1
ATOM 2867 C C . PRO B 1 75 ? 21.766 9.305 -8.82 1 89.56 75 PRO B C 1
ATOM 2869 O O . PRO B 1 75 ? 22.266 10.422 -8.672 1 89.56 75 PRO B O 1
ATOM 2872 N N . PHE B 1 76 ? 22.016 8.32 -8.031 1 90.75 76 PHE B N 1
ATOM 2873 C CA . PHE B 1 76 ? 22.984 8.383 -6.945 1 90.75 76 PHE B CA 1
ATOM 2874 C C . PHE B 1 76 ? 23.656 7.027 -6.742 1 90.75 76 PHE B C 1
ATOM 2876 O O . PHE B 1 76 ? 23.328 6.062 -7.441 1 90.75 76 PHE B O 1
ATOM 2883 N N . LEU B 1 77 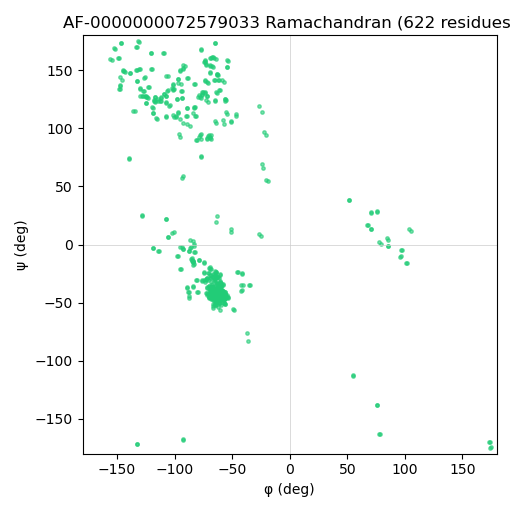? 24.719 7.047 -5.809 1 88.31 77 LEU B N 1
ATOM 2884 C CA . LEU B 1 77 ? 25.5 5.828 -5.645 1 88.31 77 LEU B CA 1
ATOM 2885 C C . LEU B 1 77 ? 25.641 5.461 -4.168 1 88.31 77 LEU B C 1
ATOM 2887 O O . LEU B 1 77 ? 25.516 6.324 -3.297 1 88.31 77 LEU B O 1
ATOM 2891 N N . LEU B 1 78 ? 25.766 4.191 -3.977 1 88.06 78 LEU B N 1
ATOM 2892 C CA . LEU B 1 78 ? 26.234 3.658 -2.699 1 88.06 78 LEU B CA 1
ATOM 2893 C C . LEU B 1 78 ? 27.547 2.902 -2.871 1 88.06 78 LEU B C 1
ATOM 2895 O O . LEU B 1 78 ? 27.656 2.014 -3.721 1 88.06 78 LEU B O 1
ATOM 2899 N N . ALA B 1 79 ? 28.547 3.309 -2.109 1 86.56 79 ALA B N 1
ATOM 2900 C CA . ALA B 1 79 ? 29.859 2.676 -2.191 1 86.56 79 ALA B CA 1
ATOM 2901 C C . ALA B 1 79 ? 30.266 2.088 -0.844 1 86.56 79 ALA B C 1
ATOM 2903 O O . ALA B 1 79 ? 29.781 2.527 0.204 1 86.56 79 ALA B O 1
ATOM 2904 N N . ASP B 1 80 ? 31.078 1.01 -0.821 1 80.5 80 ASP B N 1
ATOM 2905 C CA . ASP B 1 80 ? 31.578 0.417 0.413 1 80.5 80 ASP B CA 1
ATOM 2906 C C . ASP B 1 80 ? 32.406 1.424 1.205 1 80.5 80 ASP B C 1
ATOM 2908 O O . ASP B 1 80 ? 32.219 1.58 2.412 1 80.5 80 ASP B O 1
ATOM 2912 N N . ARG B 1 81 ? 33.531 2.047 0.597 1 71.75 81 ARG B N 1
ATOM 2913 C CA . ARG B 1 81 ? 34.344 3.104 1.184 1 71.75 81 ARG B CA 1
ATOM 2914 C C . ARG B 1 81 ? 34.438 4.312 0.257 1 71.75 81 ARG B C 1
ATOM 2916 O O . ARG B 1 81 ? 34.469 4.164 -0.966 1 71.75 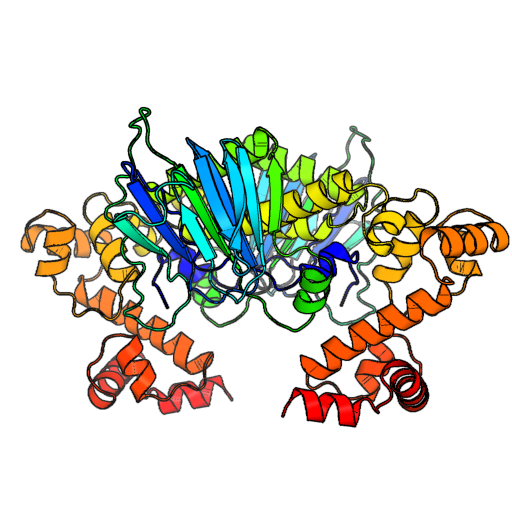81 ARG B O 1
ATOM 2923 N N . PRO B 1 82 ? 34.094 5.492 0.887 1 61.06 82 PRO B N 1
ATOM 2924 C CA . PRO B 1 82 ? 34.188 6.68 0.035 1 61.06 82 PRO B CA 1
ATOM 2925 C C . PRO B 1 82 ? 35.438 6.664 -0.836 1 61.06 82 PRO B C 1
ATOM 2927 O O . PRO B 1 82 ? 35.406 7.145 -1.973 1 61.06 82 PRO B O 1
ATOM 2930 N N . ALA B 1 83 ? 36.5 6.211 -0.24 1 58.38 83 ALA B N 1
ATOM 2931 C CA . ALA B 1 83 ? 37.781 6.441 -0.895 1 58.38 83 ALA B CA 1
ATOM 2932 C C . ALA B 1 83 ? 37.906 5.59 -2.154 1 58.38 83 ALA B C 1
ATOM 2934 O O . ALA B 1 83 ? 38.781 5.848 -2.996 1 58.38 83 ALA B O 1
ATOM 2935 N N . THR B 1 84 ? 37.125 4.582 -2.201 1 55.88 84 THR B N 1
ATOM 2936 C CA . THR B 1 84 ? 37.375 3.68 -3.316 1 55.88 84 THR B CA 1
ATOM 2937 C C . THR B 1 84 ? 36.375 3.912 -4.445 1 55.88 84 THR B C 1
ATOM 2939 O O . THR B 1 84 ? 36.25 3.084 -5.352 1 55.88 84 THR B O 1
ATOM 2942 N N . VAL B 1 85 ? 35.656 4.934 -4.348 1 58.06 85 VAL B N 1
ATOM 2943 C CA . VAL B 1 85 ? 34.625 5.145 -5.371 1 58.06 85 VAL B CA 1
ATOM 2944 C C . VAL B 1 85 ? 35.312 5.266 -6.742 1 58.06 85 VAL B C 1
ATOM 2946 O O . VAL B 1 85 ? 34.719 4.828 -7.75 1 58.06 85 VAL B O 1
ATOM 2949 N N . ASP B 1 86 ? 36.469 5.805 -6.742 1 55.44 86 ASP B N 1
ATOM 2950 C CA . ASP B 1 86 ? 37.188 6.004 -8.008 1 55.44 86 ASP B CA 1
ATOM 2951 C C . ASP B 1 86 ? 37.906 4.73 -8.445 1 55.44 86 ASP B C 1
ATOM 2953 O O . ASP B 1 86 ? 38.469 4.68 -9.531 1 55.44 86 ASP B O 1
ATOM 2957 N N . ARG B 1 87 ? 37.875 3.713 -7.555 1 57.41 87 ARG B N 1
ATOM 2958 C CA . ARG B 1 87 ? 38.531 2.479 -7.941 1 57.41 87 ARG B CA 1
ATOM 2959 C C . ARG B 1 87 ? 37.594 1.526 -8.641 1 57.41 87 ARG B C 1
ATOM 2961 O O . ARG B 1 87 ? 36.375 1.663 -8.516 1 57.41 87 ARG B O 1
ATOM 2968 N N . PRO B 1 88 ? 38.188 0.715 -9.453 1 51.31 88 PRO B N 1
ATOM 2969 C CA . PRO B 1 88 ? 37.312 -0.243 -10.133 1 51.31 88 PRO B CA 1
ATOM 2970 C C . PRO B 1 88 ? 36.406 -0.998 -9.164 1 51.31 88 PRO B C 1
ATOM 2972 O O . PRO B 1 88 ? 36.875 -1.521 -8.148 1 51.31 88 PRO B O 1
ATOM 2975 N N . HIS B 1 89 ? 35.188 -0.704 -9.133 1 58.78 89 HIS B N 1
ATOM 2976 C CA . HIS B 1 89 ? 34.188 -1.354 -8.328 1 58.78 89 HIS B CA 1
ATOM 2977 C C . HIS B 1 89 ? 33.344 -2.324 -9.164 1 58.78 89 HIS B C 1
ATOM 2979 O O . HIS B 1 89 ? 33.219 -2.156 -10.383 1 58.78 89 HIS B O 1
ATOM 2985 N N . THR B 1 90 ? 33.219 -3.467 -8.484 1 57.59 90 THR B N 1
ATOM 2986 C CA . THR B 1 90 ? 32.094 -4.18 -9.086 1 57.59 90 THR B CA 1
ATOM 2987 C C . THR B 1 90 ? 30.844 -3.32 -9.086 1 57.59 90 THR B C 1
ATOM 2989 O O . THR B 1 90 ? 30.453 -2.801 -8.039 1 57.59 90 THR B O 1
ATOM 2992 N N . GLU B 1 91 ? 30.359 -2.93 -10.258 1 58.84 91 GLU B N 1
ATOM 2993 C CA . GLU B 1 91 ? 29.219 -2.031 -10.414 1 58.84 91 GLU B CA 1
ATOM 2994 C C . GLU B 1 91 ? 27.922 -2.812 -10.477 1 58.84 91 GLU B C 1
ATOM 2996 O O . GLU B 1 91 ? 27.797 -3.766 -11.25 1 58.84 91 GLU B O 1
ATOM 3001 N N . TYR B 1 92 ? 27.25 -2.588 -9.406 1 63.78 92 TYR B N 1
ATOM 3002 C CA . TYR B 1 92 ? 25.891 -3.119 -9.453 1 63.78 92 TYR B CA 1
ATOM 3003 C C . TYR B 1 92 ? 24.891 -2.012 -9.742 1 63.78 92 TYR B C 1
ATOM 3005 O O . TYR B 1 92 ? 25.141 -0.844 -9.438 1 63.78 92 TYR B O 1
ATOM 3013 N N . GLU B 1 93 ? 23.859 -2.367 -10.688 1 59.97 93 GLU B N 1
ATOM 3014 C CA . GLU B 1 93 ? 22.812 -1.386 -10.977 1 59.97 93 GLU B CA 1
ATOM 3015 C C . GLU B 1 93 ? 21.438 -1.887 -10.523 1 59.97 93 GLU B C 1
ATOM 3017 O O . GLU B 1 93 ? 21.094 -3.049 -10.75 1 59.97 93 GLU B O 1
ATOM 3022 N N . ILE B 1 94 ? 21 -1.353 -9.586 1 57.91 94 ILE B N 1
ATOM 3023 C CA . ILE B 1 94 ? 19.594 -1.578 -9.273 1 57.91 94 ILE B CA 1
ATOM 3024 C C . ILE B 1 94 ? 18.719 -0.692 -10.156 1 57.91 94 ILE B C 1
ATOM 3026 O O . ILE B 1 94 ? 18.75 0.535 -10.047 1 57.91 94 ILE B O 1
ATOM 3030 N N . ALA B 1 95 ? 18.297 -1.197 -11.375 1 48.66 95 ALA B N 1
ATOM 3031 C CA . ALA B 1 95 ? 17.391 -0.486 -12.266 1 48.66 95 ALA B CA 1
ATOM 3032 C C . ALA B 1 95 ? 15.945 -0.913 -12.016 1 48.66 95 ALA B C 1
ATOM 3034 O O . ALA B 1 95 ? 15.562 -2.045 -12.32 1 48.66 95 ALA B O 1
ATOM 3035 N N . CYS B 1 96 ? 15.594 -0.726 -10.828 1 46.88 96 CYS B N 1
ATOM 3036 C CA . CYS B 1 96 ? 14.281 -1.251 -10.469 1 46.88 96 CYS B CA 1
ATOM 3037 C C . CYS B 1 96 ? 13.297 -1.085 -11.617 1 46.88 96 CYS B C 1
ATOM 3039 O O . CYS B 1 96 ? 12.625 -2.043 -12.016 1 46.88 96 CYS B O 1
ATOM 3041 N N . PHE B 1 97 ? 12.727 0.19 -11.914 1 39.5 97 PHE B N 1
ATOM 3042 C CA . PHE B 1 97 ? 11.445 0.538 -12.508 1 39.5 97 PHE B CA 1
ATOM 3043 C C . PHE B 1 97 ? 11.539 0.552 -14.031 1 39.5 97 PHE B C 1
ATOM 3045 O O . PHE B 1 97 ? 10.648 1.071 -14.711 1 39.5 97 PHE B O 1
ATOM 3052 N N . THR B 1 98 ? 12.547 0.239 -14.688 1 36.53 98 THR B N 1
ATOM 3053 C CA . THR B 1 98 ? 12.391 0.536 -16.109 1 36.53 98 THR B CA 1
ATOM 3054 C C . THR B 1 98 ? 11.562 -0.546 -16.797 1 36.53 98 THR B C 1
ATOM 3056 O O . THR B 1 98 ? 11.555 -1.699 -16.359 1 36.53 98 THR B O 1
ATOM 3059 N N . ALA B 1 99 ? 10.57 -0.089 -17.453 1 38.38 99 ALA B N 1
ATOM 3060 C CA . ALA B 1 99 ? 9.805 -0.903 -18.391 1 38.38 99 ALA B CA 1
ATOM 3061 C C . ALA B 1 99 ? 10.727 -1.705 -19.312 1 38.38 99 ALA B C 1
ATOM 3063 O O . ALA B 1 99 ? 10.266 -2.467 -20.156 1 38.38 99 ALA B O 1
ATOM 3064 N N . ASP B 1 100 ? 11.852 -1.188 -19.422 1 35.56 100 ASP B N 1
ATOM 3065 C CA . ASP B 1 100 ? 12.719 -1.881 -20.375 1 35.56 100 ASP B CA 1
ATOM 3066 C C . ASP B 1 100 ? 13.016 -3.301 -19.891 1 35.56 100 ASP B C 1
ATOM 3068 O O . ASP B 1 100 ? 13.5 -3.502 -18.781 1 35.56 100 ASP B O 1
ATOM 3072 N N . PRO B 1 101 ? 12.383 -4.148 -20.516 1 36.84 101 PRO B N 1
ATOM 3073 C CA . PRO B 1 101 ? 12.656 -5.566 -20.281 1 36.84 101 PRO B CA 1
ATOM 3074 C C . PRO B 1 101 ? 14.133 -5.844 -19.984 1 36.84 101 PRO B C 1
ATOM 3076 O O . PRO B 1 101 ? 14.453 -6.832 -19.328 1 36.84 101 PRO B O 1
ATOM 3079 N N . GLU B 1 102 ? 14.93 -5.051 -20.656 1 36.16 102 GLU B N 1
ATOM 3080 C CA . GLU B 1 102 ? 16.359 -5.266 -20.484 1 36.16 102 GLU B CA 1
ATOM 3081 C C . GLU B 1 102 ? 16.812 -4.801 -19.094 1 36.16 102 GLU B C 1
ATOM 3083 O O . GLU B 1 102 ? 17.953 -5.043 -18.703 1 36.16 102 GLU B O 1
ATOM 3088 N N . CYS B 1 103 ? 16.266 -3.869 -18.781 1 36.78 103 CYS B N 1
ATOM 3089 C CA . CYS B 1 103 ? 16.625 -3.486 -17.406 1 36.78 103 CYS B CA 1
ATOM 3090 C C . CYS B 1 103 ? 16.203 -4.562 -16.422 1 36.78 103 CYS B C 1
ATOM 3092 O O . CYS B 1 103 ? 15.062 -4.559 -15.938 1 36.78 103 CYS B O 1
ATOM 3094 N N . THR B 1 104 ? 16.125 -5.723 -17.031 1 35.72 104 THR B N 1
ATOM 3095 C CA . THR B 1 104 ? 16.047 -6.887 -16.156 1 35.72 104 THR B CA 1
ATOM 3096 C C . THR B 1 104 ? 16.656 -6.586 -14.781 1 35.72 104 THR B C 1
ATOM 3098 O O . THR B 1 104 ? 17.609 -5.82 -14.688 1 35.72 104 THR B O 1
ATOM 3101 N N . ALA B 1 105 ? 15.781 -6.598 -13.828 1 38.53 105 ALA B N 1
ATOM 3102 C CA . ALA B 1 105 ? 16.453 -6.746 -12.539 1 38.53 105 ALA B CA 1
ATOM 3103 C C . ALA B 1 105 ? 17.875 -7.289 -12.719 1 38.53 105 ALA B C 1
ATOM 3105 O O . ALA B 1 105 ? 18.062 -8.43 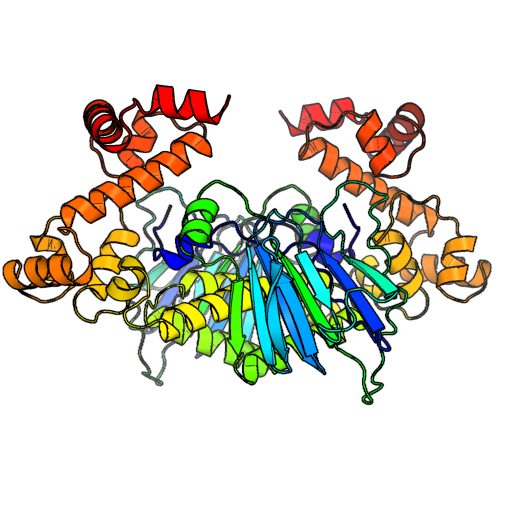-13.164 1 38.53 105 ALA B O 1
ATOM 3106 N N . GLN B 1 106 ? 18.672 -6.684 -13.5 1 38.06 106 GLN B N 1
ATOM 3107 C CA . GLN B 1 106 ? 19.969 -7.309 -13.234 1 38.06 106 GLN B CA 1
ATOM 3108 C C . GLN B 1 106 ? 19.984 -7.992 -11.875 1 38.06 106 GLN B C 1
ATOM 3110 O O . GLN B 1 106 ? 19.609 -7.387 -10.867 1 38.06 106 GLN B O 1
ATOM 3115 N N . ASP B 1 107 ? 19.672 -9.242 -12.094 1 38.41 107 ASP B N 1
ATOM 3116 C CA . ASP B 1 107 ? 19.797 -10.234 -11.031 1 38.41 107 ASP B CA 1
ATOM 3117 C C . ASP B 1 107 ? 20.812 -9.789 -9.984 1 38.41 107 ASP B C 1
ATOM 3119 O O . ASP B 1 107 ? 21.984 -9.562 -10.305 1 38.41 107 ASP B O 1
ATOM 3123 N N . LEU B 1 108 ? 20.5 -8.875 -9.32 1 42.41 108 LEU B N 1
ATOM 3124 C CA . LEU B 1 108 ? 21.359 -9.031 -8.156 1 42.41 108 LEU B CA 1
ATOM 3125 C C . LEU B 1 108 ? 21.781 -10.492 -7.988 1 42.41 108 LEU B C 1
ATOM 3127 O O . LEU B 1 108 ? 22.062 -10.93 -6.875 1 42.41 108 LEU B O 1
ATOM 3131 N N . GLY B 1 109 ? 21.438 -11.273 -8.961 1 40.88 109 GLY B N 1
ATOM 3132 C CA . GLY B 1 109 ? 21.703 -12.703 -9 1 40.88 109 GLY B CA 1
ATOM 3133 C C . GLY B 1 109 ? 23.094 -13.062 -8.5 1 40.88 109 GLY B C 1
ATOM 3134 O O . GLY B 1 109 ? 23.359 -14.227 -8.172 1 40.88 109 GLY B O 1
ATOM 3135 N N . GLY B 1 110 ? 23.844 -12.102 -8.648 1 40.75 110 GLY B N 1
ATOM 3136 C CA . GLY B 1 110 ? 25.109 -12.484 -8.062 1 40.75 110 GLY B CA 1
ATOM 3137 C C . GLY B 1 110 ? 25.188 -12.219 -6.57 1 40.75 110 GLY B C 1
ATOM 3138 O O . GLY B 1 110 ? 26.25 -12.391 -5.957 1 40.75 110 GLY B O 1
ATOM 3139 N N . ILE B 1 111 ? 24.297 -11.547 -6.281 1 44 111 ILE B N 1
ATOM 3140 C CA . ILE B 1 111 ? 24.219 -11.312 -4.844 1 44 111 ILE B CA 1
ATOM 3141 C C . ILE B 1 111 ? 23.766 -12.586 -4.137 1 44 111 ILE B C 1
ATOM 3143 O O . ILE B 1 111 ? 22.703 -13.133 -4.445 1 44 111 ILE B O 1
ATOM 3147 N N . ARG B 1 112 ? 24.781 -13.383 -3.748 1 44.16 112 ARG B N 1
ATOM 3148 C CA . ARG B 1 112 ? 24.516 -14.539 -2.896 1 44.16 112 ARG B CA 1
ATOM 3149 C C . ARG B 1 112 ? 23.844 -14.117 -1.599 1 44.16 112 ARG B C 1
ATOM 3151 O O . ARG B 1 112 ? 24.25 -13.148 -0.963 1 44.16 112 ARG B O 1
ATOM 3158 N N . TRP B 1 113 ? 22.594 -14.469 -1.638 1 41.34 113 TRP B N 1
ATOM 3159 C CA . TRP B 1 113 ? 21.844 -14.438 -0.392 1 41.34 113 TRP B CA 1
ATOM 3160 C C . TRP B 1 113 ? 22.297 -15.531 0.558 1 41.34 113 TRP B C 1
ATOM 3162 O O . TRP B 1 113 ? 22.406 -16.703 0.167 1 41.34 113 TRP B O 1
ATOM 3172 N N . GLY B 1 114 ? 23.234 -15.234 1.493 1 44.47 114 GLY B N 1
ATOM 3173 C CA . GLY B 1 114 ? 23.703 -16.188 2.477 1 44.47 114 GLY B CA 1
ATOM 3174 C C . GLY B 1 114 ? 24.047 -15.555 3.811 1 44.47 114 GLY B C 1
ATOM 3175 O O . GLY B 1 114 ? 23.984 -14.336 3.959 1 44.47 114 GLY B O 1
ATOM 3176 N N . THR B 1 115 ? 23.703 -16.297 4.773 1 44.25 115 THR B N 1
ATOM 3177 C CA . THR B 1 115 ? 24.062 -16.078 6.168 1 44.25 115 THR B CA 1
ATOM 3178 C C . THR B 1 115 ? 25.562 -15.875 6.309 1 44.25 115 THR B C 1
ATOM 3180 O O . THR B 1 115 ? 26.125 -16.031 7.402 1 44.25 115 THR B O 1
ATOM 3183 N N . ASP B 1 116 ? 26.094 -15.688 5.277 1 47.47 116 ASP B N 1
ATOM 3184 C CA . ASP B 1 116 ? 27.5 -15.562 5.664 1 47.47 116 ASP B CA 1
ATOM 3185 C C . ASP B 1 116 ? 27.75 -14.281 6.457 1 47.47 116 ASP B C 1
ATOM 3187 O O . ASP B 1 116 ? 27.562 -13.18 5.938 1 47.47 116 ASP B O 1
ATOM 3191 N N . PRO B 1 117 ? 27.641 -14.414 7.754 1 50.41 117 PRO B N 1
ATOM 3192 C CA . PRO B 1 117 ? 27.875 -13.328 8.719 1 50.41 117 PRO B CA 1
ATOM 3193 C C . PRO B 1 117 ? 29.078 -12.461 8.359 1 50.41 117 PRO B C 1
ATOM 3195 O O . PRO B 1 117 ? 29.109 -11.281 8.703 1 50.41 117 PRO B O 1
ATOM 3198 N N . ASP B 1 118 ? 30.094 -12.992 7.82 1 52.75 118 ASP B N 1
ATOM 3199 C CA . ASP B 1 118 ? 31.344 -12.25 7.902 1 52.75 118 ASP B CA 1
ATOM 3200 C C . ASP B 1 118 ? 31.5 -11.305 6.711 1 52.75 118 ASP B C 1
ATOM 3202 O O . ASP B 1 118 ? 31.5 -11.75 5.559 1 52.75 118 ASP B O 1
ATOM 3206 N N . GLY B 1 119 ? 31.562 -10.008 6.871 1 58.78 119 GLY B N 1
ATOM 3207 C CA . GLY B 1 119 ? 32 -8.852 6.098 1 58.78 119 GLY B CA 1
ATOM 3208 C C . GLY B 1 119 ? 31 -8.438 5.039 1 58.78 119 GLY B C 1
ATOM 3209 O O . GLY B 1 119 ? 31.234 -7.473 4.305 1 58.78 119 GLY B O 1
ATOM 3210 N N . ALA B 1 120 ? 29.781 -9.141 4.938 1 67.25 120 ALA B N 1
ATOM 3211 C CA . ALA B 1 120 ? 28.906 -8.812 3.814 1 67.25 120 ALA B CA 1
ATOM 3212 C C . ALA B 1 120 ? 27.875 -7.766 4.211 1 67.25 120 ALA B C 1
ATOM 3214 O O . ALA B 1 120 ? 27.422 -7.73 5.359 1 67.25 120 ALA B O 1
ATOM 3215 N N . THR B 1 121 ? 27.781 -6.73 3.297 1 77.19 121 THR B N 1
ATOM 3216 C CA . THR B 1 121 ? 26.75 -5.723 3.459 1 77.19 121 THR B CA 1
ATOM 3217 C C . THR B 1 121 ? 25.391 -6.266 3 1 77.19 121 THR B C 1
ATOM 3219 O O . THR B 1 121 ? 25.297 -6.895 1.947 1 77.19 121 THR B O 1
ATOM 3222 N N . ALA B 1 122 ? 24.391 -6.145 3.949 1 78.38 122 ALA B N 1
ATOM 3223 C CA . ALA B 1 122 ? 23 -6.504 3.629 1 78.38 122 ALA B CA 1
ATOM 3224 C C . ALA B 1 122 ? 22.094 -5.277 3.66 1 78.38 122 ALA B C 1
ATOM 3226 O O . ALA B 1 122 ? 22.062 -4.543 4.652 1 78.38 122 ALA B O 1
ATOM 3227 N N . LEU B 1 123 ? 21.391 -5.074 2.445 1 82.81 123 LEU B N 1
ATOM 3228 C CA . LEU B 1 123 ? 20.547 -3.891 2.338 1 82.81 123 LEU B CA 1
ATOM 3229 C C . LEU B 1 123 ? 19.172 -4.246 1.775 1 82.81 123 LEU B C 1
ATOM 3231 O O . LEU B 1 123 ? 19.031 -5.227 1.035 1 82.81 123 LEU B O 1
ATOM 3235 N N . ILE B 1 124 ? 18.219 -3.51 2.158 1 83.44 124 ILE B N 1
ATOM 3236 C CA . ILE B 1 124 ? 16.922 -3.504 1.497 1 83.44 124 ILE B CA 1
ATOM 3237 C C . ILE B 1 124 ? 16.703 -2.168 0.786 1 83.44 124 ILE B C 1
ATOM 3239 O O . ILE B 1 124 ? 16.906 -1.105 1.376 1 83.44 124 ILE B O 1
ATOM 3243 N N . VAL B 1 125 ? 16.391 -2.248 -0.476 1 84.69 125 VAL B N 1
ATOM 3244 C CA . VAL B 1 125 ? 16.141 -1.04 -1.252 1 84.69 125 VAL B CA 1
ATOM 3245 C C . VAL B 1 125 ? 14.688 -1.041 -1.742 1 84.69 125 VAL B C 1
ATOM 3247 O O . VAL B 1 125 ? 14.211 -2.037 -2.293 1 84.69 125 VAL B O 1
ATOM 3250 N N . GLY B 1 126 ? 14 0.001 -1.467 1 85.44 126 GLY B N 1
ATOM 3251 C CA . GLY B 1 126 ? 12.664 0.239 -1.995 1 85.44 126 GLY B CA 1
ATOM 3252 C C . GLY B 1 126 ? 12.57 1.499 -2.836 1 85.44 126 GLY B C 1
ATOM 3253 O O . GLY B 1 126 ? 12.852 2.598 -2.35 1 85.44 126 GLY B O 1
ATOM 3254 N N . ALA B 1 127 ? 12.234 1.31 -4.105 1 86.69 127 ALA B N 1
ATOM 3255 C CA . ALA B 1 127 ? 11.914 2.445 -4.961 1 86.69 127 ALA B CA 1
ATOM 3256 C C . ALA B 1 127 ? 10.406 2.713 -4.973 1 86.69 127 ALA B C 1
ATOM 3258 O O . ALA B 1 127 ? 9.609 1.804 -5.215 1 86.69 127 ALA B O 1
ATOM 3259 N N . TYR B 1 128 ? 10.062 3.916 -4.672 1 88.94 128 TYR B N 1
ATOM 3260 C CA . TYR B 1 128 ? 8.648 4.242 -4.539 1 88.94 128 TYR B CA 1
ATOM 3261 C C . TYR B 1 128 ? 8.133 4.945 -5.793 1 88.94 128 TYR B C 1
ATOM 3263 O O . TYR B 1 128 ? 8.773 5.863 -6.305 1 88.94 128 TYR B O 1
ATOM 3271 N N . ARG B 1 129 ? 7.004 4.414 -6.16 1 84.81 129 ARG B N 1
ATOM 3272 C CA . ARG B 1 129 ? 6.262 5.098 -7.215 1 84.81 129 ARG B CA 1
ATOM 3273 C C . ARG B 1 129 ? 5.25 6.078 -6.629 1 84.81 129 ARG B C 1
ATOM 3275 O O . ARG B 1 129 ? 4.828 5.934 -5.48 1 84.81 129 ARG B O 1
ATOM 3282 N N . ALA B 1 130 ? 5.012 7.051 -7.387 1 85 130 ALA B N 1
ATOM 3283 C CA . ALA B 1 130 ? 4.051 8.055 -6.93 1 85 130 ALA B CA 1
ATOM 3284 C C . ALA B 1 130 ? 2.934 8.242 -7.949 1 85 130 ALA B C 1
ATOM 3286 O O . ALA B 1 130 ? 3.18 8.258 -9.156 1 85 130 ALA B O 1
ATOM 3287 N N . SER B 1 131 ? 1.781 8.125 -7.414 1 79.31 131 SER B N 1
ATOM 3288 C CA . SER B 1 131 ? 0.616 8.445 -8.234 1 79.31 131 SER B CA 1
ATOM 3289 C C . SER B 1 131 ? -0.014 9.766 -7.801 1 79.31 131 SER B C 1
ATOM 3291 O O . SER B 1 131 ? 0.066 10.148 -6.629 1 79.31 131 SER B O 1
ATOM 3293 N N . GLY B 1 132 ? -0.507 10.445 -8.758 1 76.25 132 GLY B N 1
ATOM 3294 C CA . GLY B 1 132 ? -1.099 11.742 -8.469 1 76.25 132 GLY B CA 1
ATOM 3295 C C . GLY B 1 132 ? -0.068 12.836 -8.266 1 76.25 132 GLY B C 1
ATOM 3296 O O . GLY B 1 132 ? 1.061 12.727 -8.75 1 76.25 132 GLY B O 1
ATOM 3297 N N . HIS B 1 133 ? -0.547 14 -7.617 1 76.44 133 HIS B N 1
ATOM 3298 C CA . HIS B 1 133 ? 0.347 15.148 -7.531 1 76.44 133 HIS B CA 1
ATOM 3299 C C . HIS B 1 133 ? 0.64 15.516 -6.078 1 76.44 133 HIS B C 1
ATOM 3301 O O . HIS B 1 133 ? 1.498 16.359 -5.805 1 76.44 133 HIS B O 1
ATOM 3307 N N . ARG B 1 134 ? 0.037 14.828 -5.184 1 78.81 134 ARG B N 1
ATOM 3308 C CA . ARG B 1 134 ? 0.222 15.148 -3.77 1 78.81 134 ARG B CA 1
ATOM 3309 C C . ARG B 1 134 ? 1.64 14.812 -3.316 1 78.81 134 ARG B C 1
ATOM 3311 O O . ARG B 1 134 ? 2.18 15.469 -2.424 1 78.81 134 ARG B O 1
ATOM 3318 N N . HIS B 1 135 ? 2.268 13.867 -3.99 1 82.19 135 HIS B N 1
ATOM 3319 C CA . HIS B 1 135 ? 3.6 13.438 -3.58 1 82.19 135 HIS B CA 1
ATOM 3320 C C . HIS B 1 135 ? 4.617 14.562 -3.744 1 82.19 135 HIS B C 1
ATOM 3322 O O . HIS B 1 135 ? 5.598 14.633 -3 1 82.19 135 HIS B O 1
ATOM 3328 N N . GLU B 1 136 ? 4.348 15.422 -4.629 1 83.38 136 GLU B N 1
ATOM 3329 C CA . GLU B 1 136 ? 5.281 16.516 -4.879 1 83.38 136 GLU B CA 1
ATOM 3330 C C . GLU B 1 136 ? 5.379 17.453 -3.676 1 83.38 136 GLU B C 1
ATOM 3332 O O . GLU B 1 136 ? 6.457 17.953 -3.365 1 83.38 136 GLU B O 1
ATOM 3337 N N . ARG B 1 137 ? 4.281 17.625 -3.061 1 82.31 137 ARG B N 1
ATOM 3338 C CA . ARG B 1 137 ? 4.27 18.469 -1.87 1 82.31 137 ARG B CA 1
ATOM 3339 C C . ARG B 1 137 ? 5.086 17.844 -0.747 1 82.31 137 ARG B C 1
ATOM 3341 O O . ARG B 1 137 ? 5.801 18.547 -0.025 1 82.31 137 ARG B O 1
ATOM 3348 N N . LEU B 1 138 ? 4.996 16.562 -0.605 1 87.56 138 LEU B N 1
ATOM 3349 C CA . LEU B 1 138 ? 5.801 15.867 0.39 1 87.56 138 LEU B CA 1
ATOM 3350 C C . LEU B 1 138 ? 7.289 15.992 0.074 1 87.56 138 LEU B C 1
ATOM 3352 O O . LEU B 1 138 ? 8.086 16.344 0.948 1 87.56 138 LEU B O 1
ATOM 3356 N N . LEU B 1 139 ? 7.605 15.773 -1.165 1 88.81 139 LEU B N 1
ATOM 3357 C CA . LEU B 1 139 ? 9.008 15.75 -1.574 1 88.81 139 LEU B CA 1
ATOM 3358 C C . LEU B 1 139 ? 9.648 17.125 -1.397 1 88.81 139 LEU B C 1
ATOM 3360 O O . LEU B 1 139 ? 10.836 17.219 -1.076 1 88.81 139 LEU B O 1
ATOM 3364 N N . ARG B 1 140 ? 8.859 18.141 -1.528 1 86 140 ARG B N 1
ATOM 3365 C CA . ARG B 1 140 ? 9.383 19.5 -1.374 1 86 140 ARG B CA 1
ATOM 3366 C C . ARG B 1 140 ? 9.734 19.781 0.081 1 86 140 ARG B C 1
ATOM 3368 O O . ARG B 1 140 ? 10.531 20.672 0.365 1 86 140 ARG B O 1
ATOM 3375 N N . THR B 1 141 ? 9.148 19.125 0.955 1 86.5 141 THR B N 1
ATOM 3376 C CA . THR B 1 141 ? 9.406 19.328 2.377 1 86.5 141 THR B CA 1
ATOM 3377 C C . THR B 1 141 ? 10.633 18.531 2.824 1 86.5 141 THR B C 1
ATOM 3379 O O . THR B 1 141 ? 11.188 18.781 3.893 1 86.5 141 THR B O 1
ATOM 3382 N N . LEU B 1 142 ? 11.086 17.609 2.039 1 90.81 142 LEU B N 1
ATOM 3383 C CA . LEU B 1 142 ? 12.172 16.719 2.424 1 90.81 142 LEU B CA 1
ATOM 3384 C C . LEU B 1 142 ? 13.508 17.219 1.88 1 90.81 142 LEU B C 1
ATOM 3386 O O . LEU B 1 142 ? 13.555 17.812 0.801 1 90.81 142 LEU B O 1
ATOM 3390 N N . PRO B 1 143 ? 14.562 17.062 2.672 1 92 143 PRO B N 1
ATOM 3391 C CA . PRO B 1 143 ? 15.891 17.297 2.09 1 92 143 PRO B CA 1
ATOM 3392 C C . PRO B 1 143 ? 16.234 16.281 1.001 1 92 143 PRO B C 1
ATOM 3394 O O . PRO B 1 143 ? 15.477 15.344 0.762 1 92 143 PRO B O 1
ATOM 3397 N N . SER B 1 144 ? 17.375 16.516 0.335 1 92.94 144 SER B N 1
ATOM 3398 C CA . SER B 1 144 ? 17.797 15.602 -0.717 1 92.94 144 SER B CA 1
ATOM 3399 C C . SER B 1 144 ? 18.016 14.195 -0.171 1 92.94 144 SER B C 1
ATOM 3401 O O . SER B 1 144 ? 17.797 13.211 -0.878 1 92.94 144 SER B O 1
ATOM 3403 N N . VAL B 1 145 ? 18.484 14.164 1.132 1 95.56 145 VAL B N 1
ATOM 3404 C CA . VAL B 1 145 ? 18.641 12.883 1.802 1 95.56 145 VAL B CA 1
ATOM 3405 C C . VAL B 1 145 ? 18.375 13.039 3.297 1 95.56 145 VAL B C 1
ATOM 3407 O O . VAL B 1 145 ? 18.734 14.055 3.895 1 95.56 145 VAL B O 1
ATOM 3410 N N . LEU B 1 146 ? 17.656 12.125 3.82 1 95 146 LEU B N 1
ATOM 3411 C CA . LEU B 1 146 ? 17.562 12.023 5.273 1 95 146 LEU B CA 1
ATOM 3412 C C . LEU B 1 146 ? 17.922 10.617 5.746 1 95 146 LEU B C 1
ATOM 3414 O O . LEU B 1 146 ? 17.688 9.641 5.035 1 95 146 LEU B O 1
ATOM 3418 N N . VAL B 1 147 ? 18.578 10.547 6.895 1 95.75 147 VAL B N 1
ATOM 3419 C CA . VAL B 1 147 ? 18.984 9.281 7.492 1 95.75 147 VAL B CA 1
ATOM 3420 C C . VAL B 1 147 ? 18.422 9.172 8.906 1 95.75 147 VAL B C 1
ATOM 3422 O O . VAL B 1 147 ? 18.578 10.094 9.711 1 95.75 147 VAL B O 1
ATOM 3425 N N . VAL B 1 148 ? 17.75 8.078 9.094 1 95.06 148 VAL B N 1
ATOM 3426 C CA . VAL B 1 148 ? 17.188 7.805 10.406 1 95.06 148 VAL B CA 1
ATOM 3427 C C . VAL B 1 148 ? 17.703 6.469 10.93 1 95.06 148 VAL B C 1
ATOM 3429 O O . VAL B 1 148 ? 17.812 5.5 10.172 1 95.06 148 VAL B O 1
ATOM 3432 N N . ASN B 1 149 ? 18.078 6.484 12.164 1 93 149 ASN B N 1
ATOM 3433 C CA . ASN B 1 149 ? 18.375 5.207 12.805 1 93 149 ASN B CA 1
ATOM 3434 C C . ASN B 1 149 ? 17.094 4.523 13.289 1 93 149 ASN B C 1
ATOM 3436 O O . ASN B 1 149 ? 16.406 5.035 14.18 1 93 149 ASN B O 1
ATOM 3440 N N . GLU B 1 150 ? 16.75 3.434 12.625 1 87.38 150 GLU B N 1
ATOM 3441 C CA . GLU B 1 150 ? 15.469 2.771 12.883 1 87.38 150 GLU B CA 1
ATOM 3442 C C . GLU B 1 150 ? 15.445 2.125 14.258 1 87.38 150 GLU B C 1
ATOM 3444 O O . GLU B 1 150 ? 16.484 1.652 14.75 1 87.38 150 GLU B O 1
ATOM 3449 N N . ASP B 1 151 ? 14.312 2.123 14.789 1 82.75 151 ASP B N 1
ATOM 3450 C CA . ASP B 1 151 ? 14.148 1.399 16.047 1 82.75 151 ASP B CA 1
ATOM 3451 C C . ASP B 1 151 ? 14.383 -0.098 15.852 1 82.75 151 ASP B C 1
ATOM 3453 O O . ASP B 1 151 ? 14.297 -0.604 14.727 1 82.75 151 ASP B O 1
ATOM 3457 N N . VAL B 1 152 ? 14.656 -0.781 16.859 1 80.31 152 VAL B N 1
ATOM 3458 C CA . VAL B 1 152 ? 15.016 -2.195 16.859 1 80.31 152 VAL B CA 1
ATOM 3459 C C . VAL B 1 152 ? 13.875 -3.023 16.281 1 80.31 152 VAL B C 1
ATOM 3461 O O . VAL B 1 152 ? 14.109 -3.98 15.539 1 80.31 152 VAL B O 1
ATOM 3464 N N . GLU B 1 153 ? 12.734 -2.592 16.547 1 76.44 153 GLU B N 1
ATOM 3465 C CA . GLU B 1 153 ? 11.562 -3.346 16.109 1 76.44 153 GLU B CA 1
ATOM 3466 C C . GLU B 1 153 ? 11.406 -3.273 14.594 1 76.44 153 GLU B C 1
ATOM 3468 O O . GLU B 1 153 ? 11.164 -4.293 13.938 1 76.44 153 GLU B O 1
ATOM 3473 N N . VAL B 1 154 ? 11.555 -2.119 14.047 1 79.56 154 VAL B N 1
ATOM 3474 C CA . VAL B 1 154 ? 11.438 -1.938 12.602 1 79.56 154 VAL B CA 1
ATOM 3475 C C . VAL B 1 154 ? 12.531 -2.727 11.898 1 79.56 154 VAL B C 1
ATOM 3477 O O . VAL B 1 154 ? 12.273 -3.406 10.898 1 79.56 154 VAL B O 1
ATOM 3480 N N . ARG B 1 155 ? 13.664 -2.68 12.445 1 82.19 155 ARG B N 1
ATOM 3481 C CA . ARG B 1 155 ? 14.781 -3.408 11.852 1 82.19 155 ARG B CA 1
ATOM 3482 C C . ARG B 1 155 ? 14.516 -4.91 11.844 1 82.19 155 ARG B C 1
ATOM 3484 O O . ARG B 1 155 ? 14.773 -5.586 10.852 1 82.19 155 ARG B O 1
ATOM 3491 N N . ALA B 1 156 ? 14.055 -5.406 12.938 1 81.44 156 ALA B N 1
ATOM 3492 C CA . ALA B 1 156 ? 13.75 -6.832 13.039 1 81.44 156 ALA B CA 1
ATOM 3493 C C . ALA B 1 156 ? 12.703 -7.25 12.016 1 81.44 156 ALA B C 1
ATOM 3495 O O . ALA B 1 156 ? 12.812 -8.32 11.406 1 81.44 156 ALA B O 1
ATOM 3496 N N . TRP B 1 157 ? 11.82 -6.422 11.773 1 81 157 TRP B N 1
ATOM 3497 C CA . TRP B 1 157 ? 10.758 -6.73 10.82 1 81 157 TRP B CA 1
ATOM 3498 C C . TRP B 1 157 ? 11.305 -6.738 9.391 1 81 157 TRP B C 1
ATOM 3500 O O . TRP B 1 157 ? 10.953 -7.609 8.594 1 81 157 TRP B O 1
ATOM 3510 N N . LEU B 1 158 ? 12.094 -5.793 9.109 1 81.44 158 LEU B N 1
ATOM 3511 C CA . LEU B 1 158 ? 12.695 -5.734 7.781 1 81.44 158 LEU B CA 1
ATOM 3512 C C . LEU B 1 158 ? 13.562 -6.961 7.527 1 81.44 158 LEU B C 1
ATOM 3514 O O . LEU B 1 158 ? 13.539 -7.531 6.434 1 81.44 158 LEU B O 1
ATOM 3518 N N . GLU B 1 159 ? 14.227 -7.387 8.555 1 79.88 159 GLU B N 1
ATOM 3519 C CA . GLU B 1 159 ? 15.07 -8.57 8.43 1 79.88 159 GLU B CA 1
ATOM 3520 C C . GLU B 1 159 ? 14.234 -9.82 8.188 1 79.88 159 GLU B C 1
ATOM 3522 O O . GLU B 1 159 ? 14.57 -10.648 7.344 1 79.88 159 GLU B O 1
ATOM 3527 N N . THR B 1 160 ? 13.195 -9.898 8.93 1 78.5 160 THR B N 1
ATOM 3528 C CA . THR B 1 160 ? 12.305 -11.039 8.773 1 78.5 160 THR B CA 1
ATOM 3529 C C . THR B 1 160 ? 11.68 -11.055 7.379 1 78.5 160 THR B C 1
ATOM 3531 O O . THR B 1 160 ? 11.617 -12.102 6.73 1 78.5 160 THR B O 1
ATOM 3534 N N . ALA B 1 161 ? 11.273 -9.961 6.949 1 78.12 161 ALA B N 1
ATOM 3535 C CA . ALA B 1 161 ? 10.672 -9.859 5.625 1 78.12 161 ALA B CA 1
ATOM 3536 C C . ALA B 1 161 ? 11.688 -10.172 4.531 1 78.12 161 ALA B C 1
ATOM 3538 O O . ALA B 1 161 ? 11.359 -10.812 3.535 1 78.12 161 ALA B O 1
ATOM 3539 N N . ALA B 1 162 ? 12.875 -9.711 4.766 1 76.06 162 ALA B N 1
ATOM 3540 C CA . ALA B 1 162 ? 13.938 -9.992 3.805 1 76.06 162 ALA B CA 1
ATOM 3541 C C . ALA B 1 162 ? 14.227 -11.492 3.727 1 76.06 162 ALA B C 1
ATOM 3543 O O . ALA B 1 162 ? 14.406 -12.039 2.637 1 76.06 162 ALA B O 1
ATOM 3544 N N . ALA B 1 163 ? 14.258 -12.141 4.852 1 76.69 163 ALA B N 1
ATOM 3545 C CA . ALA B 1 163 ? 14.477 -13.578 4.895 1 76.69 163 ALA B CA 1
ATOM 3546 C C . ALA B 1 163 ? 13.352 -14.328 4.18 1 76.69 163 ALA B C 1
ATOM 3548 O O . ALA B 1 163 ? 13.602 -15.297 3.459 1 76.69 163 ALA B O 1
ATOM 3549 N N . ASP B 1 164 ? 12.211 -13.898 4.336 1 78 164 ASP B N 1
ATOM 3550 C CA . ASP B 1 164 ? 11.062 -14.508 3.674 1 78 164 ASP B CA 1
ATOM 3551 C C . ASP B 1 164 ? 11.125 -14.305 2.162 1 78 164 ASP B C 1
ATOM 3553 O O . ASP B 1 164 ? 10.867 -15.227 1.393 1 78 164 ASP B O 1
ATOM 3557 N N . ALA B 1 165 ? 11.461 -13.148 1.756 1 75.75 165 ALA B N 1
ATOM 3558 C CA . ALA B 1 165 ? 11.57 -12.836 0.335 1 75.75 165 ALA B CA 1
ATOM 3559 C C . ALA B 1 165 ? 12.664 -13.68 -0.326 1 75.75 165 ALA B C 1
ATOM 3561 O O . ALA B 1 165 ? 12.516 -14.102 -1.475 1 75.75 165 ALA B O 1
ATOM 3562 N N . ALA B 1 166 ? 13.703 -13.883 0.413 1 71.81 166 ALA B N 1
ATOM 3563 C CA . ALA B 1 166 ? 14.812 -14.672 -0.103 1 71.81 166 ALA B CA 1
ATOM 3564 C C . ALA B 1 166 ? 14.391 -16.109 -0.373 1 71.81 166 ALA B C 1
ATOM 3566 O O . ALA B 1 166 ? 14.953 -16.781 -1.236 1 71.81 166 ALA B O 1
ATOM 3567 N N . ARG B 1 167 ? 13.375 -16.516 0.29 1 73.5 167 ARG B N 1
ATOM 3568 C CA . ARG B 1 167 ? 12.883 -17.875 0.113 1 73.5 167 ARG B CA 1
ATOM 3569 C C . ARG B 1 167 ? 11.906 -17.953 -1.057 1 73.5 167 ARG B C 1
ATOM 3571 O O . ARG B 1 167 ? 11.414 -19.047 -1.383 1 73.5 167 ARG B O 1
ATOM 3578 N N . LEU B 1 168 ? 11.625 -16.844 -1.658 1 75.44 168 LEU B N 1
ATOM 3579 C CA . LEU B 1 168 ? 10.758 -16.75 -2.824 1 75.44 168 LEU B CA 1
ATOM 3580 C C . LEU B 1 168 ? 9.43 -17.469 -2.568 1 75.44 168 LEU B C 1
ATOM 3582 O O . LEU B 1 168 ? 8.922 -18.156 -3.445 1 75.44 168 LEU B O 1
ATOM 3586 N N . SER B 1 169 ? 8.945 -17.344 -1.389 1 80.31 169 SER B N 1
ATOM 3587 C CA . SER B 1 169 ? 7.66 -17.938 -1.049 1 80.31 169 SER B CA 1
ATOM 3588 C C . SER B 1 169 ? 6.5 -17.172 -1.66 1 80.31 169 SER B C 1
ATOM 3590 O O . SER B 1 169 ? 6.664 -16.016 -2.059 1 80.31 169 SER B O 1
ATOM 3592 N N . ALA B 1 170 ? 5.348 -17.875 -1.79 1 87.12 170 ALA B N 1
ATOM 3593 C CA . ALA B 1 170 ? 4.164 -17.234 -2.357 1 87.12 170 ALA B CA 1
ATOM 3594 C C . ALA B 1 170 ? 3.799 -15.969 -1.579 1 87.12 170 ALA B C 1
ATOM 3596 O O . ALA B 1 170 ? 3.705 -16 -0.349 1 87.12 170 ALA B O 1
ATOM 3597 N N . GLY B 1 171 ? 3.699 -14.844 -2.305 1 88.69 171 GLY B N 1
ATOM 3598 C CA . GLY B 1 171 ? 3.27 -13.594 -1.699 1 88.69 171 GLY B CA 1
ATOM 3599 C C . GLY B 1 171 ? 4.402 -12.82 -1.048 1 88.69 171 GLY B C 1
ATOM 3600 O O . GLY B 1 171 ? 4.188 -11.75 -0.478 1 88.69 171 GLY B O 1
ATOM 3601 N N . SER B 1 172 ? 5.609 -13.359 -1.073 1 84.88 172 SER B N 1
ATOM 3602 C CA . SER B 1 172 ? 6.723 -12.75 -0.345 1 84.88 172 SER B CA 1
ATOM 3603 C C . SER B 1 172 ? 7.031 -11.359 -0.87 1 84.88 172 SER B C 1
ATOM 3605 O O . SER B 1 172 ? 7.379 -10.461 -0.097 1 84.88 172 SER B O 1
ATOM 3607 N N . GLN B 1 173 ? 6.891 -11.164 -2.174 1 84.38 173 GLN B N 1
ATOM 3608 C CA . GLN B 1 173 ? 7.145 -9.836 -2.721 1 84.38 173 GLN B CA 1
ATOM 3609 C C . GLN B 1 173 ? 6.09 -8.836 -2.256 1 84.38 173 GLN B C 1
ATOM 3611 O O . GLN B 1 173 ? 6.414 -7.707 -1.886 1 84.38 173 GLN B O 1
ATOM 3616 N N . ALA B 1 174 ? 4.883 -9.25 -2.34 1 88.38 174 ALA B N 1
ATOM 3617 C CA . ALA B 1 174 ? 3.812 -8.383 -1.85 1 88.38 174 ALA B CA 1
ATOM 3618 C C . ALA B 1 174 ? 4.035 -8.008 -0.387 1 88.38 174 ALA B C 1
ATOM 3620 O O . ALA B 1 174 ? 3.855 -6.852 -0.001 1 88.38 174 ALA B O 1
ATOM 3621 N N . LEU B 1 175 ? 4.398 -9.008 0.402 1 87.81 175 LEU B N 1
ATOM 3622 C CA . LEU B 1 175 ? 4.668 -8.781 1.816 1 87.81 175 LEU B CA 1
ATOM 3623 C C . LEU B 1 175 ? 5.777 -7.746 1.996 1 87.81 175 LEU B C 1
ATOM 3625 O O . LEU B 1 175 ? 5.645 -6.824 2.805 1 87.81 175 LEU B O 1
ATOM 3629 N N . MET B 1 176 ? 6.754 -7.863 1.254 1 85 176 MET B N 1
ATOM 3630 C CA . MET B 1 176 ? 7.883 -6.941 1.323 1 85 176 MET B CA 1
ATOM 3631 C C . MET B 1 176 ? 7.469 -5.535 0.902 1 85 176 MET B C 1
ATOM 3633 O O . MET B 1 176 ? 7.812 -4.559 1.568 1 85 176 MET B O 1
ATOM 3637 N N . ASP B 1 177 ? 6.758 -5.461 -0.165 1 88.12 177 ASP B N 1
ATOM 3638 C CA . ASP B 1 177 ? 6.293 -4.164 -0.643 1 88.12 177 ASP B CA 1
ATOM 3639 C C . ASP B 1 177 ? 5.461 -3.451 0.423 1 88.12 177 ASP B C 1
ATOM 3641 O O . ASP B 1 177 ? 5.66 -2.262 0.679 1 88.12 177 ASP B O 1
ATOM 3645 N N . ARG B 1 178 ? 4.535 -4.148 1.013 1 90.19 178 ARG B N 1
ATOM 3646 C CA . ARG B 1 178 ? 3.67 -3.561 2.029 1 90.19 178 ARG B CA 1
ATOM 3647 C C . ARG B 1 178 ? 4.469 -3.156 3.262 1 90.19 178 ARG B C 1
ATOM 3649 O O . ARG B 1 178 ? 4.184 -2.133 3.887 1 90.19 178 ARG B O 1
ATOM 3656 N N . LEU B 1 179 ? 5.418 -3.963 3.596 1 87.56 179 LEU B N 1
ATOM 3657 C CA . LEU B 1 179 ? 6.262 -3.641 4.742 1 87.56 179 LEU B CA 1
ATOM 3658 C C . LEU B 1 179 ? 7.074 -2.377 4.48 1 87.56 179 LEU B C 1
ATOM 3660 O O . LEU B 1 179 ? 7.238 -1.543 5.375 1 87.56 179 LEU B O 1
ATOM 3664 N N . LEU B 1 180 ? 7.562 -2.246 3.332 1 89.19 180 LEU B N 1
ATOM 3665 C CA . LEU B 1 180 ? 8.328 -1.057 2.971 1 89.19 180 LEU B CA 1
ATOM 3666 C C . LEU B 1 180 ? 7.441 0.185 2.992 1 89.19 180 LEU B C 1
ATOM 3668 O O . LEU B 1 180 ? 7.883 1.261 3.4 1 89.19 180 LEU B O 1
ATOM 3672 N N . ASP B 1 181 ? 6.242 0.029 2.51 1 90.94 181 ASP B N 1
ATOM 3673 C CA . ASP B 1 181 ? 5.297 1.136 2.611 1 90.94 181 ASP B CA 1
ATOM 3674 C C . ASP B 1 181 ? 5.102 1.564 4.062 1 90.94 181 ASP B C 1
ATOM 3676 O O . ASP B 1 181 ? 5.09 2.76 4.367 1 90.94 181 ASP B O 1
ATOM 3680 N N . TRP B 1 182 ? 4.926 0.605 4.871 1 89.44 182 TRP B N 1
ATOM 3681 C CA . TRP B 1 182 ? 4.766 0.866 6.297 1 89.44 182 TRP B CA 1
ATOM 3682 C C . TRP B 1 182 ? 6.023 1.509 6.879 1 89.44 182 TRP B C 1
ATOM 3684 O O . TRP B 1 182 ? 5.941 2.498 7.609 1 89.44 182 TRP B O 1
ATOM 3694 N N . ALA B 1 183 ? 7.145 0.977 6.586 1 89.94 183 ALA B N 1
ATOM 3695 C CA . ALA B 1 183 ? 8.422 1.476 7.086 1 89.94 183 ALA B CA 1
ATOM 3696 C C . ALA B 1 183 ? 8.656 2.918 6.645 1 89.94 183 ALA B C 1
ATOM 3698 O O . ALA B 1 183 ? 9.258 3.709 7.379 1 89.94 183 ALA B O 1
ATOM 3699 N N . LEU B 1 184 ? 8.219 3.221 5.48 1 93 184 LEU B N 1
ATOM 3700 C CA . LEU B 1 184 ? 8.367 4.586 4.992 1 93 184 LEU B CA 1
ATOM 3701 C C . LEU B 1 184 ? 7.648 5.574 5.906 1 93 184 LEU B C 1
ATOM 3703 O O . LEU B 1 184 ? 8.211 6.605 6.281 1 93 184 LEU B O 1
ATOM 3707 N N . VAL B 1 185 ? 6.441 5.246 6.23 1 92.5 185 VAL B N 1
ATOM 3708 C CA . VAL B 1 185 ? 5.676 6.117 7.113 1 92.5 185 VAL B CA 1
ATOM 3709 C C . VAL B 1 185 ? 6.387 6.246 8.461 1 92.5 185 VAL B C 1
ATOM 3711 O O . VAL B 1 185 ? 6.543 7.352 8.984 1 92.5 185 VAL B O 1
ATOM 3714 N N . CYS B 1 186 ? 6.855 5.16 9 1 90.5 186 CYS B N 1
ATOM 3715 C CA . CYS B 1 186 ? 7.559 5.156 10.273 1 90.5 186 CYS B CA 1
ATOM 3716 C C . CYS B 1 186 ? 8.805 6.031 10.211 1 90.5 186 CYS B C 1
ATOM 3718 O O . CYS B 1 186 ? 9.039 6.852 11.102 1 90.5 186 CYS B O 1
ATOM 3720 N N . THR B 1 187 ? 9.562 5.863 9.18 1 92.44 187 THR B N 1
ATOM 3721 C CA . THR B 1 187 ? 10.805 6.602 9.016 1 92.44 187 THR B CA 1
ATOM 3722 C C . THR B 1 187 ? 10.539 8.102 8.93 1 92.44 187 THR B C 1
ATOM 3724 O O . THR B 1 187 ? 11.219 8.891 9.594 1 92.44 187 THR B O 1
ATOM 3727 N N . LEU B 1 188 ? 9.578 8.461 8.18 1 93.69 188 LEU B N 1
ATOM 3728 C CA . LEU B 1 188 ? 9.273 9.883 8.016 1 93.69 188 LEU B CA 1
ATOM 3729 C C . LEU B 1 188 ? 8.742 10.477 9.312 1 93.69 188 LEU B C 1
ATOM 3731 O O . LEU B 1 188 ? 9.125 11.586 9.695 1 93.69 188 LEU B O 1
ATOM 3735 N N . ARG B 1 189 ? 7.883 9.766 9.953 1 90.5 189 ARG B N 1
ATOM 3736 C CA . ARG B 1 189 ? 7.387 10.25 11.242 1 90.5 189 ARG B CA 1
ATOM 3737 C C . ARG B 1 189 ? 8.531 10.453 12.227 1 90.5 189 ARG B C 1
ATOM 3739 O O . ARG B 1 189 ? 8.578 11.469 12.922 1 90.5 189 ARG B O 1
ATOM 3746 N N . ASN B 1 190 ? 9.383 9.461 12.266 1 89.69 190 ASN B N 1
ATOM 3747 C CA . ASN B 1 190 ? 10.547 9.562 13.148 1 89.69 190 ASN B CA 1
ATOM 3748 C C . ASN B 1 190 ? 11.406 10.773 12.805 1 89.69 190 ASN B C 1
ATOM 3750 O O . ASN B 1 190 ? 11.852 11.492 13.703 1 89.69 190 ASN B O 1
ATOM 3754 N N . TRP B 1 191 ? 11.609 11 11.609 1 92.56 191 TRP B N 1
ATOM 3755 C CA . TRP B 1 191 ? 12.43 12.117 11.172 1 92.56 191 TRP B CA 1
ATOM 3756 C C . TRP B 1 191 ? 11.781 13.445 11.539 1 92.56 191 TRP B C 1
ATOM 3758 O O . TRP B 1 191 ? 12.438 14.344 12.07 1 92.56 191 TRP B O 1
ATOM 3768 N N . PHE B 1 192 ? 10.516 13.555 11.234 1 91.06 192 PHE B N 1
ATOM 3769 C CA . PHE B 1 192 ? 9.805 14.789 11.547 1 91.06 192 PHE B CA 1
ATOM 3770 C C . PHE B 1 192 ? 9.812 15.047 13.055 1 91.06 192 PHE B C 1
ATOM 3772 O O . PHE B 1 192 ? 9.945 16.188 13.492 1 91.06 192 PHE B O 1
ATOM 3779 N N . ASP B 1 193 ? 9.68 14 13.797 1 87.5 193 ASP B N 1
ATOM 3780 C CA . ASP B 1 193 ? 9.695 14.141 15.25 1 87.5 193 ASP B CA 1
ATOM 3781 C C . ASP B 1 193 ? 11.062 14.625 15.734 1 87.5 193 ASP B C 1
ATOM 3783 O O . ASP B 1 193 ? 11.141 15.445 16.656 1 87.5 193 ASP B O 1
ATOM 3787 N N . GLN B 1 194 ? 12.062 14.125 15.141 1 88.38 194 GLN B N 1
ATOM 3788 C CA . GLN B 1 194 ? 13.422 14.477 15.523 1 88.38 194 GLN B CA 1
ATOM 3789 C C . GLN B 1 194 ? 13.766 15.898 15.086 1 88.38 194 GLN B C 1
ATOM 3791 O O . GLN B 1 194 ? 14.609 16.562 15.695 1 88.38 194 GLN B O 1
ATOM 3796 N N . ALA B 1 195 ? 13.172 16.344 14.055 1 87.75 195 ALA B N 1
ATOM 3797 C CA . ALA B 1 195 ? 13.43 17.688 13.555 1 87.75 195 ALA B CA 1
ATOM 3798 C C . ALA B 1 195 ? 12.977 18.75 14.562 1 87.75 195 ALA B C 1
ATOM 3800 O O . ALA B 1 195 ? 13.516 19.859 14.594 1 87.75 195 ALA B O 1
ATOM 3801 N N . GLY B 1 196 ? 12.086 18.391 15.398 1 83.12 196 GLY B N 1
ATOM 3802 C CA . GLY B 1 196 ? 11.641 19.312 16.422 1 83.12 196 GLY B CA 1
ATOM 3803 C C . GLY B 1 196 ? 11.156 20.641 15.867 1 83.12 196 GLY B C 1
ATOM 3804 O O . GLY B 1 196 ? 10.25 20.672 15.039 1 83.12 196 GLY B O 1
ATOM 3805 N N . ALA B 1 197 ? 11.914 21.688 16.172 1 84.19 197 ALA B N 1
ATOM 3806 C CA . ALA B 1 197 ? 11.531 23.047 15.773 1 84.19 197 ALA B CA 1
ATOM 3807 C C . ALA B 1 197 ? 11.766 23.266 14.281 1 84.19 197 ALA B C 1
ATOM 3809 O O . ALA B 1 197 ? 11.18 24.172 13.688 1 84.19 197 ALA B O 1
ATOM 3810 N N . ASP B 1 198 ? 12.523 22.406 13.664 1 86.5 198 ASP B N 1
ATOM 3811 C CA . ASP B 1 198 ? 12.867 22.594 12.258 1 86.5 198 ASP B CA 1
ATOM 3812 C C . ASP B 1 198 ? 11.867 21.859 11.352 1 86.5 198 ASP B C 1
ATOM 3814 O O . ASP B 1 198 ? 11.922 22 10.125 1 86.5 198 ASP B O 1
ATOM 3818 N N . ALA B 1 199 ? 10.977 21.172 12 1 88.38 199 ALA B N 1
ATOM 3819 C CA . ALA B 1 199 ? 9.953 20.5 11.211 1 88.38 199 ALA B CA 1
ATOM 3820 C C . ALA B 1 199 ? 9.008 21.516 10.57 1 88.38 199 ALA B C 1
ATOM 3822 O O . ALA B 1 199 ? 8.859 22.641 11.062 1 88.38 199 ALA B O 1
ATOM 3823 N N . PRO B 1 200 ? 8.406 21.125 9.461 1 87.94 200 PRO B N 1
ATOM 3824 C CA . PRO B 1 200 ? 7.395 22.016 8.875 1 87.94 200 PRO B CA 1
ATOM 3825 C C . PRO B 1 200 ? 6.297 22.391 9.867 1 87.94 200 PRO B C 1
ATOM 3827 O O . PRO B 1 200 ? 5.957 21.594 10.75 1 87.94 200 PRO B O 1
ATOM 3830 N N . SER B 1 201 ? 5.723 23.547 9.625 1 88.88 201 SER B N 1
ATOM 3831 C CA . SER B 1 201 ? 4.746 24.078 10.57 1 88.88 201 SER B CA 1
ATOM 3832 C C . SER B 1 201 ? 3.52 23.188 10.664 1 88.88 201 SER B C 1
ATOM 3834 O O . SER B 1 201 ? 2.959 23 11.75 1 88.88 201 SER B O 1
ATOM 3836 N N . TRP B 1 202 ? 3.139 22.688 9.547 1 86.62 202 TRP B N 1
ATOM 3837 C CA . TRP B 1 202 ? 1.939 21.859 9.578 1 86.62 202 TRP B CA 1
ATOM 3838 C C . TRP B 1 202 ? 2.162 20.609 10.422 1 86.62 202 TRP B C 1
ATOM 3840 O O . TRP B 1 202 ? 1.226 20.094 11.039 1 86.62 202 TRP B O 1
ATOM 3850 N N . TYR B 1 203 ? 3.33 20.078 10.453 1 89.56 203 TYR B N 1
ATOM 3851 C CA . TYR B 1 203 ? 3.639 18.922 11.281 1 89.56 203 TYR B CA 1
ATOM 3852 C C . TYR B 1 203 ? 3.691 19.297 12.758 1 89.56 203 TYR B C 1
ATOM 3854 O O . TYR B 1 203 ? 3.125 18.609 13.602 1 89.56 203 TYR B O 1
ATOM 3862 N N . ARG B 1 204 ? 4.273 20.391 13.016 1 90.19 204 ARG B N 1
ATOM 3863 C CA . ARG B 1 204 ? 4.363 20.891 14.391 1 90.19 204 ARG B CA 1
ATOM 3864 C C . ARG B 1 204 ? 2.984 21.25 14.938 1 90.19 204 ARG B C 1
ATOM 3866 O O . ARG B 1 204 ? 2.693 21 16.109 1 90.19 204 ARG B O 1
ATOM 3873 N N . GLY B 1 205 ? 2.236 21.844 14.07 1 92.12 205 GLY B N 1
ATOM 3874 C CA . GLY B 1 205 ? 0.882 22.188 14.469 1 92.12 205 GLY B CA 1
ATOM 3875 C C . GLY B 1 205 ? 0.054 20.984 14.875 1 92.12 205 GLY B C 1
ATOM 3876 O O . GLY B 1 205 ? -0.675 21.031 15.867 1 92.12 205 GLY B O 1
ATOM 3877 N N . LEU B 1 206 ? 0.198 19.953 14.195 1 89.19 206 LEU B N 1
ATOM 3878 C CA . LEU B 1 206 ? -0.569 18.75 14.492 1 89.19 206 LEU B CA 1
ATOM 3879 C C . LEU B 1 206 ? -0.129 18.125 15.812 1 89.19 206 LEU B C 1
ATOM 3881 O O . LEU B 1 206 ? -0.927 17.484 16.5 1 89.19 206 LEU B O 1
ATOM 3885 N N . ALA B 1 207 ? 1.07 18.328 16.141 1 88.31 207 ALA B N 1
ATOM 3886 C CA . ALA B 1 207 ? 1.616 17.766 17.375 1 88.31 207 ALA B CA 1
ATOM 3887 C C . ALA B 1 207 ? 1.315 18.656 18.562 1 88.31 207 ALA B C 1
ATOM 3889 O O . ALA B 1 207 ? 1.474 18.234 19.719 1 88.31 207 ALA B O 1
ATOM 3890 N N . ASP B 1 208 ? 0.877 19.922 18.281 1 92.31 208 ASP B N 1
ATOM 3891 C CA . ASP B 1 208 ? 0.587 20.875 19.344 1 92.31 208 ASP B CA 1
ATOM 3892 C C . ASP B 1 208 ? -0.71 20.516 20.062 1 92.31 208 ASP B C 1
ATOM 3894 O O . ASP B 1 208 ? -1.733 20.266 19.422 1 92.31 208 ASP B O 1
ATOM 3898 N N . PRO B 1 209 ? -0.665 20.484 21.359 1 91.19 209 PRO B N 1
ATOM 3899 C CA . PRO B 1 209 ? -1.839 20.062 22.109 1 91.19 209 PRO B CA 1
ATOM 3900 C C . PRO B 1 209 ? -3.053 20.953 21.891 1 91.19 209 PRO B C 1
ATOM 3902 O O . PRO B 1 209 ? -4.191 20.5 22.031 1 91.19 209 PRO B O 1
ATOM 3905 N N . VAL B 1 210 ? -2.855 22.172 21.609 1 94 210 VAL B N 1
ATOM 3906 C CA . VAL B 1 210 ? -3.959 23.094 21.406 1 94 210 VAL B CA 1
ATOM 3907 C C . VAL B 1 210 ? -4.41 23.062 19.938 1 94 210 VAL B C 1
ATOM 3909 O O . VAL B 1 210 ? -5.602 22.906 19.656 1 94 210 VAL B O 1
ATOM 3912 N N . LEU B 1 211 ? -3.49 23.078 19.031 1 95.12 211 LEU B N 1
ATOM 3913 C CA . LEU B 1 211 ? -3.838 23.172 17.609 1 95.12 211 LEU B CA 1
ATOM 3914 C C . LEU B 1 211 ? -4.234 21.797 17.062 1 95.12 211 LEU B C 1
ATOM 3916 O O . LEU B 1 211 ? -5.035 21.703 16.125 1 95.12 211 LEU B O 1
ATOM 3920 N N . GLY B 1 212 ? -3.664 20.797 17.609 1 92.06 212 GLY B N 1
ATOM 3921 C CA . GLY B 1 212 ? -3.842 19.438 17.125 1 92.06 212 GLY B CA 1
ATOM 3922 C C . GLY B 1 212 ? -5.297 19.062 16.891 1 92.06 212 GLY B C 1
ATOM 3923 O O . GLY B 1 212 ? -5.684 18.734 15.766 1 92.06 212 GLY B O 1
ATOM 3924 N N . PRO B 1 213 ? -6.09 19.203 17.922 1 88.81 213 PRO B N 1
ATOM 3925 C CA . PRO B 1 213 ? -7.504 18.859 17.797 1 88.81 213 PRO B CA 1
ATOM 3926 C C . PRO B 1 213 ? -8.219 19.672 16.719 1 88.81 213 PRO B C 1
ATOM 3928 O O . PRO B 1 213 ? -9.055 19.141 15.984 1 88.81 213 PRO B O 1
ATOM 3931 N N . ALA B 1 214 ? -7.906 20.906 16.641 1 93.38 214 ALA B N 1
ATOM 3932 C CA . ALA B 1 214 ? -8.531 21.781 15.656 1 93.38 214 ALA B CA 1
ATOM 3933 C C . ALA B 1 214 ? -8.086 21.422 14.242 1 93.38 214 ALA B C 1
ATOM 3935 O O . ALA B 1 214 ? -8.898 21.375 13.312 1 93.38 214 ALA B O 1
ATOM 3936 N N . LEU B 1 215 ? -6.828 21.109 14.102 1 92.88 215 LEU B N 1
ATOM 3937 C CA . LEU B 1 215 ? -6.285 20.766 12.797 1 92.88 215 LEU B CA 1
ATOM 3938 C C . LEU B 1 215 ? -6.82 19.422 12.328 1 92.88 215 LEU B C 1
ATOM 3940 O O . LEU B 1 215 ? -7.121 19.234 11.148 1 92.88 215 LEU B O 1
ATOM 3944 N N . HIS B 1 216 ? -6.938 18.547 13.211 1 87.12 216 HIS B N 1
ATOM 3945 C CA . HIS B 1 216 ? -7.543 17.266 12.875 1 87.12 216 HIS B CA 1
ATOM 3946 C C . HIS B 1 216 ? -8.984 17.438 12.414 1 87.12 216 HIS B C 1
ATOM 3948 O O . HIS B 1 216 ? -9.406 16.812 11.438 1 87.12 216 HIS B O 1
ATOM 3954 N N . ALA B 1 217 ? -9.672 18.25 13.133 1 86.38 217 ALA B N 1
ATOM 3955 C CA . ALA B 1 217 ? -11.062 18.516 12.766 1 86.38 217 ALA B CA 1
ATOM 3956 C C . ALA B 1 217 ? -11.156 19.094 11.359 1 86.38 217 ALA B C 1
ATOM 3958 O O . ALA B 1 217 ? -11.953 18.625 10.539 1 86.38 217 ALA B O 1
ATOM 3959 N N . PHE B 1 218 ? -10.336 20.016 11.102 1 90.12 218 PHE B N 1
ATOM 3960 C CA . PHE B 1 218 ? -10.359 20.656 9.797 1 90.12 218 PHE B CA 1
ATOM 3961 C C . PHE B 1 218 ? -9.977 19.672 8.695 1 90.12 218 PHE B C 1
ATOM 3963 O O . PHE B 1 218 ? -10.664 19.578 7.68 1 90.12 218 PHE B O 1
ATOM 3970 N N . HIS B 1 219 ? -8.859 18.984 8.828 1 87.25 219 HIS B N 1
ATOM 3971 C CA . HIS B 1 219 ? -8.367 18.094 7.777 1 87.25 219 HIS B CA 1
ATOM 3972 C C . HIS B 1 219 ? -9.305 16.922 7.57 1 87.25 219 HIS B C 1
ATOM 3974 O O . HIS B 1 219 ? -9.391 16.375 6.465 1 87.25 219 HIS B O 1
ATOM 3980 N N . GLY B 1 220 ? -10.008 16.609 8.578 1 81.75 220 GLY B N 1
ATOM 3981 C CA . GLY B 1 220 ? -11.008 15.562 8.461 1 81.75 220 GLY B CA 1
ATOM 3982 C C . GLY B 1 220 ? -12.234 15.984 7.664 1 81.75 220 GLY B C 1
ATOM 3983 O O . GLY B 1 220 ? -12.914 15.141 7.078 1 81.75 220 GLY B O 1
ATOM 3984 N N . ARG B 1 221 ? -12.531 17.312 7.738 1 86.5 221 ARG B N 1
ATOM 3985 C CA . ARG B 1 221 ? -13.695 17.859 7.047 1 86.5 221 ARG B CA 1
ATOM 3986 C C . ARG B 1 221 ? -13.359 19.219 6.418 1 86.5 221 ARG B C 1
ATOM 3988 O O . ARG B 1 221 ? -13.938 20.234 6.793 1 86.5 221 ARG B O 1
ATOM 3995 N N . PRO B 1 222 ? -12.633 19.156 5.355 1 86.12 222 PRO B N 1
ATOM 3996 C CA . PRO B 1 222 ? -12.133 20.422 4.809 1 86.12 222 PRO B CA 1
ATOM 3997 C C . PRO B 1 222 ? -13.242 21.281 4.203 1 86.12 222 PRO B C 1
ATOM 3999 O O . PRO B 1 222 ? -13.109 22.5 4.109 1 86.12 222 PRO B O 1
ATOM 4002 N N . ALA B 1 223 ? -14.312 20.672 3.869 1 89.5 223 ALA B N 1
ATOM 4003 C CA . ALA B 1 223 ? -15.383 21.391 3.182 1 89.5 223 ALA B CA 1
ATOM 4004 C C . ALA B 1 223 ? -16.281 22.125 4.176 1 89.5 223 ALA B C 1
ATOM 4006 O O . ALA B 1 223 ? -17.094 22.969 3.787 1 89.5 223 ALA B O 1
ATOM 4007 N N . GLN B 1 224 ? -16.203 21.797 5.43 1 90.88 224 GLN B N 1
ATOM 4008 C CA . GLN B 1 224 ? -17.016 22.469 6.441 1 90.88 224 GLN B CA 1
ATOM 4009 C C . GLN B 1 224 ? -16.688 23.953 6.543 1 90.88 224 GLN B C 1
ATOM 4011 O O . GLN B 1 224 ? -15.531 24.344 6.363 1 90.88 224 GLN B O 1
ATOM 4016 N N . PRO B 1 225 ? -17.672 24.734 6.816 1 92.5 225 PRO B N 1
ATOM 4017 C CA . PRO B 1 225 ? -17.406 26.172 6.957 1 92.5 225 PRO B CA 1
ATOM 4018 C C . PRO B 1 225 ? -16.766 26.531 8.289 1 92.5 225 PRO B C 1
ATOM 4020 O O . PRO B 1 225 ? -17.375 27.203 9.125 1 92.5 225 PRO B O 1
ATOM 4023 N N . TRP B 1 226 ? -15.586 26.266 8.406 1 94.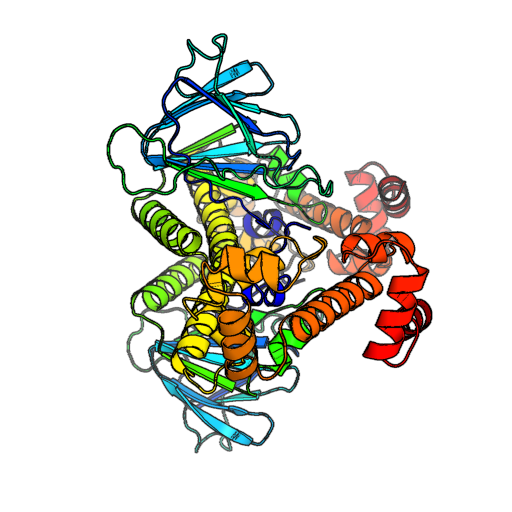75 226 TRP B N 1
ATOM 4024 C CA . TRP B 1 226 ? -14.836 26.484 9.641 1 94.75 226 TRP B CA 1
ATOM 4025 C C . TRP B 1 226 ? -14.602 27.969 9.883 1 94.75 226 TRP B C 1
ATOM 4027 O O . TRP B 1 226 ? -14.336 28.734 8.938 1 94.75 226 TRP B O 1
ATOM 4037 N N . THR B 1 227 ? -14.727 28.359 11.125 1 96.62 227 THR B N 1
ATOM 4038 C CA . THR B 1 227 ? -14.359 29.688 11.602 1 96.62 227 THR B CA 1
ATOM 4039 C C . THR B 1 227 ? -13.297 29.594 12.695 1 96.62 227 THR B C 1
ATOM 4041 O O . THR B 1 227 ? -13.031 28.5 13.219 1 96.62 227 THR B O 1
ATOM 4044 N N . VAL B 1 228 ? -12.711 30.766 12.914 1 97.44 228 VAL B N 1
ATOM 4045 C CA . VAL B 1 228 ? -11.734 30.781 14 1 97.44 228 VAL B CA 1
ATOM 4046 C C . VAL B 1 228 ? -12.406 30.344 15.305 1 97.44 228 VAL B C 1
ATOM 4048 O O . VAL B 1 228 ? -11.828 29.594 16.078 1 97.44 228 VAL B O 1
ATOM 4051 N N . ALA B 1 229 ? -13.609 30.703 15.445 1 97.5 229 ALA B N 1
ATOM 4052 C CA . ALA B 1 229 ? -14.359 30.375 16.656 1 97.5 229 ALA B CA 1
ATOM 4053 C C . ALA B 1 229 ? -14.633 28.891 16.75 1 97.5 229 ALA B C 1
ATOM 4055 O O . ALA B 1 229 ? -14.461 28.281 17.812 1 97.5 229 ALA B O 1
ATOM 4056 N N . SER B 1 230 ? -15.086 28.297 15.703 1 97.06 230 SER B N 1
ATOM 4057 C CA . SER B 1 230 ? -15.398 26.875 15.734 1 97.06 230 SER B CA 1
ATOM 4058 C C . SER B 1 230 ? -14.148 26.031 15.93 1 97.06 230 SER B C 1
ATOM 4060 O O . SER B 1 230 ? -14.18 25 16.609 1 97.06 230 SER B O 1
ATOM 4062 N N . LEU B 1 231 ? -13.078 26.469 15.359 1 97 231 LEU B N 1
ATOM 4063 C CA . LEU B 1 231 ? -11.812 25.766 15.539 1 97 231 LEU B CA 1
ATOM 4064 C C . LEU B 1 231 ? -11.305 25.906 16.969 1 97 231 LEU B C 1
ATOM 4066 O O . LEU B 1 231 ? -10.828 24.938 17.562 1 97 231 LEU B O 1
ATOM 4070 N N . ALA B 1 232 ? -11.414 27.078 17.469 1 97.62 232 ALA B N 1
ATOM 4071 C CA . ALA B 1 232 ? -11.055 27.312 18.875 1 97.62 232 ALA B CA 1
ATOM 4072 C C . ALA B 1 232 ? -11.883 26.422 19.797 1 97.62 232 ALA B C 1
ATOM 4074 O O . ALA B 1 232 ? -11.367 25.922 20.797 1 97.62 232 ALA B O 1
ATOM 4075 N N . GLY B 1 233 ? -13.094 26.281 19.469 1 97.06 233 GLY B N 1
ATOM 4076 C CA . GLY B 1 233 ? -13.961 25.391 20.219 1 97.06 233 GLY B CA 1
ATOM 4077 C C . GLY B 1 233 ? -13.469 23.953 20.234 1 97.06 233 GLY B C 1
ATOM 4078 O O . GLY B 1 233 ? -13.492 23.297 21.281 1 97.06 233 GLY B O 1
ATOM 4079 N N . ARG B 1 234 ? -13.016 23.516 19.125 1 93.75 234 ARG B N 1
ATOM 4080 C CA . ARG B 1 234 ? -12.461 22.172 19.031 1 93.75 234 ARG B CA 1
ATOM 4081 C C . ARG B 1 234 ? -11.195 22.047 19.875 1 93.75 234 ARG B C 1
ATOM 4083 O O . ARG B 1 234 ? -10.898 20.969 20.406 1 93.75 234 ARG B O 1
ATOM 4090 N N . ALA B 1 235 ? -10.492 23.094 20 1 95.06 235 ALA B N 1
ATOM 4091 C CA . ALA B 1 235 ? -9.234 23.141 20.734 1 95.06 235 ALA B CA 1
ATOM 4092 C C . ALA B 1 235 ? -9.484 23.344 22.234 1 95.06 235 ALA B C 1
ATOM 4094 O O . ALA B 1 235 ? -8.586 23.141 23.047 1 95.06 235 ALA B O 1
ATOM 4095 N N . GLY B 1 236 ? -10.656 23.781 22.547 1 96.56 236 GLY B N 1
ATOM 4096 C CA . GLY B 1 236 ? -11.016 24 23.938 1 96.56 236 GLY B CA 1
ATOM 4097 C C . GLY B 1 236 ? -10.398 25.25 24.516 1 96.56 236 GLY B C 1
ATOM 4098 O O . GLY B 1 236 ? -10.039 25.281 25.688 1 96.56 236 GLY B O 1
ATOM 4099 N N . VAL B 1 237 ? -10.141 26.25 23.719 1 97.62 237 VAL B N 1
ATOM 4100 C CA . VAL B 1 237 ? -9.547 27.5 24.188 1 97.62 237 VAL B CA 1
ATOM 4101 C C . VAL B 1 237 ? -10.336 28.672 23.641 1 97.62 237 VAL B C 1
ATOM 4103 O O . VAL B 1 237 ? -11.273 28.5 22.859 1 97.62 237 VAL B O 1
ATOM 4106 N N . SER B 1 238 ? -9.961 29.844 24.078 1 97.75 238 SER B N 1
ATOM 4107 C CA . SER B 1 238 ? -10.625 31.047 23.578 1 97.75 238 SER B CA 1
ATOM 4108 C C . SER B 1 238 ? -10.211 31.344 22.141 1 97.75 238 SER B C 1
ATOM 4110 O O . SER B 1 238 ? -9.141 30.922 21.703 1 97.75 238 SER B O 1
ATOM 4112 N N . ARG B 1 239 ? -11.031 32.031 21.453 1 97.44 239 ARG B N 1
ATOM 4113 C CA . ARG B 1 239 ? -10.766 32.406 20.078 1 97.44 239 ARG B CA 1
ATOM 4114 C C . ARG B 1 239 ? -9.469 33.219 19.969 1 97.44 239 ARG B C 1
ATOM 4116 O O . ARG B 1 239 ? -8.664 33 19.062 1 97.44 239 ARG B O 1
ATOM 4123 N N . ALA B 1 240 ? -9.289 34.094 20.906 1 97.62 240 ALA B N 1
ATOM 4124 C CA . ALA B 1 240 ? -8.109 34.969 20.906 1 97.62 240 ALA B CA 1
ATOM 4125 C C . ALA B 1 240 ? -6.84 34.156 21.125 1 97.62 240 ALA B C 1
ATOM 4127 O O . ALA B 1 240 ? -5.848 34.312 20.406 1 97.62 240 ALA B O 1
ATOM 4128 N N . LEU B 1 241 ? -6.852 33.312 22.078 1 97.44 241 LEU B N 1
ATOM 4129 C CA . LEU B 1 241 ? -5.707 32.469 22.375 1 97.44 241 LEU B CA 1
ATOM 4130 C C . LEU B 1 241 ? -5.41 31.547 21.188 1 97.44 241 LEU B C 1
ATOM 4132 O O . LEU B 1 241 ? -4.246 31.344 20.844 1 97.44 241 LEU B O 1
ATOM 4136 N N . PHE B 1 242 ? -6.457 31 20.656 1 97.75 242 PHE B N 1
ATOM 4137 C CA . PHE B 1 242 ? -6.293 30.109 19.516 1 97.75 242 PHE B CA 1
ATOM 4138 C C . PHE B 1 242 ? -5.629 30.828 18.359 1 97.75 242 PHE B C 1
ATOM 4140 O O . PHE B 1 242 ? -4.656 30.328 17.781 1 97.75 242 PHE B O 1
ATOM 4147 N N . ALA B 1 243 ? -6.137 31.938 17.984 1 97.81 243 ALA B N 1
ATOM 4148 C CA . ALA B 1 243 ? -5.629 32.719 16.859 1 97.81 243 ALA B CA 1
ATOM 4149 C C . ALA B 1 243 ? -4.168 33.094 17.078 1 97.81 243 ALA B C 1
ATOM 4151 O O . ALA B 1 243 ? -3.348 32.969 16.156 1 97.81 243 ALA B O 1
ATOM 4152 N N . LYS B 1 244 ? -3.889 33.5 18.234 1 97.88 244 LYS B N 1
ATOM 4153 C CA . LYS B 1 244 ? -2.527 33.938 18.562 1 97.88 244 LYS B CA 1
ATOM 4154 C C . LYS B 1 244 ? -1.556 32.75 18.469 1 97.88 244 LYS B C 1
ATOM 4156 O O . LYS B 1 244 ? -0.537 32.844 17.781 1 97.88 244 LYS B O 1
ATOM 4161 N N . ARG B 1 245 ? -1.851 31.703 19.078 1 97.12 245 ARG B N 1
ATOM 4162 C CA . ARG B 1 245 ? -0.974 30.531 19.078 1 97.12 245 ARG B CA 1
ATOM 4163 C C . ARG B 1 245 ? -0.823 29.953 17.688 1 97.12 245 ARG B C 1
ATOM 4165 O O . ARG B 1 245 ? 0.271 29.547 17.297 1 97.12 245 ARG B O 1
ATOM 4172 N N . PHE B 1 246 ? -1.92 29.891 17.031 1 97.94 246 PHE B N 1
ATOM 4173 C CA . PHE B 1 246 ? -1.884 29.375 15.664 1 97.94 246 PHE B CA 1
ATOM 4174 C C . PHE B 1 246 ? -0.911 30.172 14.805 1 97.94 246 PHE B C 1
ATOM 4176 O O . PHE B 1 246 ? -0.044 29.609 14.141 1 97.94 246 PHE B O 1
ATOM 4183 N N . THR B 1 247 ? -1.066 31.453 14.844 1 97.44 247 THR B N 1
ATOM 4184 C CA . THR B 1 247 ? -0.231 32.312 14.023 1 97.44 247 THR B CA 1
ATOM 4185 C C . THR B 1 247 ? 1.235 32.219 14.43 1 97.44 247 THR B C 1
ATOM 4187 O O . THR B 1 247 ? 2.121 32.188 13.57 1 97.44 247 THR B O 1
ATOM 4190 N N . GLU B 1 248 ? 1.471 32.125 15.664 1 96.31 248 GLU B N 1
ATOM 4191 C CA . GLU B 1 248 ? 2.834 32 16.172 1 96.31 248 GLU B CA 1
ATOM 4192 C C . GLU B 1 248 ? 3.48 30.703 15.719 1 96.31 248 GLU B C 1
ATOM 4194 O O . GLU B 1 248 ? 4.629 30.688 15.273 1 96.31 248 GLU B O 1
ATOM 4199 N N . LEU B 1 249 ? 2.746 29.656 15.797 1 94.69 249 LEU B N 1
ATOM 4200 C CA . LEU B 1 249 ? 3.299 28.328 15.523 1 94.69 249 LEU B CA 1
ATOM 4201 C C . LEU B 1 249 ? 3.295 28.031 14.031 1 94.69 249 LEU B C 1
ATOM 4203 O O . LEU B 1 249 ? 4.234 27.438 13.508 1 94.69 249 LEU B O 1
ATOM 4207 N N . MET B 1 250 ? 2.252 28.516 13.383 1 94.62 250 MET B N 1
ATOM 4208 C CA . MET B 1 250 ? 2.053 28.125 11.992 1 94.62 250 MET B CA 1
ATOM 4209 C C . MET B 1 250 ? 2.65 29.172 11.047 1 94.62 250 MET B C 1
ATOM 4211 O O . MET B 1 250 ? 2.84 28.906 9.859 1 94.62 250 MET B O 1
ATOM 4215 N N . GLY B 1 251 ? 2.832 30.328 11.492 1 94.62 251 GLY B N 1
ATOM 4216 C CA . GLY B 1 251 ? 3.4 31.391 10.68 1 94.62 251 GLY B CA 1
ATOM 4217 C C . GLY B 1 251 ? 2.365 32.125 9.844 1 94.62 251 GLY B C 1
ATOM 4218 O O . GLY B 1 251 ? 2.711 32.969 9.023 1 94.62 251 GLY B O 1
ATOM 4219 N N . ARG B 1 252 ? 1.103 31.797 9.984 1 95.25 252 ARG B N 1
ATOM 4220 C CA . ARG B 1 252 ? -0.027 32.406 9.312 1 95.25 252 ARG B CA 1
ATOM 4221 C C . ARG B 1 252 ? -1.312 32.25 10.109 1 95.25 252 ARG B C 1
ATOM 4223 O O . ARG B 1 252 ? -1.416 31.328 10.938 1 95.25 252 ARG B O 1
ATOM 4230 N N . PRO B 1 253 ? -2.25 33.094 9.82 1 96.88 253 PRO B N 1
ATOM 4231 C CA . PRO B 1 253 ? -3.516 32.969 10.547 1 96.88 253 PRO B CA 1
ATOM 4232 C C . PRO B 1 253 ? -4.285 31.703 10.18 1 96.88 253 PRO B C 1
ATOM 4234 O O . PRO B 1 253 ? -4.082 31.141 9.094 1 96.88 253 PRO B O 1
ATOM 4237 N N . PRO B 1 254 ? -5.227 31.281 11.047 1 96.38 254 PRO B N 1
ATOM 4238 C CA . PRO B 1 254 ? -5.953 30.031 10.859 1 96.38 254 PRO B CA 1
ATOM 4239 C C . PRO B 1 254 ? -6.688 29.969 9.523 1 96.38 254 PRO B C 1
ATOM 4241 O O . PRO B 1 254 ? -6.551 28.984 8.781 1 96.38 254 PRO B O 1
ATOM 4244 N N . LEU B 1 255 ? -7.379 30.969 9.164 1 94.94 255 LEU B N 1
ATOM 4245 C CA . LEU B 1 255 ? -8.211 30.906 7.965 1 94.94 255 LEU B CA 1
ATOM 4246 C C . LEU B 1 255 ? -7.355 30.969 6.703 1 94.94 255 LEU B C 1
ATOM 4248 O O . LEU B 1 255 ? -7.727 30.422 5.668 1 94.94 255 LEU B O 1
ATOM 4252 N N . ALA B 1 256 ? -6.246 31.688 6.816 1 95.25 256 ALA B N 1
ATOM 4253 C CA . ALA B 1 256 ? -5.305 31.672 5.699 1 95.25 256 ALA B CA 1
ATOM 4254 C C . ALA B 1 256 ? -4.781 30.266 5.445 1 95.25 256 ALA B C 1
ATOM 4256 O O . ALA B 1 256 ? -4.684 29.828 4.297 1 95.25 256 ALA B O 1
ATOM 4257 N N . TYR B 1 257 ? -4.465 29.594 6.5 1 94.62 257 TYR B N 1
ATOM 4258 C CA . TYR B 1 257 ? -4.004 28.219 6.398 1 94.62 257 TYR B CA 1
ATOM 4259 C C . TYR B 1 257 ? -5.066 27.328 5.766 1 94.62 257 TYR B C 1
ATOM 4261 O O . TYR B 1 257 ? -4.762 26.516 4.891 1 94.62 257 TYR B O 1
ATOM 4269 N N . LEU B 1 258 ? -6.277 27.5 6.191 1 94.06 258 LEU B N 1
ATOM 4270 C CA . LEU B 1 258 ? -7.375 26.672 5.691 1 94.06 258 LEU B CA 1
ATOM 4271 C C . LEU B 1 258 ? -7.574 26.891 4.191 1 94.06 258 LEU B C 1
ATOM 4273 O O . LEU B 1 258 ? -7.77 25.938 3.443 1 94.06 258 LEU B O 1
ATOM 4277 N N . THR B 1 259 ? -7.523 28.078 3.848 1 93.81 259 THR B N 1
ATOM 4278 C CA . THR B 1 259 ? -7.684 28.406 2.436 1 93.81 259 THR B CA 1
ATOM 4279 C C . THR B 1 259 ? -6.582 27.766 1.602 1 93.81 259 THR B C 1
ATOM 4281 O O . THR B 1 259 ? -6.852 27.203 0.537 1 93.81 259 THR B O 1
ATOM 4284 N N . GLU B 1 260 ? -5.414 27.844 2.049 1 92.81 260 GLU B N 1
ATOM 4285 C CA . GLU B 1 260 ? -4.285 27.234 1.349 1 92.81 260 GLU B CA 1
ATOM 4286 C C . GLU B 1 260 ? -4.48 25.734 1.19 1 92.81 260 GLU B C 1
ATOM 4288 O O . GLU B 1 260 ? -4.191 25.172 0.131 1 92.81 260 GLU B O 1
ATOM 4293 N N . CYS B 1 261 ? -4.934 25.094 2.23 1 91.38 261 CYS B N 1
ATOM 4294 C CA . CYS B 1 261 ? -5.184 23.656 2.189 1 91.38 261 CYS B CA 1
ATOM 4295 C C . CYS B 1 261 ? -6.262 23.328 1.171 1 91.38 261 CYS B C 1
ATOM 4297 O O . CYS B 1 261 ? -6.113 22.375 0.388 1 91.38 261 CYS B O 1
ATOM 4299 N N . ARG B 1 262 ? -7.297 24.094 1.238 1 92.69 262 ARG B N 1
ATOM 4300 C CA . ARG B 1 262 ? -8.398 23.859 0.303 1 92.69 262 ARG B CA 1
ATOM 4301 C C . ARG B 1 262 ? -7.934 24.047 -1.139 1 92.69 262 ARG B C 1
ATOM 4303 O O . ARG B 1 262 ? -8.32 23.266 -2.021 1 92.69 262 ARG B O 1
ATOM 4310 N N . MET B 1 263 ? -7.109 25.016 -1.372 1 93.81 263 MET B N 1
ATOM 4311 C CA . MET B 1 263 ? -6.59 25.266 -2.713 1 93.81 263 MET B CA 1
ATOM 4312 C C . MET B 1 263 ? -5.676 24.125 -3.164 1 93.81 263 MET B C 1
ATOM 4314 O O . MET B 1 263 ? -5.699 23.734 -4.332 1 93.81 263 MET B O 1
ATOM 4318 N N . ALA B 1 264 ? -4.898 23.688 -2.271 1 89.62 264 ALA B N 1
ATOM 4319 C CA . ALA B 1 264 ? -4.039 22.562 -2.592 1 89.62 264 ALA B CA 1
ATOM 4320 C C . ALA B 1 264 ? -4.863 21.328 -2.973 1 89.62 264 ALA B C 1
ATOM 4322 O O . ALA B 1 264 ? -4.539 20.625 -3.93 1 89.62 264 ALA B O 1
ATOM 4323 N N . ASP B 1 265 ? -5.863 21.094 -2.227 1 89.31 265 ASP B N 1
ATOM 4324 C CA . ASP B 1 265 ? -6.773 19.984 -2.531 1 89.31 265 ASP B CA 1
ATOM 4325 C C . ASP B 1 265 ? -7.441 20.188 -3.889 1 89.31 265 ASP B C 1
ATOM 4327 O O . ASP B 1 265 ? -7.59 19.234 -4.656 1 89.31 265 ASP B O 1
ATOM 4331 N N . ALA B 1 266 ? -7.82 21.359 -4.094 1 93.19 266 ALA B N 1
ATOM 4332 C CA . ALA B 1 266 ? -8.438 21.688 -5.375 1 93.19 266 ALA B CA 1
ATOM 4333 C C . ALA B 1 266 ? -7.48 21.422 -6.531 1 93.19 266 ALA B C 1
ATOM 4335 O O . ALA B 1 266 ? -7.879 20.875 -7.566 1 93.19 266 ALA B O 1
ATOM 4336 N N . GLU B 1 267 ? -6.289 21.844 -6.348 1 92.44 267 GLU B N 1
ATOM 4337 C CA . GLU B 1 267 ? -5.273 21.594 -7.371 1 92.44 267 GLU B CA 1
ATOM 4338 C C . GLU B 1 267 ? -5.164 20.109 -7.699 1 92.44 267 GLU B C 1
ATOM 4340 O O . GLU B 1 267 ? -5.121 19.734 -8.867 1 92.44 267 GLU B O 1
ATOM 4345 N N . ALA B 1 268 ? -5.137 19.344 -6.746 1 86.69 268 ALA B N 1
ATOM 4346 C CA . ALA B 1 268 ? -5.035 17.906 -6.934 1 86.69 268 ALA B CA 1
ATOM 4347 C C . ALA B 1 268 ? -6.238 17.359 -7.699 1 86.69 268 ALA B C 1
ATOM 4349 O O . ALA B 1 268 ? -6.086 16.547 -8.617 1 86.69 268 ALA B O 1
ATOM 4350 N N . LEU B 1 269 ? -7.395 17.828 -7.309 1 89.25 269 LEU B N 1
ATOM 4351 C CA . LEU B 1 269 ? -8.617 17.375 -7.969 1 89.25 269 LEU B CA 1
ATOM 4352 C C . LEU B 1 269 ? -8.641 17.828 -9.43 1 89.25 269 LEU B C 1
ATOM 4354 O O . LEU B 1 269 ? -9.07 17.078 -10.305 1 89.25 269 LEU B O 1
ATOM 4358 N N . LEU B 1 270 ? -8.195 19.047 -9.664 1 92.69 270 LEU B N 1
ATOM 4359 C CA . LEU B 1 270 ? -8.164 19.594 -11.016 1 92.69 270 LEU B CA 1
ATOM 4360 C C . LEU B 1 270 ? -7.25 18.766 -11.914 1 92.69 270 LEU B C 1
ATOM 4362 O O . LEU B 1 270 ? -7.543 18.578 -13.094 1 92.69 270 LEU B O 1
ATOM 4366 N N . ILE B 1 271 ? -6.238 18.266 -11.352 1 89.38 271 ILE B N 1
ATOM 4367 C CA . ILE B 1 271 ? -5.227 17.547 -12.117 1 89.38 271 ILE B CA 1
ATOM 4368 C C . ILE B 1 271 ? -5.609 16.078 -12.234 1 89.38 271 ILE B C 1
ATOM 4370 O O . ILE B 1 271 ? -5.48 15.477 -13.305 1 89.38 271 ILE B O 1
ATOM 4374 N N . ASP B 1 272 ? -6.102 15.5 -11.219 1 85.19 272 ASP B N 1
ATOM 4375 C CA . ASP B 1 272 ? -6.191 14.047 -11.109 1 85.19 272 ASP B CA 1
ATOM 4376 C C . ASP B 1 272 ? -7.582 13.547 -11.5 1 85.19 272 ASP B C 1
ATOM 4378 O O . ASP B 1 272 ? -7.809 12.344 -11.609 1 85.19 272 ASP B O 1
ATOM 4382 N N . THR B 1 273 ? -8.531 14.469 -11.672 1 87.12 273 THR B N 1
ATOM 4383 C CA . THR B 1 273 ? -9.898 14.055 -11.977 1 87.12 273 THR B CA 1
ATOM 4384 C C . THR B 1 273 ? -10.469 14.867 -13.133 1 87.12 273 THR B C 1
ATOM 4386 O O . THR B 1 273 ? -9.875 15.867 -13.547 1 87.12 273 THR B O 1
ATOM 4389 N N . ASP B 1 274 ? -11.633 14.398 -13.594 1 89.62 274 ASP B N 1
ATOM 4390 C CA . ASP B 1 274 ? -12.352 15.133 -14.625 1 89.62 274 ASP B CA 1
ATOM 4391 C C . ASP B 1 274 ? -13.594 15.812 -14.047 1 89.62 274 ASP B C 1
ATOM 4393 O O . ASP B 1 274 ? -14.539 16.109 -14.781 1 89.62 274 ASP B O 1
ATOM 4397 N N . LEU B 1 275 ? -13.562 16.016 -12.781 1 92.81 275 LEU B N 1
ATOM 4398 C CA . LEU B 1 275 ? -14.703 16.672 -12.133 1 92.81 275 LEU B CA 1
ATOM 4399 C C . LEU B 1 275 ? -14.883 18.094 -12.656 1 92.81 275 LEU B C 1
ATOM 4401 O O . LEU B 1 275 ? -13.906 18.781 -12.953 1 92.81 275 LEU B O 1
ATOM 4405 N N . SER B 1 276 ? -16.156 18.453 -12.688 1 95.88 276 SER B N 1
ATOM 4406 C CA . SER B 1 276 ? -16.422 19.828 -13.078 1 95.88 276 SER B CA 1
ATOM 4407 C C . SER B 1 276 ? -15.914 20.812 -12.031 1 95.88 276 SER B C 1
ATOM 4409 O O . SER B 1 276 ? -15.727 20.438 -10.867 1 95.88 276 SER B O 1
ATOM 4411 N N . ILE B 1 277 ? -15.766 22.031 -12.445 1 96.31 277 ILE B N 1
ATOM 4412 C CA . ILE B 1 277 ? -15.305 23.078 -11.539 1 96.31 277 ILE B CA 1
ATOM 4413 C C . ILE B 1 277 ? -16.297 23.234 -10.383 1 96.31 277 ILE B C 1
ATOM 4415 O O . ILE B 1 277 ? -15.891 23.453 -9.234 1 96.31 277 ILE B O 1
ATOM 4419 N N . ALA B 1 278 ? -17.547 23.094 -10.664 1 95.44 278 ALA B N 1
ATOM 4420 C CA . ALA B 1 278 ? -18.578 23.234 -9.648 1 95.44 278 ALA B CA 1
ATOM 4421 C C . ALA B 1 278 ? -18.484 22.125 -8.609 1 95.44 278 ALA B C 1
ATOM 4423 O O . ALA B 1 278 ? -18.641 22.359 -7.41 1 95.44 278 ALA B O 1
ATOM 4424 N N . ARG B 1 279 ? -18.234 20.969 -9.047 1 94 279 ARG B N 1
ATOM 4425 C CA . ARG B 1 279 ? -18.109 19.844 -8.133 1 94 279 ARG B CA 1
ATOM 4426 C C . ARG B 1 279 ? -16.859 19.984 -7.266 1 94 279 ARG B C 1
ATOM 4428 O O . ARG B 1 279 ? -16.875 19.656 -6.078 1 94 279 ARG B O 1
ATOM 4435 N N . ILE B 1 280 ? -15.812 20.469 -7.875 1 94.94 280 ILE B N 1
ATOM 4436 C CA . ILE B 1 280 ? -14.578 20.672 -7.129 1 94.94 280 ILE B CA 1
ATOM 4437 C C . ILE B 1 280 ? -14.781 21.766 -6.082 1 94.94 280 ILE B C 1
ATOM 4439 O O . ILE B 1 280 ? -14.336 21.641 -4.941 1 94.94 280 ILE B O 1
ATOM 4443 N N . ALA B 1 281 ? -15.453 22.797 -6.488 1 95.25 281 ALA B N 1
ATOM 4444 C CA . ALA B 1 281 ? -15.758 23.875 -5.562 1 95.25 281 ALA B CA 1
ATOM 4445 C C . ALA B 1 281 ? -16.453 23.359 -4.309 1 95.25 281 ALA B C 1
ATOM 4447 O O . ALA B 1 281 ? -16.047 23.656 -3.188 1 95.25 281 ALA B O 1
ATOM 4448 N N . ARG B 1 282 ? -17.391 22.531 -4.484 1 91.44 282 ARG B N 1
ATOM 4449 C CA . ARG B 1 282 ? -18.141 21.953 -3.369 1 91.44 282 ARG B CA 1
ATOM 4450 C C . ARG B 1 282 ? -17.281 21.031 -2.539 1 91.44 282 ARG B C 1
ATOM 4452 O O . ARG B 1 282 ? -17.359 21.016 -1.31 1 91.44 282 ARG B O 1
ATOM 4459 N N . ALA B 1 283 ? -16.484 20.375 -3.189 1 88.19 283 ALA B N 1
ATOM 4460 C CA . ALA B 1 283 ? -15.633 19.391 -2.527 1 88.19 283 ALA B CA 1
ATOM 4461 C C . ALA B 1 283 ? -14.656 20.062 -1.571 1 88.19 283 ALA B C 1
ATOM 4463 O O . ALA B 1 283 ? -14.273 19.484 -0.552 1 88.19 283 ALA B O 1
ATOM 4464 N N . VAL B 1 284 ? -14.359 21.25 -1.931 1 91.88 284 VAL B N 1
ATOM 4465 C CA . VAL B 1 284 ? -13.352 21.891 -1.096 1 91.88 284 VAL B CA 1
ATOM 4466 C C . VAL B 1 284 ? -14.008 22.938 -0.208 1 91.88 284 VAL B C 1
ATOM 4468 O O . VAL B 1 284 ? -13.32 23.703 0.473 1 91.88 284 VAL B O 1
ATOM 4471 N N . GLY B 1 285 ? -15.344 23.016 -0.217 1 91.38 285 GLY B N 1
ATOM 4472 C CA . GLY B 1 285 ? -16.047 23.766 0.811 1 91.38 285 GLY B CA 1
ATOM 4473 C C . GLY B 1 285 ? -16.578 25.094 0.322 1 91.38 285 GLY B C 1
ATOM 4474 O O . GLY B 1 285 ? -16.953 25.953 1.124 1 91.38 285 GLY B O 1
ATOM 4475 N N . TYR B 1 286 ? -16.578 25.328 -0.941 1 94.19 286 TYR B N 1
ATOM 4476 C CA . TYR B 1 286 ? -17.141 26.578 -1.466 1 94.19 286 TYR B CA 1
ATOM 4477 C C . TYR B 1 286 ? -18.594 26.359 -1.898 1 94.19 286 TYR B C 1
ATOM 4479 O O . TYR B 1 286 ? -18.953 25.281 -2.377 1 94.19 286 TYR B O 1
ATOM 4487 N N . ALA B 1 287 ? -19.266 27.359 -1.786 1 91.81 287 ALA B N 1
ATOM 4488 C CA . ALA B 1 287 ? -20.703 27.297 -2.072 1 91.81 287 ALA B CA 1
ATOM 4489 C C . ALA B 1 287 ? -20.953 27.266 -3.576 1 91.81 287 ALA B C 1
ATOM 4491 O O . ALA B 1 287 ? -21.953 26.703 -4.031 1 91.81 287 ALA B O 1
ATOM 4492 N N . ASP B 1 288 ? -20.078 27.906 -4.305 1 92.81 288 ASP B N 1
ATOM 4493 C CA . ASP B 1 288 ? -20.312 27.953 -5.746 1 92.81 288 ASP B CA 1
ATOM 4494 C C . ASP B 1 288 ? -18.984 28.078 -6.508 1 92.81 288 ASP B C 1
ATOM 4496 O O . ASP B 1 288 ? -17.953 28.359 -5.91 1 92.81 288 ASP B O 1
ATOM 4500 N N . ALA B 1 289 ? -19.125 27.875 -7.828 1 95.56 289 ALA B N 1
ATOM 4501 C CA . ALA B 1 289 ? -17.953 27.859 -8.703 1 95.56 289 ALA B CA 1
ATOM 4502 C C . ALA B 1 289 ? -17.328 29.234 -8.812 1 95.56 289 ALA B C 1
ATOM 4504 O O . ALA B 1 289 ? -16.109 29.359 -8.953 1 95.56 289 ALA B O 1
ATOM 4505 N N . PHE B 1 290 ? -18.141 30.219 -8.742 1 94.88 290 PHE B N 1
ATOM 4506 C CA . PHE B 1 290 ? -17.641 31.578 -8.914 1 94.88 290 PHE B CA 1
ATOM 4507 C C . PHE B 1 290 ? -16.719 31.969 -7.75 1 94.88 290 PHE B C 1
ATOM 4509 O O . PHE B 1 290 ? -15.609 32.438 -7.965 1 94.88 290 PHE B O 1
ATOM 4516 N N . GLY B 1 291 ? -17.25 31.797 -6.531 1 95.5 291 GLY B N 1
ATOM 4517 C CA . GLY B 1 291 ? -16.438 32.062 -5.359 1 95.5 291 GLY B CA 1
ATOM 4518 C C . GLY B 1 291 ? -15.148 31.266 -5.316 1 95.5 291 GLY B C 1
ATOM 4519 O O . GLY B 1 291 ? -14.094 31.781 -4.961 1 95.5 291 GLY B O 1
ATOM 4520 N N . PHE B 1 292 ? -15.289 30.047 -5.66 1 96.62 292 PHE B N 1
ATOM 4521 C CA . PHE B 1 292 ? -14.117 29.172 -5.719 1 96.62 292 PHE B CA 1
ATOM 4522 C C . PHE B 1 292 ? -13.117 29.688 -6.746 1 96.62 292 PHE B C 1
ATOM 4524 O O . PHE B 1 292 ? -11.922 29.797 -6.453 1 96.62 292 PHE B O 1
ATOM 4531 N N . SER B 1 293 ? -13.602 29.953 -7.922 1 97.12 293 SER B N 1
ATOM 4532 C CA . SER B 1 293 ? -12.719 30.375 -9 1 97.12 293 SER B CA 1
ATOM 4533 C C . SER B 1 293 ? -11.984 31.672 -8.641 1 97.12 293 SER B C 1
ATOM 4535 O O . SER B 1 293 ? -10.797 31.812 -8.945 1 97.12 293 SER B O 1
ATOM 4537 N N . ALA B 1 294 ? -12.633 32.562 -8.031 1 96.25 294 ALA B N 1
ATOM 4538 C CA . ALA B 1 294 ? -12.023 33.812 -7.594 1 96.25 294 ALA B CA 1
ATOM 4539 C C . ALA B 1 294 ? -10.922 33.531 -6.57 1 96.25 294 ALA B C 1
ATOM 4541 O O . ALA B 1 294 ? -9.828 34.125 -6.664 1 96.25 294 ALA B O 1
ATOM 4542 N N . ALA B 1 295 ? -11.234 32.781 -5.645 1 95.31 295 ALA B N 1
ATOM 4543 C CA . ALA B 1 295 ? -10.258 32.438 -4.609 1 95.31 295 ALA B CA 1
ATOM 4544 C C . ALA B 1 295 ? -9.047 31.719 -5.199 1 95.31 295 ALA B C 1
ATOM 4546 O O . ALA B 1 295 ? -7.906 32 -4.812 1 95.31 295 ALA B O 1
ATOM 4547 N N . PHE B 1 296 ? -9.336 30.797 -6.082 1 97.25 296 PHE B N 1
ATOM 4548 C CA . PHE B 1 296 ? -8.273 30.047 -6.727 1 97.25 296 PHE B CA 1
ATOM 4549 C C . PHE B 1 296 ? -7.359 30.969 -7.523 1 97.25 296 PHE B C 1
ATOM 4551 O O . PHE B 1 296 ? -6.133 30.859 -7.449 1 97.25 296 PHE B O 1
ATOM 4558 N N . LYS B 1 297 ? -7.918 31.844 -8.203 1 96.12 297 LYS B N 1
ATOM 4559 C CA . LYS B 1 297 ? -7.145 32.812 -8.984 1 96.12 297 LYS B CA 1
ATOM 4560 C C . LYS B 1 297 ? -6.277 33.688 -8.078 1 96.12 297 LYS B C 1
ATOM 4562 O O . LYS B 1 297 ? -5.133 34 -8.414 1 96.12 297 LYS B O 1
ATOM 4567 N N . ARG B 1 298 ? -6.805 34.094 -6.996 1 95 298 ARG B N 1
ATOM 4568 C CA . ARG B 1 298 ? -6.031 34.875 -6.035 1 95 298 ARG B CA 1
ATOM 4569 C C . ARG B 1 298 ? -4.844 34.062 -5.512 1 95 298 ARG B C 1
ATOM 4571 O O . ARG B 1 298 ? -3.768 34.625 -5.281 1 95 298 ARG B O 1
ATOM 4578 N N . HIS B 1 299 ? -5.102 32.812 -5.359 1 93.19 299 HIS B N 1
ATOM 4579 C CA . HIS B 1 299 ? -4.09 31.938 -4.77 1 93.19 299 HIS B CA 1
ATOM 4580 C C . HIS B 1 299 ? -3.037 31.531 -5.797 1 93.19 299 HIS B C 1
ATOM 4582 O O . HIS B 1 299 ? -1.844 31.5 -5.488 1 93.19 299 HIS B O 1
ATOM 4588 N N . ARG B 1 300 ? -3.383 31.219 -7.043 1 92.12 300 ARG B N 1
ATOM 4589 C CA . ARG B 1 300 ? -2.484 30.641 -8.031 1 92.12 300 ARG B CA 1
ATOM 4590 C C . ARG B 1 300 ? -2.24 31.609 -9.188 1 92.12 300 ARG B C 1
ATOM 4592 O O . ARG B 1 300 ? -1.47 31.312 -10.102 1 92.12 300 ARG B O 1
ATOM 4599 N N . SER B 1 301 ? -2.951 32.688 -9.141 1 93.62 301 SER B N 1
ATOM 4600 C CA . SER B 1 301 ? -2.818 33.719 -10.156 1 93.62 301 SER B CA 1
ATOM 4601 C C . SER B 1 301 ? -3.318 33.25 -11.516 1 93.62 301 SER B C 1
ATOM 4603 O O . SER B 1 301 ? -2.896 33.75 -12.555 1 93.62 301 SER B O 1
ATOM 4605 N N . GLN B 1 302 ? -4.059 32.219 -11.539 1 94.31 302 GLN B N 1
ATOM 4606 C CA . GLN B 1 302 ? -4.742 31.734 -12.734 1 94.31 302 GLN B CA 1
ATOM 4607 C C . GLN B 1 302 ? -6.059 31.047 -12.375 1 94.31 302 GLN B C 1
ATOM 4609 O O . GLN B 1 302 ? -6.25 30.625 -11.227 1 94.31 302 GLN B O 1
ATOM 4614 N N . SER B 1 303 ? -6.902 30.953 -13.383 1 96.19 303 SER B N 1
ATOM 4615 C CA . SER B 1 303 ? -8.195 30.328 -13.141 1 96.19 303 SER B CA 1
ATOM 4616 C C . SER B 1 303 ? -8.055 28.812 -13.023 1 96.19 303 SER B C 1
ATOM 4618 O O . SER B 1 303 ? -7.078 28.234 -13.508 1 96.19 303 SER B O 1
ATOM 4620 N N . PRO B 1 304 ? -9.039 28.172 -12.352 1 96.31 304 PRO B N 1
ATOM 4621 C CA . PRO B 1 304 ? -9.008 26.703 -12.258 1 96.31 304 PRO B CA 1
ATOM 4622 C C . PRO B 1 304 ? -8.969 26.031 -13.633 1 96.31 304 PRO B C 1
ATOM 4624 O O . PRO B 1 304 ? -8.227 25.062 -13.828 1 96.31 304 PRO B O 1
ATOM 4627 N N . SER B 1 305 ? -9.742 26.531 -14.539 1 95.31 305 SER B N 1
ATOM 4628 C CA . SER B 1 305 ? -9.805 25.938 -15.867 1 95.31 305 SER B CA 1
ATOM 4629 C C . SER B 1 305 ? -8.461 26.047 -16.594 1 95.31 305 SER B C 1
ATOM 4631 O O . SER B 1 305 ? -8.023 25.094 -17.234 1 95.31 305 SER B O 1
ATOM 4633 N N . THR B 1 306 ? -7.859 27.188 -16.5 1 95.19 306 THR B N 1
ATOM 4634 C CA . THR B 1 306 ? -6.551 27.406 -17.125 1 95.19 306 THR B CA 1
ATOM 4635 C C . THR B 1 306 ? -5.504 26.484 -16.484 1 95.19 306 THR B C 1
ATOM 4637 O O . THR B 1 306 ? -4.688 25.891 -17.188 1 95.19 306 THR B O 1
ATOM 4640 N N . PHE B 1 307 ? -5.57 26.453 -15.219 1 94.56 307 PHE B N 1
ATOM 4641 C CA . PHE B 1 307 ? -4.641 25.609 -14.477 1 94.56 307 PHE B CA 1
ATOM 4642 C C . PHE B 1 307 ? -4.742 24.156 -14.938 1 94.56 307 PHE B C 1
ATOM 4644 O O . PHE B 1 307 ? -3.725 23.5 -15.18 1 94.56 307 PHE B O 1
ATOM 4651 N N . ARG B 1 308 ? -5.926 23.641 -14.977 1 94.06 308 ARG B N 1
ATOM 4652 C CA . ARG B 1 308 ? -6.168 22.281 -15.43 1 94.06 308 ARG B CA 1
ATOM 4653 C C . ARG B 1 308 ? -5.629 22.062 -16.844 1 94.06 308 ARG B C 1
ATOM 4655 O O . ARG B 1 308 ? -5.004 21.047 -17.125 1 94.06 308 ARG B O 1
ATOM 4662 N N . ALA B 1 309 ? -5.91 22.953 -17.672 1 92.31 309 ALA B N 1
ATOM 4663 C CA . ALA B 1 309 ? -5.465 22.859 -19.062 1 92.31 309 ALA B CA 1
ATOM 4664 C C . ALA B 1 309 ? -3.943 22.797 -19.156 1 92.31 309 ALA B C 1
ATOM 4666 O O . ALA B 1 309 ? -3.385 22.062 -19.969 1 92.31 309 ALA B O 1
ATOM 4667 N N . GLU B 1 310 ? -3.305 23.578 -18.344 1 89.62 310 GLU B N 1
ATOM 4668 C CA . GLU B 1 310 ? -1.847 23.625 -18.328 1 89.62 310 GLU B CA 1
ATOM 4669 C C . GLU B 1 310 ? -1.253 22.328 -17.797 1 89.62 310 GLU B C 1
ATOM 4671 O O . GLU B 1 310 ? -0.207 21.875 -18.25 1 89.62 310 GLU B O 1
ATOM 4676 N N . ALA B 1 311 ? -1.896 21.781 -16.859 1 83.81 311 ALA B N 1
ATOM 4677 C CA . ALA B 1 311 ? -1.408 20.547 -16.25 1 83.81 311 ALA B CA 1
ATOM 4678 C C . ALA B 1 311 ? -1.553 19.375 -17.219 1 83.81 311 ALA B C 1
ATOM 4680 O O . ALA B 1 311 ? -0.766 18.422 -17.172 1 83.81 311 ALA B O 1
ATOM 4681 N N . ALA B 1 312 ? -2.598 19.391 -17.984 1 76.38 312 ALA B N 1
ATOM 4682 C CA . ALA B 1 312 ? -2.852 18.328 -18.953 1 76.38 312 ALA B CA 1
ATOM 4683 C C . ALA B 1 312 ? -1.916 18.453 -20.156 1 76.38 312 ALA B C 1
ATOM 4685 O O . ALA B 1 312 ? -1.71 17.5 -20.891 1 76.38 312 ALA B O 1
ATOM 4686 N N . ALA B 1 313 ? -1.398 19.719 -20.438 1 71.81 313 ALA B N 1
ATOM 4687 C CA . ALA B 1 313 ? -0.508 19.953 -21.578 1 71.81 313 ALA B CA 1
ATOM 4688 C C . ALA B 1 313 ? 0.904 19.453 -21.281 1 71.81 313 ALA B C 1
ATOM 4690 O O . ALA B 1 313 ? 1.593 18.953 -22.156 1 71.81 313 ALA B O 1
#